Protein AF-M3GZ02-F1 (afdb_monomer)

Foldseek 3Di:
DDDDDDPPDPDDDPDDADPVQRRPHPPDPVVPDDDDFDDADLVRLVVCCVPDPLSVLLLQVLLCLLLPQHKQKDWPQPDDPPDDHLSVLLVVVCVVQVVSVQSSVQSSQLQSHFAGKKKFFLFDFPPHDDLVCQQPADDLATQDRPHIDIDHCPQKDWADDDCDPPDPCNLPTFIDGNNGTGHPLGMAGHHPQQDSVVSTHDHLCSQQVVLSVVLVVLVVVVVVVVVLQQDKDKDDPCCVVDDPVVNVVVVVVVVVQDDPPHDDDDDPRIDIDRPHDPPPVVVSVVVSVVSLVVSCVSSLHPSCSSVVPPPPDDDDCPVSVVVSQVVSQVCCVPRVVVVSVSVSVNQCSNCNRPNCVVCVNPSVVMDMDMDRDRSDDDDPVVVVVVLVVVVVVVVVCVVVVNAPPVRVVCVSCVPDDDDPDDDPPDDPPDDDDDPPDDPPDDDDPVVVVVVVVVVVVVPD

Solvent-accessible surface area (backbone atoms only — not comparable to full-atom values): 27552 Å² total; per-residue (Å²): 135,86,82,75,79,78,75,81,76,78,78,85,71,93,71,78,66,38,86,88,82,20,39,78,44,94,74,14,72,72,72,70,64,68,92,79,84,76,85,72,55,70,69,55,41,52,49,49,45,73,73,33,69,63,57,35,45,68,35,40,49,61,20,51,61,65,42,66,64,41,69,49,61,48,38,82,71,55,83,56,94,91,59,87,38,58,37,56,55,52,51,52,52,40,57,76,59,38,44,62,62,44,49,27,52,27,44,27,28,17,33,56,27,35,79,8,10,36,36,39,60,43,53,42,31,91,71,70,80,40,90,88,52,39,59,46,67,67,65,88,63,31,42,36,79,73,47,68,49,63,47,60,52,94,52,49,46,76,38,93,47,53,95,44,88,86,44,96,47,48,72,43,66,44,45,19,54,81,82,40,58,44,25,69,77,43,44,46,77,42,45,59,72,58,38,61,93,75,71,35,24,63,23,51,56,73,64,35,47,70,43,51,51,50,46,52,50,50,53,51,51,53,54,52,50,58,60,52,46,68,39,68,48,77,47,53,86,62,62,81,76,46,54,74,70,58,45,58,49,49,55,50,55,51,57,73,64,57,58,99,83,52,86,83,90,76,58,97,87,42,45,81,43,64,49,80,62,85,72,56,62,66,64,53,48,54,53,51,48,52,45,48,50,50,40,20,63,57,65,61,40,47,54,53,65,68,70,66,51,74,95,68,80,88,76,93,54,66,66,53,49,48,55,40,48,51,53,42,51,52,46,43,58,72,61,43,40,64,50,52,52,49,51,49,58,54,54,52,46,9,61,74,34,67,62,19,56,75,45,74,68,46,62,88,78,65,50,74,52,71,46,74,45,75,78,75,72,75,51,74,66,56,47,51,50,50,50,49,51,53,51,51,51,51,50,53,34,41,77,68,67,77,44,53,74,81,64,47,46,55,73,74,43,70,84,58,82,80,71,76,76,87,55,94,80,65,74,81,84,76,74,77,80,77,77,77,74,75,77,80,77,75,79,62,77,73,58,62,60,52,55,54,55,56,60,62,67,73,75,117

Mean predicted aligned error: 14.15 Å

Radius of gyration: 37.12 Å; Cα contacts (8 Å, |Δi|>4): 464; chains: 1; bounding box: 102×101×113 Å

pLDDT: mean 80.65, std 14.91, range [38.88, 97.38]

Secondary structure (DSSP, 8-state):
-----PPP----------TTT-TTSTT-GGGG----PPP--HHHHHHHHHH-HHHHHHHHHHHHHHHHS-EEEEETTTT-TTS--HHHHHHHHHHHTTHHHHHHHHHHHHHH-TT-EEEEEEEE-SS---TTTTTSPPPS-BSEEEEEEEE-GGGEEEE-----TTSTTTTPPEEEETTEE--GGGEEEE-TTEETTTTEE--HHHHHHHHHHHHHHHHHHHHHHHHHTT-EEEE-GGGGGS-HHHHHHHHHHHHHH--TT------TT-EEEE------HHHHHHHHHHHHHHHHHHHTS-HHHHTT----S-SS-HHHHHHHHHHHHHHIIIIIHHHHHHHHHHHHTBTTSHHHHHTTT-GGG--EEEEEPPSPPPPHHHHHHHHHHHHHHHHHHHHTTSS-HHHHHHHH-TTS--PPP--TT-----PPPP------PPPPHHHHHHHHHHHHSS--

Nearest PDB structures (foldseek):
  8fvh-assembly1_j  TM=7.114E-01  e=2.706E-18  Pseudomonas phage vB_PaeM_E217
  8phu-assembly1_PI  TM=6.423E-01  e=1.279E-10  Borreliella burgdorferi B31
  8phu-assembly1_PD  TM=6.430E-01  e=1.679E-10  Borreliella burgdorferi B31
  8phu-assembly1_PF  TM=6.335E-01  e=1.426E-10  Borreliella burgdorferi B31
  8vhx-assembly1_E  TM=5.790E-01  e=2.082E-07  Chivirus chi

Sequence (460 aa):
MSRKKKGKIEARFDGLADTLTGRGTEIDKLKQLKPVSYFFPPEECRAWYRANGFFANIVDAPAEDATREWITIKTNMDGADNELNVSRLIINRLEELKLQQKLKDLIRFSRLYQEGGFLFYG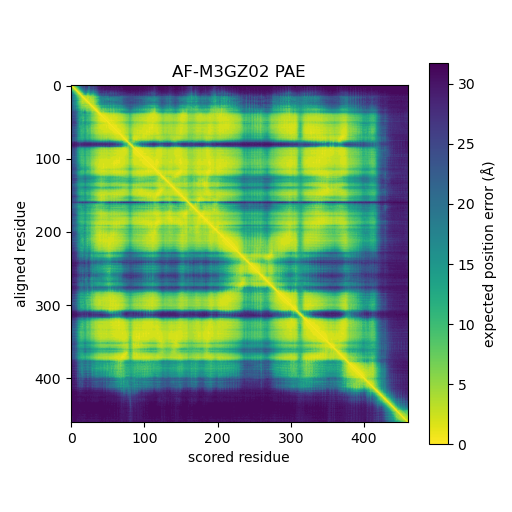LNAPVPQTTLNIMEPVPNEINKIAYINVFGPDRVALTERNLSPLAASYHIPDVRIDGYLVHDSRYSWLCPSYVAEDGRGVSVIETVITAIIAQDTALHSISSMLYETGAKVFKSKKVDELGQADMRRFLRELRAVLSSQSLVAIDGDEELVRLESNLNSTGLKDSLEFIFENLAGLSRIPKSRLNGQAQGTITSGQFDFRSYYDDIARDQENDLRPIIEKAIKLIIRERQGEIYRKLNGQIESLDWQFEFNPLWKLSEKEEAEIDLIRAREVDIYMARGSVSPEEARPKRFSDLEKYPAWNPNSSPEFGDPQTIQEPEAKPDPQEQAKDQKAKQLSLF

InterPro domains:
  IPR024459 Anti-CBASS protein Acb1-like, N-terminal domain [PF06381] (45-392)

Structure (mmCIF, N/CA/C/O backbone):
data_AF-M3GZ02-F1
#
_entry.id   AF-M3GZ02-F1
#
loop_
_atom_site.group_PDB
_atom_site.id
_atom_site.type_symbol
_atom_site.label_atom_id
_atom_site.label_alt_id
_atom_site.label_comp_id
_atom_site.label_asym_id
_atom_site.label_entity_id
_atom_site.label_seq_id
_atom_site.pdbx_PDB_ins_code
_atom_site.Cartn_x
_atom_site.Cartn_y
_atom_site.Cartn_z
_atom_site.occupancy
_atom_site.B_iso_or_equiv
_atom_site.auth_seq_id
_atom_site.auth_comp_id
_atom_site.auth_asym_id
_atom_site.auth_atom_id
_atom_site.pdbx_PDB_model_num
ATOM 1 N N . MET A 1 1 ? -52.189 27.266 -29.215 1.00 40.06 1 MET A N 1
ATOM 2 C CA . MET A 1 1 ? -51.016 28.104 -28.873 1.00 40.06 1 MET A CA 1
ATOM 3 C C . MET A 1 1 ? -49.747 27.347 -29.236 1.00 40.06 1 MET A C 1
ATOM 5 O O . MET A 1 1 ? -49.568 26.225 -28.782 1.00 40.06 1 MET A O 1
ATOM 9 N N . SER A 1 2 ? -48.925 27.923 -30.112 1.00 39.31 2 SER A N 1
ATOM 10 C CA . SER A 1 2 ? -47.701 27.318 -30.656 1.00 39.31 2 SER A CA 1
ATOM 11 C C . SER A 1 2 ? -46.594 27.245 -29.592 1.00 39.31 2 SER A C 1
ATOM 13 O O . SER A 1 2 ? -46.236 28.266 -29.003 1.00 39.31 2 SER A O 1
ATOM 15 N N . ARG A 1 3 ? -46.050 26.047 -29.326 1.00 43.66 3 ARG A N 1
ATOM 16 C CA . ARG A 1 3 ? -44.860 25.865 -28.476 1.00 43.66 3 ARG A CA 1
ATOM 17 C C . ARG A 1 3 ? -43.631 26.372 -29.240 1.00 43.66 3 ARG A C 1
ATOM 19 O O . ARG A 1 3 ? -43.149 25.708 -30.154 1.00 43.66 3 ARG A O 1
ATOM 26 N N . LYS A 1 4 ? -43.121 27.548 -28.855 1.00 45.44 4 LYS A N 1
ATOM 27 C CA . LYS A 1 4 ? -41.824 28.080 -29.306 1.00 45.44 4 LYS A CA 1
ATOM 28 C C . LYS A 1 4 ? -40.723 27.030 -29.083 1.00 45.44 4 LYS A C 1
ATOM 30 O O . LYS A 1 4 ? -40.531 26.574 -27.956 1.00 45.44 4 LYS A O 1
ATOM 35 N N . LYS A 1 5 ? -39.988 26.680 -30.147 1.00 49.78 5 LYS A N 1
ATOM 36 C CA . LYS A 1 5 ? -38.725 25.927 -30.070 1.00 49.78 5 LYS A CA 1
ATOM 37 C C . LYS A 1 5 ? -37.776 26.680 -29.131 1.00 49.78 5 LYS A C 1
ATOM 39 O O . LYS A 1 5 ? -37.402 27.811 -29.433 1.00 49.78 5 LYS A O 1
ATOM 44 N N . LYS A 1 6 ? -37.407 26.072 -27.998 1.00 49.91 6 LYS A N 1
ATOM 45 C CA . LYS A 1 6 ? -36.284 26.549 -27.179 1.00 49.91 6 LYS A CA 1
ATOM 46 C C . LYS A 1 6 ? -35.036 26.525 -28.067 1.00 49.91 6 LYS A C 1
ATOM 48 O O . LYS A 1 6 ? -34.737 25.487 -28.656 1.00 49.91 6 LYS A O 1
ATOM 53 N N . GLY A 1 7 ? -34.368 27.670 -28.209 1.00 46.03 7 GLY A N 1
ATOM 54 C CA . GLY A 1 7 ? -33.079 27.751 -28.893 1.00 46.03 7 GLY A CA 1
ATOM 55 C C . GLY A 1 7 ? -32.096 26.776 -28.248 1.00 46.03 7 GLY A C 1
ATOM 56 O O . GLY A 1 7 ? -32.093 26.634 -27.024 1.00 46.03 7 GLY A O 1
ATOM 57 N N . LYS A 1 8 ? -31.316 26.068 -29.075 1.00 49.94 8 LYS A N 1
ATOM 58 C CA . LYS A 1 8 ? -30.172 25.278 -28.607 1.00 49.94 8 LYS A CA 1
ATOM 59 C C . LYS A 1 8 ? -29.297 26.212 -27.774 1.00 49.94 8 LYS A C 1
ATOM 61 O O . LYS A 1 8 ? -28.818 27.212 -28.295 1.00 49.94 8 LYS A O 1
ATOM 66 N N . ILE A 1 9 ? -29.143 25.906 -26.492 1.00 53.34 9 ILE A N 1
ATOM 67 C CA . ILE A 1 9 ? -28.134 26.544 -25.653 1.00 53.34 9 ILE A CA 1
ATOM 68 C C . ILE A 1 9 ? -26.796 26.154 -26.285 1.00 53.34 9 ILE A C 1
ATOM 70 O O . ILE A 1 9 ? -26.478 24.966 -26.341 1.00 53.34 9 ILE A O 1
ATOM 74 N N . GLU A 1 10 ? -26.066 27.119 -26.845 1.00 56.34 10 GLU A N 1
ATOM 75 C CA . GLU A 1 10 ? -24.682 26.891 -27.253 1.00 56.34 10 GLU A CA 1
ATOM 76 C C . GLU A 1 10 ? -23.896 26.536 -25.992 1.00 56.34 10 GLU A C 1
ATOM 78 O O . GLU A 1 10 ? -23.797 27.332 -25.056 1.00 56.34 10 GLU A O 1
ATOM 83 N N . ALA A 1 11 ? -23.403 25.300 -25.933 1.00 59.53 11 ALA A N 1
ATOM 84 C CA . ALA A 1 11 ? -22.468 24.899 -24.900 1.00 59.53 11 ALA A CA 1
ATOM 85 C C . ALA A 1 11 ? -21.234 25.800 -25.037 1.00 59.53 11 ALA A C 1
ATOM 87 O O . ALA A 1 11 ? -20.600 25.829 -26.091 1.00 59.53 11 ALA A O 1
ATOM 88 N N . ARG A 1 12 ? -20.923 26.578 -23.995 1.00 53.50 12 ARG A N 1
ATOM 89 C CA . ARG A 1 12 ? -19.664 27.322 -23.932 1.00 53.50 12 ARG A CA 1
ATOM 90 C C . ARG A 1 12 ? -18.527 26.307 -23.900 1.00 53.50 12 ARG A C 1
ATOM 92 O O . ARG A 1 12 ? -18.321 25.652 -22.885 1.00 53.50 12 ARG A O 1
ATOM 99 N N . PHE A 1 13 ? -17.816 26.179 -25.012 1.00 57.44 13 PHE A N 1
ATOM 100 C CA . PHE A 1 13 ? -16.534 25.494 -25.054 1.00 57.44 13 PHE A CA 1
ATOM 101 C C . PHE A 1 13 ? -15.461 26.537 -24.758 1.00 57.44 13 PHE A C 1
ATOM 103 O O . PHE A 1 13 ? -15.192 27.404 -25.586 1.00 57.44 13 PHE A O 1
ATOM 110 N N . ASP A 1 14 ? -14.905 26.495 -23.551 1.00 57.06 14 ASP A N 1
ATOM 111 C CA . ASP A 1 14 ? -13.776 27.338 -23.164 1.00 57.06 14 ASP A CA 1
ATOM 112 C C . ASP A 1 14 ? -12.511 26.749 -23.817 1.00 57.06 14 ASP A C 1
ATOM 114 O O . ASP A 1 14 ? -11.877 25.838 -23.287 1.00 57.06 14 ASP A O 1
ATOM 118 N N . GLY A 1 15 ? -12.220 27.153 -25.059 1.00 71.25 15 GLY A N 1
ATOM 119 C CA . GLY A 1 15 ? -11.127 26.584 -25.846 1.00 71.25 15 GLY A CA 1
ATOM 120 C C . GLY A 1 15 ? -10.760 27.412 -27.076 1.00 71.25 15 GLY A C 1
ATOM 121 O O . GLY A 1 15 ? -11.612 28.012 -27.725 1.00 71.25 15 GLY A O 1
ATOM 122 N N . LEU A 1 16 ? -9.466 27.435 -27.404 1.00 75.19 16 LEU A N 1
ATOM 123 C CA . LEU A 1 16 ? -8.944 28.049 -28.627 1.00 75.19 16 LEU A CA 1
ATOM 124 C C . LEU A 1 16 ? -9.021 27.037 -29.776 1.00 75.19 16 LEU A C 1
ATOM 126 O O . LEU A 1 16 ? -8.482 25.935 -29.656 1.00 75.19 16 LEU A O 1
ATOM 130 N N . ALA A 1 17 ? -9.647 27.425 -30.888 1.00 80.25 17 ALA A N 1
ATOM 131 C CA . ALA A 1 17 ? -9.686 26.636 -32.115 1.00 80.25 17 ALA A CA 1
ATOM 132 C C . ALA A 1 17 ? -8.993 27.384 -33.260 1.00 80.25 17 ALA A C 1
ATOM 134 O O . ALA A 1 17 ? -9.153 28.595 -33.405 1.00 80.25 17 ALA A O 1
ATOM 135 N N . ASP A 1 18 ? -8.240 26.654 -34.077 1.00 78.75 18 ASP A N 1
ATOM 136 C CA . ASP A 1 18 ? -7.610 27.160 -35.293 1.00 78.75 18 ASP A CA 1
ATOM 137 C C . ASP A 1 18 ? -7.961 26.236 -36.462 1.00 78.75 18 ASP A C 1
ATOM 139 O O . ASP A 1 18 ? -7.699 25.034 -36.444 1.00 78.75 18 ASP A O 1
ATOM 143 N N . THR A 1 19 ? -8.576 26.812 -37.491 1.00 77.06 19 THR A N 1
ATOM 144 C CA . THR A 1 19 ? -9.046 26.084 -38.674 1.00 77.06 19 THR A CA 1
ATOM 145 C C . THR A 1 19 ? -7.917 25.742 -39.644 1.00 77.06 19 THR A C 1
ATOM 147 O O . THR A 1 19 ? -8.064 24.789 -40.405 1.00 77.06 19 THR A O 1
ATOM 150 N N . LEU A 1 20 ? -6.789 26.464 -39.600 1.00 78.56 20 LEU A N 1
ATOM 151 C CA . LEU A 1 20 ? -5.641 26.219 -40.474 1.00 78.56 20 LEU A CA 1
ATOM 152 C C . LEU A 1 20 ? -4.813 25.027 -39.985 1.00 78.56 20 LEU A C 1
ATOM 154 O O . LEU A 1 20 ? -4.457 24.150 -40.769 1.00 78.56 20 LEU A O 1
ATOM 158 N N . THR A 1 21 ? -4.520 24.981 -38.683 1.00 77.19 21 THR A N 1
ATOM 159 C CA . THR A 1 21 ? -3.810 23.849 -38.061 1.00 77.19 21 THR A CA 1
ATOM 160 C C . THR A 1 21 ? -4.740 22.696 -37.680 1.00 77.19 21 THR A C 1
ATOM 162 O O . THR A 1 21 ? -4.269 21.601 -37.377 1.00 77.19 21 THR A O 1
ATOM 165 N N . GLY A 1 22 ? -6.056 22.924 -37.693 1.00 78.00 22 GLY A N 1
ATOM 166 C CA . GLY A 1 22 ? -7.068 21.958 -37.273 1.00 78.00 22 GLY A CA 1
ATOM 167 C C . GLY A 1 22 ? -7.229 21.846 -35.754 1.00 78.00 22 GLY A C 1
ATOM 168 O O . GLY A 1 22 ? -8.063 21.057 -35.312 1.00 78.00 22 GLY A O 1
ATOM 169 N N . ARG A 1 23 ? -6.491 22.627 -34.950 1.00 78.94 23 ARG A N 1
ATOM 170 C CA . ARG A 1 23 ? -6.546 22.611 -33.479 1.00 78.94 23 ARG A CA 1
ATOM 171 C C . ARG A 1 23 ? -7.958 22.913 -32.972 1.00 78.94 23 ARG A C 1
ATOM 173 O O . ARG A 1 23 ? -8.573 23.888 -33.394 1.00 78.94 23 ARG A O 1
ATOM 180 N N . GLY A 1 24 ? -8.476 22.094 -32.060 1.00 73.25 24 GLY A N 1
ATOM 181 C CA . GLY A 1 24 ? -9.823 22.249 -31.494 1.00 73.25 24 GLY A CA 1
ATOM 182 C C . GLY A 1 24 ? -10.973 21.887 -32.447 1.00 73.25 24 GLY A C 1
ATOM 183 O O . GLY A 1 24 ? -12.138 22.013 -32.072 1.00 73.25 24 GLY A O 1
ATOM 184 N N . THR A 1 25 ? -10.674 21.413 -33.663 1.00 78.81 25 THR A N 1
ATOM 185 C CA . THR A 1 25 ? -11.671 20.937 -34.638 1.00 78.81 25 THR A CA 1
ATOM 186 C C . THR A 1 25 ? -11.731 19.404 -34.677 1.00 78.81 25 THR A C 1
ATOM 188 O O . THR A 1 25 ? -11.014 18.714 -33.958 1.00 78.81 25 THR A O 1
ATOM 191 N N . GLU A 1 26 ? -12.598 18.831 -35.514 1.00 76.12 26 GLU A N 1
ATOM 192 C CA . GLU A 1 26 ? -12.696 17.371 -35.712 1.00 76.12 26 GLU A CA 1
ATOM 193 C C . GLU A 1 26 ? -11.444 16.755 -36.361 1.00 76.12 26 GLU A C 1
ATOM 195 O O . GLU A 1 26 ? -11.225 15.552 -36.253 1.00 76.12 26 GLU A O 1
ATOM 200 N N . ILE A 1 27 ? -10.624 17.582 -37.015 1.00 76.56 27 ILE A N 1
ATOM 201 C CA . ILE A 1 27 ? -9.405 17.172 -37.726 1.00 76.56 27 ILE A CA 1
ATOM 202 C C . ILE A 1 27 ? -8.177 17.263 -36.795 1.00 76.56 27 ILE A C 1
ATOM 204 O O . ILE A 1 27 ? -7.072 16.875 -37.172 1.00 76.56 27 ILE A O 1
ATOM 208 N N . ASP A 1 28 ? -8.356 17.740 -35.556 1.00 80.00 28 ASP A N 1
ATOM 209 C CA . ASP A 1 28 ? -7.278 17.818 -34.575 1.00 80.00 28 ASP A CA 1
ATOM 210 C C . ASP A 1 28 ? -6.752 16.415 -34.240 1.00 80.00 28 ASP A C 1
ATOM 212 O O . ASP A 1 28 ? -7.479 15.560 -33.723 1.00 80.00 28 ASP A O 1
ATOM 216 N N . LYS A 1 29 ? -5.458 16.189 -34.485 1.00 77.06 29 LYS A N 1
ATOM 217 C CA . LYS A 1 29 ? -4.778 14.935 -34.139 1.00 77.06 29 LYS A CA 1
ATOM 218 C C . LYS A 1 29 ? -4.877 14.636 -32.641 1.00 77.06 29 LYS A C 1
ATOM 220 O O . LYS A 1 29 ? -4.973 13.473 -32.267 1.00 77.06 29 LYS A O 1
ATOM 225 N N . LEU A 1 30 ? -4.907 15.664 -31.788 1.00 77.06 30 LEU A N 1
ATOM 226 C CA . LEU A 1 30 ? -5.054 15.494 -30.342 1.00 77.06 30 LEU A CA 1
ATOM 227 C C . LEU A 1 30 ? -6.472 15.063 -29.948 1.00 77.06 30 LEU A C 1
ATOM 229 O O . LEU A 1 30 ? -6.626 14.326 -28.982 1.00 77.06 30 LEU A O 1
ATOM 233 N N . LYS A 1 31 ? -7.503 15.438 -30.719 1.00 74.75 31 LYS A N 1
ATOM 234 C CA . LYS A 1 31 ? -8.891 14.994 -30.487 1.00 74.75 31 LYS A CA 1
ATOM 235 C C . LYS A 1 31 ? -9.087 13.506 -30.816 1.00 74.75 31 LYS A C 1
ATOM 237 O O . LYS A 1 31 ? -10.041 12.894 -30.342 1.00 74.75 31 LYS A O 1
ATOM 242 N N . GLN A 1 32 ? -8.187 12.912 -31.604 1.00 76.38 32 GLN A N 1
ATOM 243 C CA . GLN A 1 32 ? -8.175 11.470 -31.873 1.00 76.38 32 GLN A CA 1
ATOM 244 C C . GLN A 1 32 ? -7.555 10.652 -30.732 1.00 76.38 32 GLN A C 1
ATOM 246 O O . GLN A 1 32 ? -7.775 9.440 -30.678 1.00 76.38 32 GLN A O 1
ATOM 251 N N . LEU A 1 33 ? -6.808 11.286 -29.820 1.00 78.56 33 LEU A N 1
ATOM 252 C CA . LEU A 1 33 ? -6.278 10.610 -28.643 1.00 78.56 33 LEU A CA 1
ATOM 253 C C . LEU A 1 33 ? -7.441 10.234 -27.726 1.00 78.56 33 LEU A C 1
ATOM 255 O O . LEU A 1 33 ? -8.204 11.086 -27.272 1.00 78.56 33 LEU A O 1
ATOM 259 N N . LYS A 1 34 ? -7.575 8.938 -27.461 1.00 76.94 34 LYS A N 1
ATOM 260 C CA . LYS A 1 34 ? -8.546 8.400 -26.510 1.00 76.94 34 LYS A CA 1
ATOM 261 C C . LYS A 1 34 ? -7.803 7.830 -25.308 1.00 76.94 34 LYS A C 1
ATOM 263 O O . LYS A 1 34 ? -6.721 7.270 -25.498 1.00 76.94 34 LYS A O 1
ATOM 268 N N . PRO A 1 35 ? -8.367 7.939 -24.094 1.00 75.88 35 PRO A N 1
ATOM 269 C CA . PRO A 1 35 ? -7.826 7.219 -22.957 1.00 75.88 35 PRO A CA 1
ATOM 270 C C . PRO A 1 35 ? -7.896 5.720 -23.253 1.00 75.88 35 PRO A C 1
ATOM 272 O O . PRO A 1 35 ? -8.921 5.209 -23.707 1.00 75.88 35 PRO A O 1
ATOM 275 N N . VAL A 1 36 ? -6.788 5.031 -23.015 1.00 76.62 36 VAL A N 1
ATOM 276 C CA . VAL A 1 36 ? -6.721 3.573 -23.063 1.00 76.62 36 VAL A CA 1
ATOM 277 C C . VAL A 1 36 ? -6.634 3.113 -21.620 1.00 76.62 36 VAL A C 1
ATOM 279 O O . VAL A 1 36 ? -5.682 3.459 -20.925 1.00 76.62 36 VAL A O 1
ATOM 282 N N . SER A 1 37 ? -7.644 2.378 -21.162 1.00 72.12 37 SER A N 1
ATOM 283 C CA . SER A 1 37 ? -7.583 1.713 -19.865 1.00 72.12 37 SER A CA 1
ATOM 284 C C . SER A 1 37 ? -7.063 0.297 -20.066 1.00 72.12 37 SER A C 1
ATOM 286 O O . SER A 1 37 ? -7.583 -0.445 -20.903 1.00 72.12 37 SER A O 1
ATOM 288 N N . TYR A 1 38 ? -6.015 -0.050 -19.327 1.00 78.88 38 TYR A N 1
ATOM 289 C CA . TYR A 1 38 ? -5.464 -1.395 -19.315 1.00 78.88 38 TYR A CA 1
ATOM 290 C C . TYR A 1 38 ? -6.142 -2.200 -18.210 1.00 78.88 38 TYR A C 1
ATOM 292 O O . TYR A 1 38 ? -6.228 -1.762 -17.066 1.00 78.88 38 TYR A O 1
ATOM 300 N N . PHE A 1 39 ? -6.614 -3.393 -18.552 1.00 84.75 39 PHE A N 1
ATOM 301 C CA . PHE A 1 39 ? -7.063 -4.359 -17.563 1.00 84.75 39 PHE A CA 1
ATOM 302 C C . PHE A 1 39 ? -5.943 -5.369 -17.332 1.00 84.75 39 PHE A C 1
ATOM 304 O O . PHE A 1 39 ? -5.555 -6.063 -18.271 1.00 84.75 39 PHE A O 1
ATOM 311 N N . PHE A 1 40 ? -5.430 -5.438 -16.104 1.00 89.06 40 PHE A N 1
ATOM 312 C CA . PHE A 1 40 ? -4.385 -6.384 -15.729 1.00 89.06 40 PHE A CA 1
ATOM 313 C C . PHE A 1 40 ? -4.980 -7.479 -14.843 1.00 89.06 40 PHE A C 1
ATOM 315 O O . PHE A 1 40 ? -5.379 -7.189 -13.713 1.00 89.06 40 PHE A O 1
ATOM 322 N N . PRO A 1 41 ? -5.040 -8.740 -15.310 1.00 90.75 41 PRO A N 1
ATOM 323 C CA . PRO A 1 41 ? -5.491 -9.832 -14.466 1.00 90.75 41 PRO A CA 1
ATOM 324 C C . PRO A 1 41 ? -4.500 -10.062 -13.308 1.00 90.75 41 PRO A C 1
ATOM 326 O O . PRO A 1 41 ? -3.295 -9.834 -13.470 1.00 90.75 41 PRO A O 1
ATOM 329 N N . PRO A 1 42 ? -4.951 -10.599 -12.158 1.00 91.94 42 PRO A N 1
ATOM 330 C CA . PRO A 1 42 ? -4.098 -10.790 -10.980 1.00 91.94 42 PRO A CA 1
ATOM 331 C C . PRO A 1 42 ? -2.808 -11.585 -11.242 1.00 91.94 42 PRO A C 1
ATOM 333 O O . PRO A 1 42 ? -1.767 -11.324 -10.636 1.00 91.94 42 PRO A O 1
ATOM 336 N N . GLU A 1 43 ? -2.846 -12.552 -12.161 1.00 93.19 43 GLU A N 1
ATOM 337 C CA . GLU A 1 43 ? -1.670 -13.328 -12.567 1.00 93.19 43 GLU A CA 1
ATOM 338 C C . GLU A 1 43 ? -0.594 -12.470 -13.236 1.00 93.19 43 GLU A C 1
ATOM 340 O O . GLU A 1 43 ? 0.592 -12.625 -12.931 1.00 93.19 43 GLU A O 1
ATOM 345 N N . GLU A 1 44 ? -1.004 -11.538 -14.094 1.00 93.38 44 GLU A N 1
ATOM 346 C CA . GLU A 1 44 ? -0.099 -10.633 -14.792 1.00 93.38 44 GLU A CA 1
ATOM 347 C C . GLU A 1 44 ? 0.483 -9.594 -13.828 1.00 93.38 44 GLU A C 1
ATOM 349 O O . GLU A 1 44 ? 1.697 -9.385 -13.824 1.00 93.38 44 GLU A O 1
ATOM 354 N N . CYS A 1 45 ? -0.329 -9.037 -12.920 1.00 93.69 45 CYS A N 1
ATOM 355 C CA . CYS A 1 45 ? 0.169 -8.160 -11.853 1.00 93.69 45 CYS A CA 1
ATOM 356 C C . CYS A 1 45 ? 1.281 -8.840 -11.038 1.00 93.69 45 CYS A C 1
ATOM 358 O O . CYS A 1 45 ? 2.327 -8.243 -10.771 1.00 93.69 45 CYS A O 1
ATOM 360 N N . ARG A 1 46 ? 1.098 -10.120 -10.681 1.00 94.06 46 ARG A N 1
ATOM 361 C CA . ARG A 1 46 ? 2.126 -10.907 -9.980 1.00 94.06 46 ARG A CA 1
ATOM 362 C C . ARG A 1 46 ? 3.370 -11.146 -10.826 1.00 94.06 46 ARG A C 1
ATOM 364 O O . ARG A 1 46 ? 4.467 -11.177 -10.271 1.00 94.06 46 ARG A O 1
ATOM 371 N N . ALA A 1 47 ? 3.216 -11.365 -12.129 1.00 94.19 47 ALA A N 1
ATOM 372 C CA . ALA A 1 47 ? 4.347 -11.542 -13.031 1.00 94.19 47 ALA A CA 1
ATOM 373 C C . ALA A 1 47 ? 5.198 -10.266 -13.085 1.00 94.19 47 ALA A C 1
ATOM 375 O O . ALA A 1 47 ? 6.404 -10.342 -12.852 1.00 94.19 47 ALA A O 1
ATOM 376 N N . TRP A 1 48 ? 4.567 -9.102 -13.260 1.00 93.88 48 TRP A N 1
ATOM 377 C CA . TRP A 1 48 ? 5.246 -7.805 -13.223 1.00 93.88 48 TRP A CA 1
ATOM 378 C C . TRP A 1 48 ? 5.929 -7.541 -11.882 1.00 93.88 48 TRP A C 1
ATOM 380 O O . TRP A 1 48 ? 7.097 -7.157 -11.860 1.00 93.88 48 TRP A O 1
ATOM 390 N N . TYR A 1 49 ? 5.243 -7.813 -10.768 1.00 94.56 49 TYR A N 1
ATOM 391 C CA . TYR A 1 49 ? 5.796 -7.642 -9.419 1.00 94.56 49 TYR A CA 1
ATOM 392 C C . TYR A 1 49 ? 7.038 -8.510 -9.171 1.00 94.56 49 TYR A C 1
ATOM 394 O O . TYR A 1 49 ? 7.974 -8.074 -8.511 1.00 94.56 49 TYR A O 1
ATOM 402 N N . ARG A 1 50 ? 7.086 -9.728 -9.725 1.00 93.81 50 ARG A N 1
ATOM 403 C CA . ARG A 1 50 ? 8.259 -10.614 -9.611 1.00 93.81 50 ARG A CA 1
ATOM 404 C C . ARG A 1 50 ? 9.380 -10.260 -10.585 1.00 93.81 50 ARG A C 1
ATOM 406 O O . ARG A 1 50 ? 10.539 -10.510 -10.274 1.00 93.81 50 ARG A O 1
ATOM 413 N N . ALA A 1 51 ? 9.037 -9.756 -11.768 1.00 91.62 51 ALA A N 1
ATOM 414 C CA . ALA A 1 51 ? 9.995 -9.512 -12.839 1.00 91.62 51 ALA A CA 1
ATOM 415 C C . ALA A 1 51 ? 10.756 -8.191 -12.668 1.00 91.62 51 ALA A C 1
ATOM 417 O O . ALA A 1 51 ? 11.931 -8.122 -13.022 1.00 91.62 51 ALA A O 1
ATOM 418 N N . ASN A 1 52 ? 10.107 -7.150 -12.134 1.00 91.56 52 ASN A N 1
ATOM 419 C CA . ASN A 1 52 ? 10.678 -5.808 -12.078 1.00 91.56 52 ASN A CA 1
ATOM 420 C C . ASN A 1 52 ? 10.796 -5.279 -10.636 1.00 91.56 52 ASN A C 1
ATOM 422 O O . ASN A 1 52 ? 9.800 -5.046 -9.952 1.00 91.56 52 ASN A O 1
ATOM 426 N N . GLY A 1 53 ? 12.035 -5.026 -10.200 1.00 89.44 53 GLY A N 1
ATOM 427 C CA . GLY A 1 53 ? 12.329 -4.524 -8.854 1.00 89.44 53 GLY A CA 1
ATOM 428 C C . GLY A 1 53 ? 11.837 -3.096 -8.586 1.00 89.44 53 GLY A C 1
ATOM 429 O O . GLY A 1 53 ? 11.429 -2.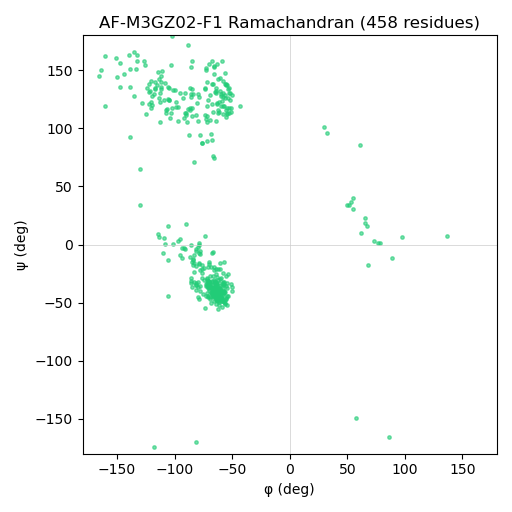803 -7.466 1.00 89.44 53 GLY A O 1
ATOM 430 N N . PHE A 1 54 ? 11.802 -2.215 -9.595 1.00 90.31 54 PHE A N 1
ATOM 431 C CA . PHE A 1 54 ? 11.234 -0.871 -9.425 1.00 90.31 54 PHE A CA 1
ATOM 432 C C . PHE A 1 54 ? 9.730 -0.935 -9.196 1.00 90.31 54 PHE A C 1
ATOM 434 O O . PHE A 1 54 ? 9.219 -0.241 -8.322 1.00 90.31 54 PHE A O 1
ATOM 441 N N . PHE A 1 55 ? 9.023 -1.795 -9.930 1.00 93.56 55 PHE A N 1
ATOM 442 C CA . PHE A 1 55 ? 7.597 -1.991 -9.701 1.00 93.56 55 PHE A CA 1
ATOM 443 C C . PHE A 1 55 ? 7.321 -2.553 -8.302 1.00 93.56 55 PHE A C 1
ATOM 445 O O . PHE A 1 55 ? 6.449 -2.034 -7.606 1.00 93.56 55 PHE A O 1
ATOM 452 N N . ALA A 1 56 ? 8.105 -3.539 -7.855 1.00 92.44 56 ALA A N 1
ATOM 453 C CA . ALA A 1 56 ? 8.009 -4.051 -6.490 1.00 92.44 56 ALA A CA 1
ATOM 454 C C . ALA A 1 56 ? 8.195 -2.932 -5.450 1.00 92.44 56 ALA A C 1
ATOM 456 O O . ALA A 1 56 ? 7.339 -2.757 -4.585 1.00 92.44 56 ALA A O 1
ATOM 457 N N . ASN A 1 57 ? 9.223 -2.091 -5.605 1.00 91.69 57 ASN A N 1
ATOM 458 C CA . ASN A 1 57 ? 9.462 -0.944 -4.724 1.00 91.69 57 ASN A CA 1
ATOM 459 C C . ASN A 1 57 ? 8.305 0.070 -4.734 1.00 91.69 57 ASN A C 1
ATOM 461 O O . ASN A 1 57 ? 7.949 0.600 -3.685 1.00 91.69 57 ASN A O 1
ATOM 465 N N . ILE A 1 58 ? 7.699 0.341 -5.894 1.00 93.75 58 ILE A N 1
ATOM 466 C CA . ILE A 1 58 ? 6.567 1.277 -6.030 1.00 93.75 58 ILE A CA 1
ATOM 467 C C . ILE A 1 58 ? 5.319 0.785 -5.276 1.00 93.75 58 ILE A C 1
ATOM 469 O O . ILE A 1 58 ? 4.514 1.583 -4.773 1.00 93.75 58 ILE A O 1
ATOM 473 N N . VAL A 1 59 ? 5.140 -0.533 -5.210 1.00 94.19 59 VAL A N 1
ATOM 474 C CA . VAL A 1 59 ? 4.057 -1.168 -4.458 1.00 94.19 59 VAL A CA 1
ATOM 475 C C . VAL A 1 59 ? 4.397 -1.216 -2.964 1.00 94.19 59 VAL A C 1
ATOM 477 O O . VAL A 1 59 ? 3.554 -0.862 -2.142 1.00 94.19 59 VAL A O 1
ATOM 480 N N . ASP A 1 60 ? 5.622 -1.614 -2.618 1.00 93.94 60 ASP A N 1
ATOM 481 C CA . ASP A 1 60 ? 6.027 -1.919 -1.244 1.00 93.94 60 ASP A CA 1
ATOM 482 C C . ASP A 1 60 ? 6.378 -0.689 -0.408 1.00 93.94 60 ASP A C 1
ATOM 484 O O . ASP A 1 60 ? 6.008 -0.640 0.764 1.00 93.94 60 ASP A O 1
ATOM 488 N N . ALA A 1 61 ? 7.048 0.318 -0.980 1.00 92.56 61 ALA A N 1
ATOM 489 C CA . ALA A 1 61 ? 7.562 1.447 -0.204 1.00 92.56 61 ALA A CA 1
ATOM 490 C C . ALA A 1 61 ? 6.455 2.204 0.556 1.00 92.56 61 ALA A C 1
ATOM 492 O O . ALA A 1 61 ? 6.615 2.395 1.763 1.00 92.56 61 ALA A O 1
ATOM 493 N N . PRO A 1 62 ? 5.295 2.541 -0.048 1.00 93.44 62 PRO A N 1
ATOM 494 C CA . PRO A 1 62 ? 4.213 3.185 0.697 1.00 93.44 62 PRO A CA 1
ATOM 495 C C . PRO A 1 62 ? 3.597 2.277 1.766 1.00 93.44 62 PRO A C 1
ATOM 497 O O . PRO A 1 62 ? 3.208 2.762 2.821 1.00 93.44 62 PRO A O 1
ATOM 500 N N . ALA A 1 63 ? 3.537 0.960 1.537 1.00 94.38 63 ALA A N 1
ATOM 501 C CA . ALA A 1 63 ? 3.021 0.007 2.522 1.00 94.38 63 ALA A CA 1
ATOM 502 C C . ALA A 1 63 ? 3.951 -0.123 3.742 1.00 94.38 63 ALA A C 1
ATOM 504 O O . ALA A 1 63 ? 3.494 -0.180 4.888 1.00 94.38 63 ALA A O 1
ATOM 505 N N . GLU A 1 64 ? 5.262 -0.163 3.501 1.00 93.38 64 GLU A N 1
ATOM 506 C CA . GLU A 1 64 ? 6.285 -0.173 4.545 1.00 93.38 64 GLU A CA 1
ATOM 507 C C . GLU A 1 64 ? 6.297 1.140 5.324 1.00 93.38 64 GLU A C 1
ATOM 509 O O . GLU A 1 64 ? 6.236 1.122 6.552 1.00 93.38 64 GLU A O 1
ATOM 514 N N . ASP A 1 65 ? 6.303 2.274 4.623 1.00 92.94 65 ASP A N 1
ATOM 515 C CA . ASP A 1 65 ? 6.353 3.596 5.243 1.00 92.94 65 ASP A CA 1
ATOM 516 C C . ASP A 1 65 ? 5.069 3.888 6.045 1.00 92.94 65 ASP A C 1
ATOM 518 O O . ASP A 1 65 ? 5.160 4.369 7.173 1.00 92.94 65 ASP A O 1
ATOM 522 N N . ALA A 1 66 ? 3.889 3.490 5.550 1.00 94.44 66 ALA A N 1
ATOM 523 C CA . ALA A 1 66 ? 2.611 3.643 6.258 1.00 94.44 66 ALA A CA 1
ATOM 524 C C . ALA A 1 66 ? 2.505 2.812 7.545 1.00 94.44 66 ALA A C 1
ATOM 526 O O . ALA A 1 66 ? 1.685 3.113 8.412 1.00 94.44 66 ALA A O 1
ATOM 527 N N . THR A 1 67 ? 3.291 1.745 7.688 1.00 94.44 67 THR A N 1
ATOM 528 C CA . THR A 1 67 ? 3.212 0.861 8.860 1.00 94.44 67 THR A CA 1
ATOM 529 C C . THR A 1 67 ? 4.422 0.965 9.777 1.00 94.44 67 THR A C 1
ATOM 531 O O . THR A 1 67 ? 4.369 0.413 10.871 1.00 94.44 67 THR A O 1
ATOM 534 N N . ARG A 1 68 ? 5.478 1.697 9.398 1.00 91.88 68 ARG A N 1
ATOM 535 C CA . ARG A 1 68 ? 6.761 1.749 10.119 1.00 91.88 68 ARG A CA 1
ATOM 536 C C . ARG A 1 68 ? 6.662 2.315 11.537 1.00 91.88 68 ARG A C 1
ATOM 538 O O . ARG A 1 68 ? 7.093 1.655 12.474 1.00 91.88 68 ARG A O 1
ATOM 545 N N . GLU A 1 69 ? 6.120 3.523 11.689 1.00 90.44 69 GLU A N 1
ATOM 546 C CA . GLU A 1 69 ? 6.055 4.221 12.989 1.00 90.44 69 GLU A CA 1
ATOM 547 C C . GLU A 1 69 ? 4.832 3.812 13.826 1.00 90.44 69 GLU A C 1
ATOM 549 O O . GLU A 1 69 ? 4.794 4.044 15.033 1.00 90.44 69 GLU A O 1
ATOM 554 N N . TRP A 1 70 ? 3.858 3.153 13.190 1.00 93.38 70 TRP A N 1
ATOM 555 C CA . TRP A 1 70 ? 2.636 2.630 13.802 1.00 93.38 70 TRP A CA 1
ATOM 556 C C . TRP A 1 70 ? 1.787 3.705 14.507 1.00 93.38 70 TRP A C 1
ATOM 558 O O . TRP A 1 70 ? 1.709 4.845 14.046 1.00 93.38 70 TRP A O 1
ATOM 568 N N . ILE A 1 71 ? 1.077 3.318 15.566 1.00 95.12 71 ILE A N 1
ATOM 569 C CA . ILE A 1 71 ? 0.084 4.141 16.259 1.00 95.12 71 ILE A CA 1
ATOM 570 C C . ILE A 1 71 ? 0.382 4.243 17.753 1.00 95.12 71 ILE A C 1
ATOM 572 O O . ILE A 1 71 ? 0.944 3.325 18.355 1.00 95.12 71 ILE A O 1
ATOM 576 N N . THR A 1 72 ? -0.086 5.330 18.357 1.00 93.25 72 THR A N 1
ATOM 577 C CA . THR A 1 72 ? -0.134 5.519 19.808 1.00 93.25 72 THR A CA 1
ATOM 578 C C . THR A 1 72 ? -1.589 5.561 20.257 1.00 93.25 72 THR A C 1
ATOM 580 O O . THR A 1 72 ? -2.369 6.353 19.735 1.00 93.25 72 THR A O 1
ATOM 583 N N . ILE A 1 73 ? -1.958 4.716 21.224 1.00 92.94 73 ILE A N 1
ATOM 584 C CA . ILE A 1 73 ? -3.324 4.614 21.761 1.00 92.94 73 ILE A CA 1
ATOM 585 C C . ILE A 1 73 ? -3.375 5.285 23.134 1.00 92.94 73 ILE A C 1
ATOM 587 O O . ILE A 1 73 ? -2.513 5.031 23.973 1.00 92.94 73 ILE A O 1
ATOM 591 N N . LYS A 1 74 ? -4.404 6.099 23.372 1.00 90.62 74 LYS A N 1
ATOM 592 C CA . LYS A 1 74 ? -4.717 6.711 24.668 1.00 90.62 74 LYS A CA 1
ATOM 593 C C . LYS A 1 74 ? -6.125 6.300 25.082 1.00 90.62 74 LYS A C 1
ATOM 595 O O . LYS A 1 74 ? -7.032 6.307 24.248 1.00 90.62 74 LYS A O 1
ATOM 600 N N . THR A 1 75 ? -6.311 5.968 26.354 1.00 87.75 75 THR A N 1
ATOM 601 C CA . THR A 1 75 ? -7.624 5.622 26.914 1.00 87.75 75 THR A CA 1
ATOM 602 C C . THR A 1 75 ? -7.944 6.459 28.148 1.00 87.75 75 THR A C 1
ATOM 604 O O . THR A 1 75 ? -7.047 6.975 28.814 1.00 87.75 75 THR A O 1
ATOM 607 N N . ASN A 1 76 ? -9.229 6.574 28.479 1.00 84.31 76 ASN A N 1
ATOM 608 C CA . ASN A 1 76 ? -9.700 7.263 29.686 1.00 84.31 76 ASN A CA 1
ATOM 609 C C . ASN A 1 76 ? -9.329 6.555 31.007 1.00 84.31 76 ASN A C 1
ATOM 611 O O . ASN A 1 76 ? -9.570 7.109 32.077 1.00 84.31 76 ASN A O 1
ATOM 615 N N . MET A 1 77 ? -8.760 5.347 30.944 1.00 75.44 77 MET A N 1
ATOM 616 C CA . MET A 1 77 ? -8.365 4.540 32.104 1.00 75.44 77 MET A CA 1
ATOM 617 C C . MET A 1 77 ? -6.841 4.445 32.290 1.00 75.44 77 MET A C 1
ATOM 619 O O . MET A 1 77 ? -6.376 3.703 33.154 1.00 75.44 77 MET A O 1
ATOM 623 N N . ASP A 1 78 ? -6.059 5.174 31.491 1.00 72.62 78 ASP A N 1
ATOM 624 C CA . ASP A 1 78 ? -4.604 5.228 31.626 1.00 72.62 78 ASP A CA 1
ATOM 625 C C . ASP A 1 78 ? -4.225 6.314 32.650 1.00 72.62 78 ASP A C 1
ATOM 627 O O . ASP A 1 78 ? -4.524 7.489 32.441 1.00 72.62 78 ASP A O 1
ATOM 631 N N . GLY A 1 79 ? -3.588 5.936 33.768 1.00 60.19 79 GLY A N 1
ATOM 632 C CA . GLY A 1 79 ? -3.136 6.899 34.790 1.00 60.19 79 GLY A CA 1
ATOM 633 C C . GLY A 1 79 ? -3.376 6.538 36.261 1.00 60.19 79 GLY A C 1
ATOM 634 O O . GLY A 1 79 ? -3.133 7.379 37.121 1.00 60.19 79 GLY A O 1
ATOM 635 N N . ALA A 1 80 ? -3.839 5.326 36.583 1.00 55.25 80 ALA A N 1
ATOM 636 C CA . ALA A 1 80 ? -3.864 4.854 37.968 1.00 55.25 80 ALA A CA 1
ATOM 637 C C . ALA A 1 80 ? -2.513 4.211 38.336 1.00 55.25 80 ALA A C 1
ATOM 639 O O . ALA A 1 80 ? -2.133 3.189 37.758 1.00 55.25 80 ALA A O 1
ATOM 640 N N . ASP A 1 81 ? -1.798 4.815 39.292 1.00 52.03 81 ASP A N 1
ATOM 641 C CA . ASP A 1 81 ? -0.545 4.300 39.854 1.00 52.03 81 ASP A CA 1
ATOM 642 C C . ASP A 1 81 ? -0.732 2.834 40.295 1.00 52.03 81 ASP A C 1
ATOM 644 O O . ASP A 1 81 ? -1.483 2.562 41.230 1.00 52.03 81 ASP A O 1
ATOM 648 N N . ASN A 1 82 ? -0.042 1.903 39.619 1.00 50.31 82 ASN A N 1
ATOM 649 C CA . ASN A 1 82 ? -0.009 0.436 39.809 1.00 50.31 82 ASN A CA 1
ATOM 650 C C . ASN A 1 82 ? -0.893 -0.464 38.926 1.00 50.31 82 ASN A C 1
ATOM 652 O O . ASN A 1 82 ? -0.863 -1.681 39.124 1.00 50.31 82 ASN A O 1
ATOM 656 N N . GLU A 1 83 ? -1.597 0.037 37.909 1.00 56.47 83 GLU A N 1
ATOM 657 C CA . GLU A 1 83 ? -2.332 -0.847 36.993 1.00 56.47 83 GLU A CA 1
ATOM 658 C C . GLU A 1 83 ? -1.792 -0.867 35.553 1.00 56.47 83 GLU A C 1
ATOM 660 O O . GLU A 1 83 ? -1.409 0.152 34.990 1.00 56.47 83 GLU A O 1
ATOM 665 N N . LEU A 1 84 ? -1.810 -2.050 34.916 1.00 61.00 84 LEU A N 1
ATOM 666 C CA . LEU A 1 84 ? -1.561 -2.199 33.475 1.00 61.00 84 LEU A CA 1
ATOM 667 C C . LEU A 1 84 ? -2.512 -1.288 32.683 1.00 61.00 84 LEU A C 1
ATOM 669 O O . LEU A 1 84 ? -3.725 -1.521 32.667 1.00 61.00 84 LEU A O 1
ATOM 673 N N . ASN A 1 85 ? -1.951 -0.277 32.022 1.00 80.44 85 ASN A N 1
ATOM 674 C CA . ASN A 1 85 ? -2.668 0.640 31.138 1.00 80.44 85 ASN A CA 1
ATOM 675 C C . ASN A 1 85 ? -3.464 -0.140 30.078 1.00 80.44 85 ASN A C 1
ATOM 677 O O . ASN A 1 85 ? -2.927 -1.032 29.410 1.00 80.44 85 ASN A O 1
ATOM 681 N N . VAL A 1 86 ? -4.751 0.180 29.916 1.00 85.06 86 VAL A N 1
ATOM 682 C CA . VAL A 1 86 ? -5.635 -0.508 28.957 1.00 85.06 86 VAL A CA 1
ATOM 683 C C . VAL A 1 86 ? -5.136 -0.281 27.529 1.00 85.06 86 VAL A C 1
ATOM 685 O O . VAL A 1 86 ? -5.177 -1.205 26.713 1.00 85.06 86 VAL A O 1
ATOM 688 N N . SER A 1 87 ? -4.559 0.891 27.245 1.00 89.00 87 SER A N 1
ATOM 689 C CA . SER A 1 87 ? -3.858 1.164 25.981 1.00 89.00 87 SER A CA 1
ATOM 690 C C . SER A 1 87 ? -2.767 0.135 25.678 1.00 89.00 87 SER A C 1
ATOM 692 O O . SER A 1 87 ? -2.692 -0.377 24.558 1.00 89.00 87 SER A O 1
ATOM 694 N N . ARG A 1 88 ? -1.953 -0.236 26.676 1.00 89.56 88 ARG A N 1
ATOM 695 C CA . ARG A 1 88 ? -0.889 -1.238 26.518 1.00 89.56 88 ARG A CA 1
ATOM 696 C C . ARG A 1 88 ? -1.461 -2.621 26.219 1.00 89.56 88 ARG A C 1
ATOM 698 O O . ARG A 1 88 ? -0.917 -3.318 25.370 1.00 89.56 88 ARG A O 1
ATOM 705 N N . LEU A 1 89 ? -2.570 -2.998 26.859 1.00 91.31 89 LEU A N 1
ATOM 706 C CA . LEU A 1 89 ? -3.254 -4.267 26.582 1.00 91.31 89 LEU A CA 1
ATOM 707 C C . LEU A 1 89 ? -3.788 -4.329 25.144 1.00 91.31 89 LEU A C 1
ATOM 709 O O . LEU A 1 89 ? -3.645 -5.359 24.484 1.00 91.31 89 LEU A O 1
ATOM 713 N N . ILE A 1 90 ? -4.357 -3.229 24.638 1.00 92.94 90 ILE A N 1
ATOM 714 C CA . ILE A 1 90 ? -4.816 -3.143 23.244 1.00 92.94 90 ILE A CA 1
ATOM 715 C C . ILE A 1 90 ? -3.627 -3.305 22.290 1.00 92.94 90 ILE A C 1
ATOM 717 O O . ILE A 1 90 ? -3.694 -4.129 21.379 1.00 92.94 90 ILE A O 1
ATOM 721 N N . ILE A 1 91 ? -2.524 -2.583 22.519 1.00 94.00 91 ILE A N 1
ATOM 722 C CA . ILE A 1 91 ? -1.314 -2.674 21.685 1.00 94.00 91 ILE A CA 1
ATOM 723 C C . ILE A 1 91 ? -0.746 -4.098 21.689 1.00 94.00 91 ILE A C 1
ATOM 725 O O . ILE A 1 91 ? -0.533 -4.662 20.617 1.00 94.00 91 ILE A O 1
ATOM 729 N N . ASN A 1 92 ? -0.590 -4.718 22.861 1.00 94.12 92 ASN A N 1
ATOM 730 C CA . ASN A 1 92 ? -0.101 -6.094 22.969 1.00 94.12 92 ASN A CA 1
ATOM 731 C C . ASN A 1 92 ? -0.989 -7.062 22.174 1.00 94.12 92 ASN A C 1
ATOM 733 O O . ASN A 1 92 ? -0.493 -7.931 21.458 1.00 94.12 92 ASN A O 1
ATOM 737 N N . ARG A 1 93 ? -2.316 -6.894 22.238 1.00 94.62 93 ARG A N 1
ATOM 738 C CA . ARG A 1 93 ? -3.240 -7.754 21.494 1.00 94.62 93 ARG A CA 1
ATOM 739 C C . ARG A 1 93 ? -3.165 -7.530 19.979 1.00 94.62 93 ARG A C 1
ATOM 741 O O . ARG A 1 93 ? -3.277 -8.492 19.216 1.00 94.62 93 ARG A O 1
ATOM 748 N N . LEU A 1 94 ? -2.939 -6.295 19.526 1.00 95.62 94 LEU A N 1
ATOM 749 C CA . LEU A 1 94 ? -2.672 -5.984 18.115 1.00 95.62 94 LEU A CA 1
ATOM 750 C C . LEU A 1 94 ? -1.361 -6.629 17.631 1.00 95.62 94 LEU A C 1
ATOM 752 O O . LEU A 1 94 ? -1.314 -7.146 16.510 1.00 95.62 94 LEU A O 1
ATOM 756 N N . GLU A 1 95 ? -0.324 -6.636 18.473 1.00 95.38 95 GLU A N 1
ATOM 757 C CA . GLU A 1 95 ? 0.963 -7.294 18.214 1.00 95.38 95 GLU A CA 1
ATOM 758 C C . GLU A 1 95 ? 0.823 -8.823 18.142 1.00 95.38 95 GLU A C 1
ATOM 760 O O . GLU A 1 95 ? 1.324 -9.438 17.198 1.00 95.38 95 GLU A O 1
ATOM 765 N N . GLU A 1 96 ? 0.073 -9.445 19.060 1.00 95.25 96 GLU A N 1
ATOM 766 C CA . GLU A 1 96 ? -0.227 -10.887 19.033 1.00 95.25 96 GLU A CA 1
ATOM 767 C C . GLU A 1 96 ? -0.905 -11.314 17.723 1.00 95.25 96 GLU A C 1
ATOM 769 O O . GLU A 1 96 ? -0.587 -12.360 17.152 1.00 95.25 96 GLU A O 1
ATOM 774 N N . LEU A 1 97 ? -1.836 -10.492 17.229 1.00 95.62 97 LEU A N 1
ATOM 775 C CA . LEU A 1 97 ? -2.524 -10.706 15.953 1.00 95.62 97 LEU A CA 1
ATOM 776 C C . LEU A 1 97 ? -1.664 -10.321 14.738 1.00 95.62 97 LEU A C 1
ATOM 778 O O . LEU A 1 97 ? -2.071 -10.560 13.597 1.00 95.62 97 LEU A O 1
ATOM 782 N N . LYS A 1 98 ? -0.477 -9.745 14.970 1.00 96.81 98 LYS A N 1
ATOM 783 C CA . LYS A 1 98 ? 0.444 -9.212 13.959 1.00 96.81 98 LYS A CA 1
ATOM 784 C C . LYS A 1 98 ? -0.234 -8.207 13.025 1.00 96.81 98 LYS A C 1
ATOM 786 O O . LYS A 1 98 ? 0.073 -8.176 11.831 1.00 96.81 98 LYS A O 1
ATOM 791 N N . LEU A 1 99 ? -1.158 -7.389 13.547 1.00 96.31 99 LEU A N 1
ATOM 792 C CA . LEU A 1 99 ? -2.000 -6.524 12.714 1.00 96.31 99 LEU A CA 1
ATOM 793 C C . LEU A 1 99 ? -1.166 -5.574 11.846 1.00 96.31 99 LEU A C 1
ATOM 795 O O . LEU A 1 99 ? -1.482 -5.406 10.676 1.00 96.31 99 LEU A O 1
ATOM 799 N N . GLN A 1 100 ? -0.065 -5.031 12.367 1.00 96.25 100 GLN A N 1
ATOM 800 C CA . GLN A 1 100 ? 0.854 -4.170 11.612 1.00 96.25 100 GLN A CA 1
ATOM 801 C C . GLN A 1 100 ? 1.380 -4.843 10.335 1.00 96.25 100 GLN A C 1
ATOM 803 O O . GLN A 1 100 ? 1.319 -4.267 9.251 1.00 96.25 100 GLN A O 1
ATOM 808 N N . GLN A 1 101 ? 1.823 -6.101 10.434 1.00 96.44 101 GLN A N 1
ATOM 809 C CA . GLN A 1 101 ? 2.290 -6.874 9.277 1.00 96.44 101 GLN A CA 1
ATOM 810 C C . GLN A 1 101 ? 1.139 -7.178 8.310 1.00 96.44 101 GLN A C 1
ATOM 812 O O . GLN A 1 101 ? 1.313 -7.088 7.098 1.00 96.44 101 GLN A O 1
ATOM 817 N N . LYS A 1 102 ? -0.050 -7.487 8.842 1.00 97.38 102 LYS A N 1
ATOM 818 C CA . LYS A 1 102 ? -1.253 -7.739 8.039 1.00 97.38 102 LYS A CA 1
ATOM 819 C C . LYS A 1 102 ? -1.711 -6.495 7.277 1.00 97.38 102 LYS A C 1
ATOM 821 O O . LYS A 1 102 ? -2.047 -6.609 6.106 1.00 97.38 102 LYS A O 1
ATOM 826 N N . LEU A 1 103 ? -1.680 -5.314 7.892 1.00 97.06 103 LEU A N 1
ATOM 827 C CA . LEU A 1 103 ? -2.010 -4.062 7.210 1.00 97.06 103 LEU A CA 1
ATOM 828 C C . LEU A 1 103 ? -0.978 -3.704 6.145 1.00 97.06 103 LEU A C 1
ATOM 830 O O . LEU A 1 103 ? -1.367 -3.268 5.069 1.00 97.06 103 LEU A O 1
ATOM 834 N N . LYS A 1 104 ? 0.311 -3.971 6.383 1.00 97.00 104 LYS A N 1
ATOM 835 C CA . LYS A 1 104 ? 1.333 -3.826 5.339 1.00 97.00 104 LYS A CA 1
ATOM 836 C C . LYS A 1 104 ? 0.998 -4.681 4.114 1.00 97.00 104 LYS A C 1
ATOM 838 O O . LYS A 1 104 ? 0.994 -4.179 2.994 1.00 97.00 104 LYS A O 1
ATOM 843 N N . ASP A 1 105 ? 0.675 -5.958 4.319 1.00 96.88 105 ASP A N 1
ATOM 844 C CA . ASP A 1 105 ? 0.289 -6.851 3.221 1.00 96.88 105 ASP A CA 1
ATOM 845 C C . ASP A 1 105 ? -1.032 -6.414 2.558 1.00 96.88 105 ASP A C 1
ATOM 847 O O . ASP A 1 105 ? -1.182 -6.537 1.344 1.00 96.88 105 ASP A O 1
ATOM 851 N N . LEU A 1 106 ? -1.968 -5.849 3.330 1.00 97.38 106 LEU A N 1
ATOM 852 C CA . LEU A 1 106 ? -3.234 -5.320 2.820 1.00 97.38 106 LEU A CA 1
ATOM 853 C C . LEU A 1 106 ? -3.010 -4.130 1.880 1.00 97.38 106 LEU A C 1
ATOM 855 O O . LEU A 1 106 ? -3.587 -4.106 0.797 1.00 97.38 106 LEU A O 1
ATOM 859 N N . ILE A 1 107 ? -2.149 -3.181 2.265 1.00 96.56 107 ILE A N 1
ATOM 860 C CA . ILE A 1 107 ? -1.778 -2.023 1.436 1.00 96.56 107 ILE A CA 1
ATOM 861 C C . ILE A 1 107 ? -1.007 -2.480 0.194 1.00 96.56 107 ILE A C 1
ATOM 863 O O . ILE A 1 107 ? -1.252 -1.995 -0.908 1.00 96.56 107 ILE A O 1
ATOM 867 N N . ARG A 1 108 ? -0.102 -3.456 0.337 1.00 95.88 108 ARG A N 1
ATOM 868 C CA . ARG A 1 108 ? 0.592 -4.054 -0.811 1.00 95.88 108 ARG A CA 1
ATOM 869 C C . ARG A 1 108 ? -0.411 -4.614 -1.820 1.00 95.88 108 ARG A C 1
ATOM 871 O O . ARG A 1 108 ? -0.327 -4.300 -3.004 1.00 95.88 108 ARG A O 1
ATOM 878 N N . PHE A 1 109 ? -1.361 -5.435 -1.371 1.00 96.00 109 PHE A N 1
ATOM 879 C CA . PHE A 1 109 ? -2.372 -6.015 -2.258 1.00 96.00 109 PHE A CA 1
ATOM 880 C C . PHE A 1 109 ? -3.318 -4.966 -2.833 1.00 96.00 109 PHE A C 1
ATOM 882 O O . PHE A 1 109 ? -3.657 -5.065 -4.010 1.00 96.00 109 PHE A O 1
ATOM 889 N N . SER A 1 110 ? -3.679 -3.940 -2.060 1.00 95.12 110 SER A N 1
ATOM 890 C CA . SER A 1 110 ? -4.543 -2.867 -2.548 1.00 95.12 110 SER A CA 1
ATOM 891 C C . SER A 1 110 ? -3.907 -2.034 -3.658 1.00 95.12 110 SER A C 1
ATOM 893 O O . SER A 1 110 ? -4.601 -1.563 -4.551 1.00 95.12 110 SER A O 1
ATOM 895 N N . ARG A 1 111 ? -2.579 -1.891 -3.631 1.00 94.19 111 ARG A N 1
ATOM 896 C CA . ARG A 1 111 ? -1.808 -1.217 -4.681 1.00 94.19 111 ARG A CA 1
ATOM 897 C C . ARG A 1 111 ? -1.542 -2.123 -5.886 1.00 94.19 111 ARG A C 1
ATOM 899 O O . ARG A 1 111 ? -1.517 -1.639 -7.018 1.00 94.19 111 ARG A O 1
ATOM 906 N N . LEU A 1 112 ? -1.338 -3.421 -5.654 1.00 94.44 112 LEU A N 1
ATOM 907 C CA . LEU A 1 112 ? -0.979 -4.399 -6.686 1.00 94.44 112 LEU A CA 1
ATOM 908 C C . LEU A 1 112 ? -2.164 -4.853 -7.553 1.00 94.44 112 LEU A C 1
ATOM 910 O O . LEU A 1 112 ? -1.974 -5.108 -8.741 1.00 94.44 112 LEU A O 1
ATOM 914 N N . TYR A 1 113 ? -3.361 -4.977 -6.979 1.00 94.62 113 TYR A N 1
ATOM 915 C CA . TYR A 1 113 ? -4.536 -5.531 -7.658 1.00 94.62 113 TYR A CA 1
ATOM 916 C C . TYR A 1 113 ? -5.634 -4.484 -7.852 1.00 94.62 113 TYR A C 1
ATOM 918 O O . TYR A 1 113 ? -5.807 -3.600 -7.018 1.00 94.62 113 TYR A O 1
ATOM 926 N N . GLN A 1 114 ? -6.401 -4.605 -8.936 1.00 91.19 114 GLN A N 1
ATOM 927 C CA . GLN A 1 114 ? -7.481 -3.667 -9.270 1.00 91.19 114 GLN A CA 1
ATOM 928 C C . GLN A 1 114 ? -8.680 -3.821 -8.329 1.00 91.19 114 GLN A C 1
ATOM 930 O O . GLN A 1 114 ? -9.337 -2.852 -7.972 1.00 91.19 114 GLN A O 1
ATOM 935 N N . GLU A 1 115 ? -8.947 -5.038 -7.871 1.00 91.69 115 GLU A N 1
ATOM 936 C CA . GLU A 1 115 ? -10.015 -5.358 -6.924 1.00 91.69 115 GLU A CA 1
ATOM 937 C C . GLU A 1 115 ? -9.632 -5.022 -5.474 1.00 91.69 115 GLU A C 1
ATOM 939 O O . GLU A 1 115 ? -10.467 -5.094 -4.572 1.00 91.69 115 GLU A O 1
ATOM 944 N N . GLY A 1 116 ? -8.376 -4.641 -5.236 1.00 93.31 116 GLY A N 1
ATOM 945 C CA . GLY A 1 116 ? -7.858 -4.276 -3.928 1.00 93.31 116 GLY A CA 1
ATOM 946 C C . GLY A 1 116 ? -7.356 -5.456 -3.085 1.00 93.31 116 GLY A C 1
ATOM 947 O O . GLY A 1 116 ? -7.115 -6.567 -3.563 1.00 93.31 116 GLY A O 1
ATOM 948 N N . GLY A 1 117 ? -7.170 -5.190 -1.793 1.00 95.12 117 GLY A N 1
ATOM 949 C CA . GLY A 1 117 ? -6.775 -6.173 -0.789 1.00 95.12 117 GLY A CA 1
ATOM 950 C C . GLY A 1 117 ? -7.905 -6.465 0.197 1.00 95.12 117 GLY A C 1
ATOM 951 O O . GLY A 1 117 ? -8.710 -5.588 0.518 1.00 95.12 117 GLY A O 1
ATOM 952 N N . PHE A 1 118 ? -7.934 -7.692 0.721 1.00 95.88 118 PHE A N 1
ATOM 953 C CA . PHE A 1 118 ? -8.959 -8.146 1.660 1.00 95.88 118 PHE A CA 1
ATOM 954 C C . PHE A 1 118 ? -8.326 -8.653 2.953 1.00 95.88 118 PHE A C 1
ATOM 956 O O . PHE A 1 118 ? -7.371 -9.429 2.930 1.00 95.88 118 PHE A O 1
ATOM 963 N N . LEU A 1 119 ? -8.884 -8.236 4.088 1.00 96.62 119 LEU A N 1
ATOM 964 C CA . LEU A 1 119 ? -8.517 -8.679 5.430 1.00 96.62 119 LEU A CA 1
ATOM 965 C C . LEU A 1 119 ? -9.735 -9.331 6.083 1.00 96.62 119 LEU A C 1
ATOM 967 O O . LEU A 1 119 ? -10.759 -8.687 6.253 1.00 96.62 119 LEU A O 1
ATOM 971 N N . PHE A 1 120 ? -9.640 -10.597 6.469 1.00 95.12 120 PHE A N 1
ATOM 972 C CA . PHE A 1 120 ? -10.737 -11.369 7.055 1.00 95.12 120 PHE A CA 1
ATOM 973 C C . PHE A 1 120 ? -10.483 -11.686 8.531 1.00 95.12 120 PHE A C 1
ATOM 975 O O . PHE A 1 120 ? -9.386 -12.122 8.899 1.00 95.12 120 PHE A O 1
ATOM 982 N N . TYR A 1 121 ? -11.514 -11.513 9.363 1.00 94.69 121 TYR A N 1
ATOM 983 C CA . TYR A 1 121 ? -11.462 -11.786 10.800 1.00 94.69 121 TYR A CA 1
ATOM 984 C C . TYR A 1 121 ? -12.028 -13.178 11.117 1.00 94.69 121 TYR A C 1
ATOM 986 O O . TYR A 1 121 ? -13.245 -13.385 11.125 1.00 94.69 121 TYR A O 1
ATOM 994 N N . GLY A 1 122 ? -11.138 -14.123 11.436 1.00 93.62 122 GLY A N 1
ATOM 995 C CA . GLY A 1 122 ? -11.504 -15.444 11.940 1.00 93.62 122 GLY A CA 1
ATOM 996 C C . GLY A 1 122 ? -11.847 -15.376 13.426 1.00 93.62 122 GLY A C 1
ATOM 997 O O . GLY A 1 122 ? -10.955 -15.226 14.262 1.00 93.62 122 GLY A O 1
ATOM 998 N N . LEU A 1 123 ? -13.130 -15.479 13.769 1.00 92.81 123 LEU A N 1
ATOM 999 C CA . LEU A 1 123 ? -13.626 -15.330 15.141 1.00 92.81 123 LEU A CA 1
ATOM 1000 C C . LEU A 1 123 ? -14.013 -16.678 15.750 1.00 92.81 123 LEU A C 1
ATOM 1002 O O . LEU A 1 123 ? -14.733 -17.469 15.142 1.00 92.81 123 LEU A O 1
ATOM 1006 N N . ASN A 1 124 ? -13.605 -16.890 16.999 1.00 91.19 124 ASN A N 1
ATOM 1007 C CA . ASN A 1 124 ? -14.202 -17.883 17.878 1.00 91.19 124 ASN A CA 1
ATOM 1008 C C . ASN A 1 124 ? -15.371 -17.218 18.620 1.00 91.19 124 ASN A C 1
ATOM 1010 O O . ASN A 1 124 ? -15.173 -16.272 19.385 1.00 91.19 124 ASN A O 1
ATOM 1014 N N . ALA A 1 125 ? -16.583 -17.706 18.386 1.00 87.88 125 ALA A N 1
ATOM 1015 C CA . ALA A 1 125 ? -17.820 -17.232 18.996 1.00 87.88 125 ALA A CA 1
ATOM 1016 C C . ALA A 1 125 ? -18.718 -18.438 19.335 1.00 87.88 125 ALA A C 1
ATOM 1018 O O . ALA A 1 125 ? -18.485 -19.524 18.798 1.00 87.88 125 ALA A O 1
ATOM 1019 N N . PRO A 1 126 ? -19.742 -18.277 20.198 1.00 84.94 126 PRO A N 1
ATOM 1020 C CA . PRO A 1 126 ? -20.683 -19.356 20.516 1.00 84.94 126 PRO A CA 1
ATOM 1021 C C . PRO A 1 126 ? -21.338 -19.963 19.270 1.00 84.94 126 PRO A C 1
ATOM 1023 O O . PRO A 1 126 ? -21.507 -21.176 19.182 1.00 84.94 126 PRO A O 1
ATOM 1026 N N . VAL A 1 127 ? -21.649 -19.115 18.284 1.00 83.69 127 VAL A N 1
ATOM 1027 C CA . VAL A 1 127 ? -22.016 -19.548 16.935 1.00 83.69 127 VAL A CA 1
ATOM 1028 C C . VAL A 1 127 ? -20.730 -19.624 16.101 1.00 83.69 127 VAL A C 1
ATOM 1030 O O . VAL A 1 127 ? -20.128 -18.579 15.831 1.00 83.69 127 VAL A O 1
ATOM 1033 N N . PRO A 1 128 ? -20.277 -20.826 15.699 1.00 83.00 128 PRO A N 1
ATOM 1034 C CA . PRO A 1 128 ? -19.020 -20.983 14.977 1.00 83.00 128 PRO A CA 1
ATOM 1035 C C . PRO A 1 128 ? -19.117 -20.332 13.602 1.00 83.00 128 PRO A C 1
ATOM 1037 O O . PRO A 1 128 ? -20.121 -20.501 12.919 1.00 83.00 128 PRO A O 1
ATOM 1040 N N . GLN A 1 129 ? -18.076 -19.625 13.162 1.00 84.06 129 GLN A N 1
ATOM 1041 C CA . GLN A 1 129 ? -18.039 -19.088 11.802 1.00 84.06 129 GLN A CA 1
ATOM 1042 C C . GLN A 1 129 ? -17.972 -20.236 10.793 1.00 84.06 129 GLN A C 1
ATOM 1044 O O . GLN A 1 129 ? -16.994 -20.977 10.736 1.00 84.06 129 GLN A O 1
ATOM 1049 N N . THR A 1 130 ? -19.029 -20.384 10.005 1.00 86.06 130 THR A N 1
ATOM 1050 C CA . THR A 1 130 ? -19.141 -21.391 8.955 1.00 86.06 130 THR A CA 1
ATOM 1051 C C . THR A 1 130 ? -19.643 -20.731 7.684 1.00 86.06 130 THR A C 1
ATOM 1053 O O . THR A 1 130 ? -20.223 -19.648 7.694 1.00 86.06 130 THR A O 1
ATOM 1056 N N . THR A 1 131 ? -19.472 -21.418 6.567 1.00 84.00 131 THR A N 1
ATOM 1057 C CA . THR A 1 131 ? -19.962 -20.983 5.260 1.00 84.00 131 THR A CA 1
ATOM 1058 C C . THR A 1 131 ? -21.464 -20.657 5.238 1.00 84.00 131 THR A C 1
ATOM 1060 O O . THR A 1 131 ? -21.904 -19.835 4.443 1.00 84.00 131 THR A O 1
ATOM 1063 N N . LEU A 1 132 ? -22.250 -21.257 6.139 1.00 83.88 132 LEU A N 1
ATOM 1064 C CA . LEU A 1 132 ? -23.695 -21.043 6.239 1.00 83.88 132 LEU A CA 1
ATOM 1065 C C . LEU A 1 132 ? -24.073 -19.708 6.901 1.00 83.88 132 LEU A C 1
ATOM 1067 O O . LEU A 1 132 ? -25.118 -19.159 6.576 1.00 83.88 132 LEU A O 1
ATOM 1071 N N . ASN A 1 133 ? -23.242 -19.178 7.806 1.00 86.75 133 ASN A N 1
ATOM 1072 C CA . ASN A 1 133 ? -23.543 -17.960 8.577 1.00 86.75 133 ASN A CA 1
ATOM 1073 C C . ASN A 1 133 ? -22.631 -16.772 8.244 1.00 86.75 133 ASN A C 1
ATOM 1075 O O . ASN A 1 133 ? -22.696 -15.722 8.881 1.00 86.75 133 ASN A O 1
ATOM 1079 N N . ILE A 1 134 ? -21.785 -16.912 7.226 1.00 88.50 134 ILE A N 1
ATOM 1080 C CA . ILE A 1 134 ? -20.842 -15.869 6.819 1.00 88.50 134 ILE A CA 1
ATOM 1081 C C . ILE A 1 134 ? -21.545 -14.633 6.217 1.00 88.50 134 ILE A C 1
ATOM 1083 O O . ILE A 1 134 ? -20.977 -13.541 6.224 1.00 88.50 134 ILE A O 1
ATOM 1087 N N . MET A 1 135 ? -22.799 -14.792 5.769 1.00 90.31 135 MET A N 1
ATOM 1088 C CA . MET A 1 135 ? -23.688 -13.704 5.335 1.00 90.31 135 MET A CA 1
ATOM 1089 C C . MET A 1 135 ? -24.297 -12.908 6.493 1.00 90.31 135 MET A C 1
ATOM 1091 O O . MET A 1 135 ? -24.801 -11.815 6.267 1.00 90.31 135 MET A O 1
ATOM 1095 N N . GLU A 1 136 ? -24.282 -13.434 7.715 1.00 90.69 136 GLU A N 1
ATOM 1096 C CA . GLU A 1 136 ? -24.833 -12.750 8.886 1.00 90.69 136 GLU A CA 1
ATOM 1097 C C . GLU A 1 136 ? -23.785 -11.817 9.506 1.00 90.69 136 GLU A C 1
ATOM 1099 O O . GLU A 1 136 ? -22.584 -12.105 9.409 1.00 90.69 136 GLU A O 1
ATOM 1104 N N . PRO A 1 137 ? -24.189 -10.732 10.190 1.00 91.25 137 PRO A N 1
ATOM 1105 C CA . PRO A 1 137 ? -23.252 -9.852 10.878 1.00 91.25 137 PRO A CA 1
ATOM 1106 C C . PRO A 1 137 ? -22.428 -10.598 11.934 1.00 91.25 137 PRO A C 1
ATOM 1108 O O . PRO A 1 137 ? -22.825 -11.648 12.444 1.00 91.25 137 PRO A O 1
ATOM 1111 N N . VAL A 1 138 ? -21.264 -10.044 12.285 1.00 90.50 138 VAL A N 1
ATOM 1112 C CA . VAL A 1 138 ? -20.458 -10.541 13.406 1.00 90.50 138 VAL A CA 1
ATOM 1113 C C . VAL A 1 138 ? -21.323 -10.599 14.677 1.00 90.50 138 VAL A C 1
ATOM 1115 O O . VAL A 1 138 ? -21.886 -9.570 15.058 1.00 90.50 138 VAL A O 1
ATOM 1118 N N . PRO A 1 139 ? -21.407 -11.759 15.362 1.00 89.12 139 PRO A N 1
ATOM 1119 C CA . PRO A 1 139 ? -22.182 -11.891 16.591 1.00 89.12 139 PRO A CA 1
ATOM 1120 C C . PRO A 1 139 ? -21.753 -10.878 17.652 1.00 89.12 139 PRO A C 1
ATOM 1122 O O . PRO A 1 139 ? -20.569 -10.552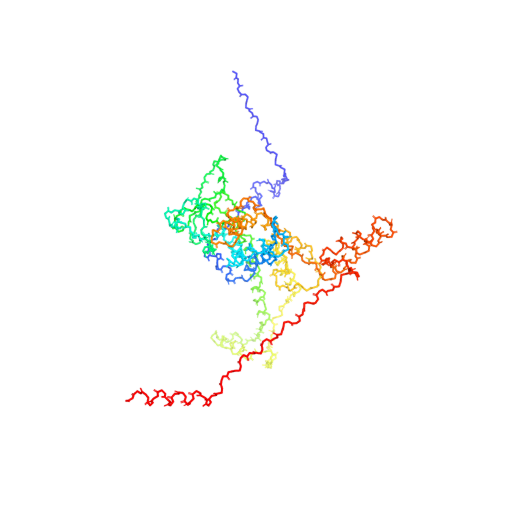 17.753 1.00 89.12 139 PRO A O 1
ATOM 1125 N N . ASN A 1 140 ? -22.695 -10.417 18.481 1.00 86.00 140 ASN A N 1
ATOM 1126 C CA . ASN A 1 140 ? -22.392 -9.518 19.601 1.00 86.00 140 ASN A CA 1
ATOM 1127 C C . ASN A 1 140 ? -21.380 -10.146 20.568 1.00 86.00 140 ASN A C 1
ATOM 1129 O O . ASN A 1 140 ? -20.427 -9.490 20.992 1.00 86.00 140 ASN A O 1
ATOM 1133 N N . GLU A 1 141 ? -21.551 -11.438 20.830 1.00 87.12 141 GLU A N 1
ATOM 1134 C CA . GLU A 1 141 ? -20.729 -12.225 21.736 1.00 87.12 141 GLU A CA 1
ATOM 1135 C C . GLU A 1 141 ? -19.557 -12.881 21.000 1.00 87.12 141 GLU A C 1
ATOM 1137 O O . GLU A 1 141 ? -19.747 -13.784 20.184 1.00 87.12 141 GLU A O 1
ATOM 1142 N N . ILE A 1 142 ? -18.336 -12.449 21.311 1.00 91.50 142 ILE A N 1
ATOM 1143 C CA . ILE A 1 142 ? -17.107 -12.983 20.721 1.00 91.50 142 ILE A CA 1
ATOM 1144 C C . ILE A 1 142 ? -16.254 -13.552 21.853 1.00 91.50 142 ILE A C 1
ATOM 1146 O O . ILE A 1 142 ? -15.983 -12.869 22.839 1.00 91.50 142 ILE A O 1
ATOM 1150 N N . ASN A 1 143 ? -15.812 -14.803 21.725 1.00 92.00 143 ASN A N 1
ATOM 1151 C CA . ASN A 1 143 ? -14.888 -15.390 22.693 1.00 92.00 143 ASN A CA 1
ATOM 1152 C C . ASN A 1 143 ? -13.493 -14.793 22.492 1.00 92.00 143 ASN A C 1
ATOM 1154 O O . ASN A 1 143 ? -12.909 -14.262 23.435 1.00 92.00 143 ASN A O 1
ATOM 1158 N N . LYS A 1 144 ? -12.986 -14.879 21.254 1.00 93.19 144 LYS A N 1
ATOM 1159 C CA . LYS A 1 144 ? -11.657 -14.401 20.853 1.00 93.19 144 LYS A CA 1
ATOM 1160 C C . LYS A 1 144 ? -11.541 -14.294 19.325 1.00 93.19 144 LYS A C 1
ATOM 1162 O O . LYS A 1 144 ? -12.132 -15.098 18.606 1.00 93.19 144 LYS A O 1
ATOM 1167 N N . ILE A 1 145 ? -10.725 -13.375 18.819 1.00 94.31 145 ILE A N 1
ATOM 1168 C CA . ILE A 1 145 ? -10.210 -13.383 17.446 1.00 94.31 145 ILE A CA 1
ATOM 1169 C C . ILE A 1 145 ? -9.144 -14.482 17.354 1.00 94.31 145 ILE A C 1
ATOM 1171 O O . ILE A 1 145 ? -8.076 -14.395 17.969 1.00 94.31 145 ILE A O 1
ATOM 1175 N N . ALA A 1 146 ? -9.450 -15.538 16.605 1.00 93.12 146 ALA A N 1
ATOM 1176 C CA . ALA A 1 146 ? -8.564 -16.681 16.429 1.00 93.12 146 ALA A CA 1
ATOM 1177 C C . ALA A 1 146 ? -7.404 -16.352 15.480 1.00 93.12 146 ALA A C 1
ATOM 1179 O O . ALA A 1 146 ? -6.264 -16.713 15.762 1.00 93.12 146 ALA A O 1
ATOM 1180 N N . TYR A 1 147 ? -7.686 -15.663 14.371 1.00 94.00 147 TYR A N 1
ATOM 1181 C CA . TYR A 1 147 ? -6.680 -15.252 13.392 1.00 94.00 147 TYR A CA 1
ATOM 1182 C C . TYR A 1 147 ? -7.178 -14.098 12.515 1.00 94.00 147 TYR A C 1
ATOM 1184 O O . TYR A 1 147 ? -8.380 -13.857 12.389 1.00 94.00 147 TYR A O 1
ATOM 1192 N N . ILE A 1 148 ? -6.232 -13.417 11.866 1.00 96.12 148 ILE A N 1
ATOM 1193 C CA . ILE A 1 148 ? -6.490 -12.429 10.816 1.00 96.12 148 ILE A CA 1
ATOM 1194 C C . ILE A 1 148 ? -5.751 -12.871 9.554 1.00 96.12 148 ILE A C 1
ATOM 1196 O O . ILE A 1 148 ? -4.524 -13.015 9.558 1.00 96.12 148 ILE A O 1
ATOM 1200 N N . ASN A 1 149 ? -6.501 -13.073 8.472 1.00 95.44 149 ASN A N 1
ATOM 1201 C CA . ASN A 1 149 ? -5.949 -13.453 7.175 1.00 95.44 149 ASN A CA 1
ATOM 1202 C C . ASN A 1 149 ? -6.048 -12.292 6.200 1.00 95.44 149 ASN A C 1
ATOM 1204 O O . ASN A 1 149 ? -7.068 -11.618 6.146 1.00 95.44 149 ASN A O 1
ATOM 1208 N N . VAL A 1 150 ? -4.993 -12.096 5.417 1.00 96.31 150 VAL A N 1
ATOM 1209 C CA . VAL A 1 150 ? -4.945 -11.093 4.354 1.00 96.31 150 VAL A CA 1
ATOM 1210 C C . VAL A 1 150 ? -4.654 -11.814 3.054 1.00 96.31 150 VAL A C 1
ATOM 1212 O O . VAL A 1 150 ? -3.764 -12.666 3.012 1.00 96.31 150 VAL A O 1
ATOM 1215 N N . PHE A 1 151 ? -5.435 -11.523 2.024 1.00 94.69 151 PHE A N 1
ATOM 1216 C CA . PHE A 1 151 ? -5.345 -12.189 0.730 1.00 94.69 151 PHE A CA 1
ATOM 1217 C C . PHE A 1 151 ? -5.695 -11.228 -0.406 1.00 94.69 151 PHE A C 1
ATOM 1219 O O . PHE A 1 151 ? -6.365 -10.211 -0.209 1.00 94.69 151 PHE A O 1
ATOM 1226 N N . GLY A 1 152 ? -5.181 -11.555 -1.591 1.00 92.19 152 GLY A N 1
ATOM 1227 C CA . GLY A 1 152 ? -5.514 -10.876 -2.837 1.00 92.19 152 GLY A CA 1
ATOM 1228 C C . GLY A 1 152 ? -6.829 -11.383 -3.445 1.00 92.19 152 GLY A C 1
ATOM 1229 O O . GLY A 1 152 ? -7.551 -12.162 -2.819 1.00 92.19 152 GLY A O 1
ATOM 1230 N N . PRO A 1 153 ? -7.133 -10.991 -4.686 1.00 91.19 153 PRO A N 1
ATOM 1231 C CA . PRO A 1 153 ? -8.442 -11.208 -5.295 1.00 91.19 153 PRO A CA 1
ATOM 1232 C C . PRO A 1 153 ? -8.687 -12.621 -5.838 1.00 91.19 153 PRO A C 1
ATOM 1234 O O . PRO A 1 153 ? -9.789 -12.901 -6.286 1.00 91.19 153 PRO A O 1
ATOM 1237 N N . ASP A 1 154 ? -7.720 -13.547 -5.777 1.00 90.50 154 ASP A N 1
ATOM 1238 C CA . ASP A 1 154 ? -7.826 -14.873 -6.423 1.00 90.50 154 ASP A CA 1
ATOM 1239 C C . ASP A 1 154 ? -9.070 -15.684 -6.004 1.00 90.50 154 ASP A C 1
ATOM 1241 O O . ASP A 1 154 ? -9.538 -16.547 -6.742 1.00 90.50 154 ASP A O 1
ATOM 1245 N N . ARG A 1 155 ? -9.587 -15.431 -4.798 1.00 86.88 155 ARG A N 1
ATOM 1246 C CA . ARG A 1 155 ? -10.764 -16.106 -4.221 1.00 86.88 155 ARG A CA 1
ATOM 1247 C C . ARG A 1 155 ? -11.949 -15.171 -4.018 1.00 86.88 155 ARG A C 1
ATOM 1249 O O . ARG A 1 155 ? -12.915 -15.547 -3.350 1.00 86.88 155 ARG A O 1
ATOM 1256 N N . VAL A 1 156 ? -11.853 -13.949 -4.531 1.00 91.75 156 VAL A N 1
ATOM 1257 C CA . VAL A 1 156 ? -12.811 -12.885 -4.266 1.00 91.75 156 VAL A CA 1
ATOM 1258 C C . VAL A 1 156 ? -13.483 -12.455 -5.550 1.00 91.75 156 VAL A C 1
ATOM 1260 O O . VAL A 1 156 ? -12.824 -12.127 -6.528 1.00 91.75 156 VAL A O 1
ATOM 1263 N N . ALA A 1 157 ? -14.808 -12.414 -5.525 1.00 90.12 157 ALA A N 1
ATOM 1264 C CA . ALA A 1 157 ? -15.590 -11.766 -6.560 1.00 90.12 157 ALA A CA 1
ATOM 1265 C C . ALA A 1 157 ? -16.282 -10.544 -5.961 1.00 90.12 157 ALA A C 1
ATOM 1267 O O . ALA A 1 157 ? -17.041 -10.662 -4.994 1.00 90.12 157 ALA A O 1
ATOM 1268 N N . LEU A 1 158 ? -16.020 -9.380 -6.552 1.00 89.00 158 LEU A N 1
ATOM 1269 C CA . LEU A 1 158 ? -16.810 -8.182 -6.319 1.00 89.00 158 LEU A CA 1
ATOM 1270 C C . LEU A 1 158 ? -18.087 -8.300 -7.148 1.00 89.00 158 LEU A C 1
ATOM 1272 O O . LEU A 1 158 ? -18.044 -8.583 -8.344 1.00 89.00 158 LEU A O 1
ATOM 1276 N N . THR A 1 159 ? -19.233 -8.134 -6.502 1.00 82.50 159 THR A N 1
ATOM 1277 C CA . THR A 1 159 ? -20.531 -8.138 -7.175 1.00 82.50 159 THR A CA 1
ATOM 1278 C C . THR A 1 159 ? -21.198 -6.786 -7.013 1.00 82.50 159 THR A C 1
ATOM 1280 O O . THR A 1 159 ? -21.211 -6.219 -5.920 1.00 82.50 159 THR A O 1
ATOM 1283 N N . GLU A 1 160 ? -21.753 -6.267 -8.108 1.00 67.94 160 GLU A N 1
ATOM 1284 C CA . GLU A 1 160 ? -22.524 -5.030 -8.075 1.00 67.94 160 GLU A CA 1
ATOM 1285 C C . GLU A 1 160 ? -23.719 -5.181 -7.139 1.00 67.94 160 GLU A C 1
ATOM 1287 O O . GLU A 1 160 ? -24.526 -6.112 -7.270 1.00 67.94 160 GLU A O 1
ATOM 1292 N N . ARG A 1 161 ? -23.878 -4.224 -6.223 1.00 68.00 161 ARG A N 1
ATOM 1293 C CA . ARG A 1 161 ? -25.134 -4.084 -5.504 1.00 68.00 161 ARG A CA 1
ATOM 1294 C C . ARG A 1 161 ? -25.442 -2.638 -5.147 1.00 68.00 161 ARG A C 1
ATOM 1296 O O . ARG A 1 161 ? -24.617 -1.887 -4.657 1.00 68.00 161 ARG A O 1
ATOM 1303 N N . ASN A 1 162 ? -26.706 -2.312 -5.390 1.00 66.12 162 ASN A N 1
ATOM 1304 C CA . ASN A 1 162 ? -27.417 -1.094 -5.026 1.00 66.12 162 ASN A CA 1
ATOM 1305 C C . ASN A 1 162 ? -26.883 0.233 -5.603 1.00 66.12 162 ASN A C 1
ATOM 1307 O O . ASN A 1 162 ? -26.251 1.036 -4.928 1.00 66.12 162 ASN A O 1
ATOM 1311 N N . LEU A 1 163 ? -27.330 0.541 -6.826 1.00 73.62 163 LEU A N 1
ATOM 1312 C CA . LEU A 1 163 ? -27.320 1.895 -7.407 1.00 73.62 163 LEU A CA 1
ATOM 1313 C C . LEU A 1 163 ? -28.397 2.815 -6.796 1.00 73.62 163 LEU A C 1
ATOM 1315 O O . LEU A 1 163 ? -28.659 3.906 -7.297 1.00 73.62 163 LEU A O 1
ATOM 1319 N N . SER A 1 164 ? -29.084 2.357 -5.746 1.00 80.75 164 SER A N 1
ATOM 1320 C CA . SER A 1 164 ? -30.080 3.163 -5.055 1.00 80.75 164 SER A CA 1
ATOM 1321 C C . SER A 1 164 ? -29.382 4.126 -4.095 1.00 80.75 164 SER A C 1
ATOM 1323 O O . SER A 1 164 ? -28.733 3.658 -3.158 1.00 80.75 164 SER A O 1
ATOM 1325 N N . PRO A 1 165 ? -29.582 5.449 -4.227 1.00 84.12 165 PRO A N 1
ATOM 1326 C CA . PRO A 1 165 ? -29.022 6.430 -3.295 1.00 84.12 165 PRO A CA 1
ATOM 1327 C C . PRO A 1 165 ? -29.632 6.337 -1.884 1.00 84.12 165 PRO A C 1
ATOM 1329 O O . PRO A 1 165 ? -29.200 7.035 -0.975 1.00 84.12 165 PRO A O 1
ATOM 1332 N N . LEU A 1 166 ? -30.661 5.500 -1.692 1.00 88.12 166 LEU A N 1
ATOM 1333 C CA . LEU A 1 166 ? -31.291 5.249 -0.394 1.00 88.12 166 LEU A CA 1
ATOM 1334 C C . LEU A 1 166 ? -30.597 4.135 0.403 1.00 88.12 166 LEU A C 1
ATOM 1336 O O . LEU A 1 166 ? -30.926 3.924 1.569 1.00 88.12 166 LEU A O 1
ATOM 1340 N N . ALA A 1 167 ? -29.687 3.384 -0.220 1.00 82.12 167 ALA A N 1
ATOM 1341 C CA . ALA A 1 167 ? -28.955 2.322 0.450 1.00 82.12 167 ALA A CA 1
ATOM 1342 C C . ALA A 1 167 ? -27.703 2.884 1.134 1.00 82.12 167 ALA A C 1
ATOM 1344 O O . ALA A 1 167 ? -26.930 3.610 0.516 1.00 82.12 167 ALA A O 1
ATOM 1345 N N . ALA A 1 168 ? -27.448 2.476 2.380 1.00 81.69 168 ALA A N 1
ATOM 1346 C CA . ALA A 1 168 ? -26.186 2.784 3.062 1.00 81.69 168 ALA A CA 1
ATOM 1347 C C . ALA A 1 168 ? -24.960 2.206 2.324 1.00 81.69 168 ALA A C 1
ATOM 1349 O O . ALA A 1 168 ? -23.849 2.688 2.500 1.00 81.69 168 ALA A O 1
ATOM 1350 N N . SER A 1 169 ? -25.177 1.194 1.478 1.00 78.19 169 SER A N 1
ATOM 1351 C CA . SER A 1 169 ? -24.169 0.541 0.643 1.00 78.19 169 SER A CA 1
ATOM 1352 C C . SER A 1 169 ? -24.010 1.177 -0.747 1.00 78.19 169 SER A C 1
ATOM 1354 O O . SER A 1 169 ? -23.532 0.512 -1.662 1.00 78.19 169 SER A O 1
ATOM 1356 N N . TYR A 1 170 ? -24.472 2.412 -0.966 1.00 80.81 170 TYR A N 1
ATOM 1357 C CA . TYR A 1 170 ? -24.351 3.070 -2.270 1.00 80.81 170 TYR A CA 1
ATOM 1358 C C . TYR A 1 170 ? -22.874 3.158 -2.701 1.00 80.81 170 TYR A C 1
ATOM 1360 O O . TYR A 1 170 ? -22.038 3.631 -1.935 1.00 80.81 170 TYR A O 1
ATOM 1368 N N . HIS A 1 171 ? -22.559 2.671 -3.909 1.00 79.50 171 HIS A N 1
ATOM 1369 C CA . HIS A 1 171 ? -21.197 2.520 -4.455 1.00 79.50 171 HIS A CA 1
ATOM 1370 C C . HIS A 1 171 ? -20.250 1.566 -3.695 1.00 79.50 171 HIS A C 1
ATOM 1372 O O . HIS A 1 171 ? -19.069 1.490 -4.032 1.00 79.50 171 HIS A O 1
ATOM 1378 N N . ILE A 1 172 ? -20.746 0.788 -2.730 1.00 83.50 172 ILE A N 1
ATOM 1379 C CA . ILE A 1 172 ? -19.955 -0.221 -2.015 1.00 83.50 172 ILE A CA 1
ATOM 1380 C C . ILE A 1 172 ? -20.315 -1.605 -2.584 1.00 83.50 172 ILE A C 1
ATOM 1382 O O . ILE A 1 172 ? -21.477 -2.005 -2.493 1.00 83.50 172 ILE A O 1
ATOM 1386 N N . PRO A 1 173 ? -19.364 -2.345 -3.188 1.00 87.81 173 PRO A N 1
ATOM 1387 C CA . PRO A 1 173 ? -19.632 -3.656 -3.758 1.00 87.81 173 PRO A CA 1
ATOM 1388 C C . PRO A 1 173 ? -19.837 -4.722 -2.681 1.00 87.81 173 PRO A C 1
ATOM 1390 O O . PRO A 1 173 ? -19.221 -4.706 -1.613 1.00 87.81 173 PRO A O 1
ATOM 1393 N N . ASP A 1 174 ? -20.648 -5.716 -3.028 1.00 88.88 174 ASP A N 1
ATOM 1394 C CA . ASP A 1 174 ? -20.812 -6.927 -2.237 1.00 88.88 174 ASP A CA 1
ATOM 1395 C C . ASP A 1 174 ? -19.639 -7.875 -2.501 1.00 88.88 174 ASP A C 1
ATOM 1397 O O . ASP A 1 174 ? -19.338 -8.207 -3.653 1.00 88.88 174 ASP A O 1
ATOM 1401 N N . VAL A 1 175 ? -19.010 -8.363 -1.433 1.00 91.88 175 VAL A N 1
ATOM 1402 C CA . VAL A 1 175 ? -17.833 -9.233 -1.518 1.00 91.88 175 VAL A CA 1
ATOM 1403 C C . VAL A 1 175 ? -18.236 -10.694 -1.359 1.00 91.88 175 VAL A C 1
ATOM 1405 O O . VAL A 1 175 ? -18.801 -11.102 -0.339 1.00 91.88 175 VAL A O 1
ATOM 1408 N N . ARG A 1 176 ? -17.904 -11.513 -2.360 1.00 92.31 176 ARG A N 1
ATOM 1409 C CA . ARG A 1 176 ? -18.019 -12.972 -2.286 1.00 92.31 176 ARG A CA 1
ATOM 1410 C C . ARG A 1 176 ? -16.649 -13.604 -2.119 1.00 92.31 176 ARG A C 1
ATOM 1412 O O . ARG A 1 176 ? -15.791 -13.405 -2.969 1.00 92.31 176 ARG A O 1
ATOM 1419 N N . ILE A 1 177 ? -16.470 -14.405 -1.074 1.00 91.81 177 ILE A N 1
ATOM 1420 C CA . ILE A 1 177 ? -15.243 -15.167 -0.813 1.00 91.81 177 ILE A CA 1
ATOM 1421 C C . ILE A 1 177 ? -15.547 -16.646 -1.061 1.00 91.81 177 ILE A C 1
ATOM 1423 O O . ILE A 1 177 ? -16.504 -17.180 -0.500 1.00 91.81 177 ILE A O 1
ATOM 1427 N N . ASP A 1 178 ? -14.774 -17.297 -1.934 1.00 89.75 178 ASP A N 1
ATOM 1428 C CA . ASP A 1 178 ? -1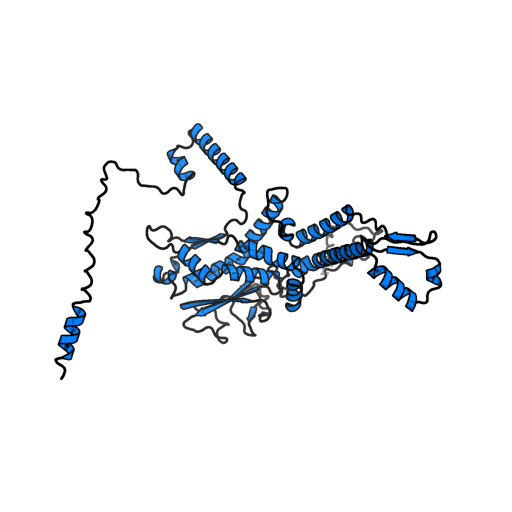4.977 -18.699 -2.341 1.00 89.75 178 ASP A CA 1
ATOM 1429 C C . ASP A 1 178 ? -16.426 -18.986 -2.817 1.00 89.75 178 ASP A C 1
ATOM 1431 O O . ASP A 1 178 ? -16.985 -20.060 -2.601 1.00 89.75 178 ASP A O 1
ATOM 1435 N N . GLY A 1 179 ? -17.060 -17.992 -3.455 1.00 89.38 179 GLY A N 1
ATOM 1436 C CA . GLY A 1 179 ? -18.430 -18.059 -3.986 1.00 89.38 179 GLY A CA 1
ATOM 1437 C C . GLY A 1 179 ? -19.543 -17.663 -3.005 1.00 89.38 179 GLY A C 1
ATOM 1438 O O . GLY A 1 179 ? -20.674 -17.409 -3.438 1.00 89.38 179 GLY A O 1
ATOM 1439 N N . TYR A 1 180 ? -19.233 -17.529 -1.714 1.00 91.12 180 TYR A N 1
ATOM 1440 C CA . TYR A 1 180 ? -20.194 -17.175 -0.670 1.00 91.12 180 TYR A CA 1
ATOM 1441 C C . TYR A 1 180 ? -20.177 -15.677 -0.398 1.00 91.12 180 TYR A C 1
ATOM 1443 O O . TYR A 1 180 ? -19.117 -15.098 -0.188 1.00 91.12 180 TYR A O 1
ATOM 1451 N N . LEU A 1 181 ? -21.354 -15.049 -0.382 1.00 91.31 181 LEU A N 1
ATOM 1452 C CA . LEU A 1 181 ? -21.481 -13.652 0.033 1.00 91.31 181 LEU A CA 1
ATOM 1453 C C . LEU A 1 181 ? -21.086 -13.525 1.505 1.00 91.31 181 LEU A C 1
ATOM 1455 O O . LEU A 1 181 ? -21.540 -14.312 2.333 1.00 91.31 181 LEU A O 1
ATOM 1459 N N . VAL A 1 182 ? -20.248 -12.546 1.820 1.00 92.25 182 VAL A N 1
ATOM 1460 C CA . VAL A 1 182 ? -19.758 -12.309 3.177 1.00 92.25 182 VAL A CA 1
ATOM 1461 C C . VAL A 1 182 ? -20.271 -10.966 3.670 1.00 92.25 182 VAL A C 1
ATOM 1463 O O . VAL A 1 182 ? -20.252 -9.982 2.938 1.00 92.25 182 VAL A O 1
ATOM 1466 N N . HIS A 1 183 ? -20.721 -10.915 4.922 1.00 91.75 183 HIS A N 1
ATOM 1467 C CA . HIS A 1 183 ? -21.156 -9.665 5.538 1.00 91.75 183 HIS A CA 1
ATOM 1468 C C . HIS A 1 183 ? -19.971 -8.706 5.745 1.00 91.75 183 HIS A C 1
ATOM 1470 O O . HIS A 1 183 ? -18.913 -9.117 6.231 1.00 91.75 183 HIS A O 1
ATOM 1476 N N . ASP A 1 184 ? -20.175 -7.416 5.467 1.00 89.62 184 ASP A N 1
ATOM 1477 C CA . ASP A 1 184 ? -19.175 -6.338 5.592 1.00 89.62 184 ASP A CA 1
ATOM 1478 C C . ASP A 1 184 ? -18.450 -6.324 6.955 1.00 89.62 184 ASP A C 1
ATOM 1480 O O . ASP A 1 184 ? -17.247 -6.111 7.040 1.00 89.62 184 ASP A O 1
ATOM 1484 N N . SER A 1 185 ? -19.137 -6.640 8.052 1.00 91.25 185 SER A N 1
ATOM 1485 C CA . SER A 1 185 ? -18.593 -6.707 9.411 1.00 91.25 185 SER A CA 1
ATOM 1486 C C . SER A 1 185 ? -17.488 -7.760 9.600 1.00 91.25 185 SER A C 1
ATOM 1488 O O . SER A 1 185 ? -16.686 -7.617 10.522 1.00 91.25 185 SER A O 1
ATOM 1490 N N . ARG A 1 186 ? -17.390 -8.775 8.729 1.00 92.12 186 ARG A N 1
ATOM 1491 C CA . ARG A 1 186 ? -16.435 -9.897 8.850 1.00 92.12 186 ARG A CA 1
ATOM 1492 C C . ARG A 1 186 ? -15.123 -9.703 8.096 1.00 92.12 186 ARG A C 1
ATOM 1494 O O . ARG A 1 186 ? -14.180 -10.459 8.336 1.00 92.12 186 ARG A O 1
ATOM 1501 N N . TYR A 1 187 ? -15.040 -8.703 7.225 1.00 93.88 187 TYR A N 1
ATOM 1502 C CA . TYR A 1 187 ? -13.818 -8.373 6.499 1.00 93.88 187 TYR A CA 1
ATOM 1503 C C . TYR A 1 187 ? -13.556 -6.868 6.496 1.00 93.88 187 TYR A C 1
ATOM 1505 O O . TYR A 1 187 ? -14.422 -6.065 6.813 1.00 93.88 187 TYR A O 1
ATOM 1513 N N . SER A 1 188 ? -12.349 -6.474 6.140 1.00 95.31 188 SER A N 1
ATOM 1514 C CA . SER A 1 188 ? -11.996 -5.108 5.788 1.00 95.31 188 SER A CA 1
ATOM 1515 C C . SER A 1 188 ? -11.440 -5.145 4.376 1.00 95.31 188 SER A C 1
ATOM 1517 O O . SER A 1 188 ? -10.630 -6.014 4.050 1.00 95.31 188 SER A O 1
ATOM 1519 N N . TRP A 1 189 ? -11.924 -4.253 3.525 1.00 94.06 189 TRP A N 1
ATOM 1520 C CA . TRP A 1 189 ? -11.541 -4.174 2.123 1.00 94.06 189 TRP A CA 1
ATOM 1521 C C . TRP A 1 189 ? -10.875 -2.833 1.875 1.00 94.06 189 TRP A C 1
ATOM 1523 O O . TRP A 1 189 ? -11.364 -1.805 2.341 1.00 94.06 189 TRP A O 1
ATOM 1533 N N . LEU A 1 190 ? -9.744 -2.871 1.180 1.00 94.75 190 LEU A N 1
ATOM 1534 C CA . LEU A 1 190 ? -8.977 -1.693 0.824 1.00 94.75 190 LEU A CA 1
ATOM 1535 C C . LEU A 1 190 ? -8.775 -1.681 -0.687 1.00 94.75 190 LEU A C 1
ATOM 1537 O O . LEU A 1 190 ? -8.052 -2.522 -1.222 1.00 94.75 190 LEU A O 1
ATOM 1541 N N . CYS A 1 191 ? -9.395 -0.718 -1.359 1.00 92.56 191 CYS A N 1
ATOM 1542 C CA . CYS A 1 191 ? -9.263 -0.500 -2.795 1.00 92.56 191 CYS A CA 1
ATOM 1543 C C . CYS A 1 191 ? -9.166 1.010 -3.065 1.00 92.56 191 CYS A C 1
ATOM 1545 O O . CYS A 1 191 ? -10.190 1.690 -3.163 1.00 92.56 191 CYS A O 1
ATOM 1547 N N . PRO A 1 192 ? -7.940 1.557 -3.127 1.00 84.12 192 PRO A N 1
ATOM 1548 C CA . PRO A 1 192 ? -7.726 2.951 -3.476 1.00 84.12 192 PRO A CA 1
ATOM 1549 C C . PRO A 1 192 ? -8.312 3.264 -4.853 1.00 84.12 192 PRO A C 1
ATOM 1551 O O . PRO A 1 192 ? -8.172 2.480 -5.790 1.00 84.12 192 PRO A O 1
ATOM 1554 N N . SER A 1 193 ? -8.928 4.440 -4.993 1.00 85.94 193 SER A N 1
ATOM 1555 C CA . SER A 1 193 ? -9.503 4.908 -6.266 1.00 85.94 193 SER A CA 1
ATOM 1556 C C . SER A 1 193 ? -10.505 3.925 -6.892 1.00 85.94 193 SER A C 1
ATOM 1558 O O . SER A 1 193 ? -10.500 3.723 -8.106 1.00 85.94 193 SER A O 1
ATOM 1560 N N . TYR A 1 194 ? -11.348 3.295 -6.067 1.00 88.94 194 TYR A N 1
ATOM 1561 C CA . TYR A 1 194 ? -12.442 2.452 -6.544 1.00 88.94 194 TYR A CA 1
ATOM 1562 C C . TYR A 1 194 ? -13.437 3.264 -7.384 1.00 88.94 194 TYR A C 1
ATOM 1564 O O . TYR A 1 194 ? -13.998 4.253 -6.908 1.00 88.94 194 TYR A O 1
ATOM 1572 N N . VAL A 1 195 ? -13.662 2.835 -8.626 1.00 87.44 195 VAL A N 1
ATOM 1573 C CA . VAL A 1 195 ? -14.655 3.413 -9.534 1.00 87.44 195 VAL A CA 1
ATOM 1574 C C . VAL A 1 195 ? -15.842 2.466 -9.575 1.00 87.44 195 VAL A C 1
ATOM 1576 O O . VAL A 1 195 ? -15.770 1.361 -10.114 1.00 87.44 195 VAL A O 1
ATOM 1579 N N . ALA A 1 196 ? -16.946 2.888 -8.968 1.00 82.56 196 ALA A N 1
ATOM 1580 C CA . ALA A 1 196 ? -18.100 2.024 -8.779 1.00 82.56 196 ALA A CA 1
ATOM 1581 C C . ALA A 1 196 ? -18.798 1.664 -10.095 1.00 82.56 196 ALA A C 1
ATOM 1583 O O . ALA A 1 196 ? -19.329 0.565 -10.210 1.00 82.56 196 ALA A O 1
ATOM 1584 N N . GLU A 1 197 ? -18.772 2.564 -11.078 1.00 82.31 197 GLU A N 1
ATOM 1585 C CA . GLU A 1 197 ? -19.305 2.350 -12.426 1.00 82.31 197 GLU A CA 1
ATOM 1586 C C . GLU A 1 197 ? -18.535 1.275 -13.202 1.00 82.31 197 GLU A C 1
ATOM 1588 O O . GLU A 1 197 ? -19.127 0.577 -14.022 1.00 82.31 197 GLU A O 1
ATOM 1593 N N . ASP A 1 198 ? -17.237 1.132 -12.928 1.00 81.81 198 ASP A N 1
ATOM 1594 C CA . ASP A 1 198 ? -16.370 0.140 -13.570 1.00 81.81 198 ASP A CA 1
ATOM 1595 C C . ASP A 1 198 ? -16.234 -1.146 -12.732 1.00 81.81 198 ASP A C 1
ATOM 1597 O O . ASP 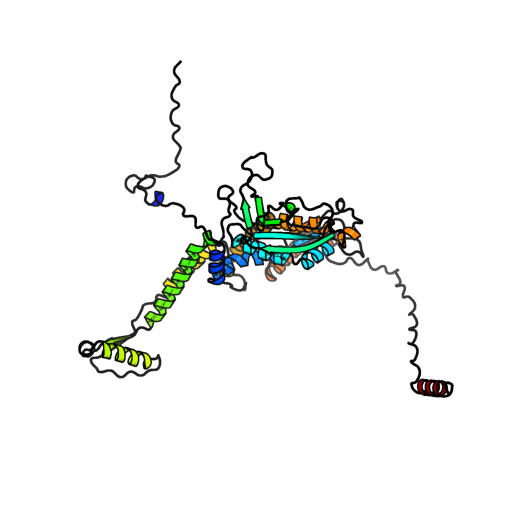A 1 198 ? -15.651 -2.128 -13.194 1.00 81.81 198 ASP A O 1
ATOM 1601 N N . GLY A 1 199 ? -16.741 -1.151 -11.492 1.00 84.56 199 GLY A N 1
ATOM 1602 C CA . GLY A 1 199 ? -16.688 -2.296 -10.579 1.00 84.56 199 GLY A CA 1
ATOM 1603 C C . GLY A 1 199 ? -15.279 -2.671 -10.103 1.00 84.56 199 GLY A C 1
ATOM 1604 O O . GLY A 1 199 ? -15.074 -3.781 -9.607 1.00 84.56 199 GLY A O 1
ATOM 1605 N N . ARG A 1 200 ? -14.298 -1.776 -10.262 1.00 86.94 200 ARG A N 1
ATOM 1606 C CA . ARG A 1 200 ? -12.888 -2.006 -9.914 1.00 86.94 200 ARG A CA 1
ATOM 1607 C C . ARG A 1 200 ? -12.184 -0.708 -9.531 1.00 86.94 200 ARG A C 1
ATOM 1609 O O . ARG A 1 200 ? -12.626 0.385 -9.876 1.00 86.94 200 ARG A O 1
ATOM 1616 N N . GLY A 1 201 ? -11.062 -0.832 -8.836 1.00 88.44 201 GLY A N 1
ATOM 1617 C CA . GLY A 1 201 ? -10.134 0.267 -8.611 1.00 88.44 201 GLY A CA 1
ATOM 1618 C C . GLY A 1 201 ? -9.094 0.410 -9.710 1.00 88.44 201 GLY A C 1
ATOM 1619 O O . GLY A 1 201 ? -8.945 -0.438 -10.596 1.00 88.44 201 GLY A O 1
ATOM 1620 N N . VAL A 1 202 ? -8.356 1.510 -9.615 1.00 88.38 202 VAL A N 1
ATOM 1621 C CA . VAL A 1 202 ? -7.197 1.787 -10.461 1.00 88.38 202 VAL A CA 1
ATOM 1622 C C . VAL A 1 202 ? -5.958 1.258 -9.753 1.00 88.38 202 VAL A C 1
ATOM 1624 O O . VAL A 1 202 ? -5.524 1.812 -8.741 1.00 88.38 202 VAL A O 1
ATOM 1627 N N . SER A 1 203 ? -5.378 0.178 -10.280 1.00 89.19 203 SER A N 1
ATOM 1628 C CA . SER A 1 203 ? -4.138 -0.362 -9.721 1.00 89.19 203 SER A CA 1
ATOM 1629 C C . SER A 1 203 ? -2.953 0.541 -10.065 1.00 89.19 203 SER A C 1
ATOM 1631 O O . SER A 1 203 ? -2.915 1.193 -11.113 1.00 89.19 203 SER A O 1
ATOM 1633 N N . VAL A 1 204 ? -1.929 0.536 -9.210 1.00 91.69 204 VAL A N 1
ATOM 1634 C CA . VAL A 1 204 ? -0.713 1.324 -9.433 1.00 91.69 204 VAL A CA 1
ATOM 1635 C C . VAL A 1 204 ? -0.048 0.950 -10.759 1.00 91.69 204 VAL A C 1
ATOM 1637 O O . VAL A 1 204 ? 0.450 1.837 -11.451 1.00 91.69 204 VAL A O 1
ATOM 1640 N N . ILE A 1 205 ? -0.107 -0.326 -11.166 1.00 91.00 205 ILE A N 1
ATOM 1641 C CA . ILE A 1 205 ? 0.468 -0.787 -12.437 1.00 91.00 205 ILE A CA 1
ATOM 1642 C C . ILE A 1 205 ? -0.089 -0.020 -13.641 1.00 91.00 205 ILE A C 1
ATOM 1644 O O . ILE A 1 205 ? 0.689 0.403 -14.489 1.00 91.00 205 ILE A O 1
ATOM 1648 N N . GLU A 1 206 ? -1.393 0.267 -13.682 1.00 89.19 206 GLU A N 1
ATOM 1649 C CA . GLU A 1 206 ? -2.020 1.011 -14.786 1.00 89.19 206 GLU A CA 1
ATOM 1650 C C . GLU A 1 206 ? -1.434 2.415 -14.940 1.00 89.19 206 GLU A C 1
ATOM 1652 O O . GLU A 1 206 ? -1.376 2.949 -16.045 1.00 89.19 206 GLU A O 1
ATOM 1657 N N . THR A 1 207 ? -0.968 2.997 -13.834 1.00 88.75 207 THR A N 1
ATOM 1658 C CA . THR A 1 207 ? -0.411 4.350 -13.815 1.00 88.75 207 THR A CA 1
ATOM 1659 C C . THR A 1 207 ? 1.067 4.363 -14.203 1.00 88.75 207 THR A C 1
ATOM 1661 O O . THR A 1 207 ? 1.516 5.287 -14.879 1.00 88.75 207 THR A O 1
ATOM 1664 N N . VAL A 1 208 ? 1.838 3.347 -13.796 1.00 92.00 208 VAL A N 1
ATOM 1665 C CA . VAL A 1 208 ? 3.308 3.365 -13.920 1.00 92.00 208 VAL A CA 1
ATOM 1666 C C . VAL A 1 208 ? 3.872 2.466 -15.022 1.00 92.00 208 VAL A C 1
ATOM 1668 O O . VAL A 1 208 ? 5.042 2.619 -15.373 1.00 92.00 208 VAL A O 1
ATOM 1671 N N . ILE A 1 209 ? 3.082 1.553 -15.602 1.00 91.25 209 ILE A N 1
ATOM 1672 C CA . ILE A 1 209 ? 3.592 0.518 -16.518 1.00 91.25 209 ILE A CA 1
ATOM 1673 C C . ILE A 1 209 ? 4.319 1.093 -17.736 1.00 91.25 209 ILE A C 1
ATOM 1675 O O . ILE A 1 209 ? 5.393 0.618 -18.092 1.00 91.25 209 ILE A O 1
ATOM 1679 N N . THR A 1 210 ? 3.797 2.165 -18.334 1.00 89.75 210 THR A N 1
ATOM 1680 C CA . THR A 1 210 ? 4.426 2.813 -19.494 1.00 89.75 210 THR A CA 1
ATOM 1681 C C . THR A 1 210 ? 5.812 3.360 -19.150 1.00 89.75 210 THR A C 1
ATOM 1683 O O . THR A 1 210 ? 6.743 3.218 -19.940 1.00 89.75 210 THR A O 1
ATOM 1686 N N . ALA A 1 211 ? 5.973 3.942 -17.958 1.00 91.69 211 ALA A N 1
ATOM 1687 C CA . ALA A 1 211 ? 7.261 4.454 -17.499 1.00 91.69 211 ALA A CA 1
ATOM 1688 C C . ALA A 1 211 ? 8.230 3.327 -17.122 1.00 91.69 211 ALA A C 1
ATOM 1690 O O . ALA A 1 211 ? 9.419 3.434 -17.412 1.00 91.69 211 ALA A O 1
ATOM 1691 N N . ILE A 1 212 ? 7.733 2.222 -16.558 1.00 92.25 212 ILE A N 1
ATOM 1692 C CA . ILE A 1 212 ? 8.541 1.021 -16.301 1.00 92.25 212 ILE A CA 1
ATOM 1693 C C . ILE A 1 212 ? 9.067 0.435 -17.614 1.00 92.25 212 ILE A C 1
ATOM 1695 O O . ILE A 1 212 ? 10.260 0.171 -17.729 1.00 92.25 212 ILE A O 1
ATOM 1699 N N . ILE A 1 213 ? 8.204 0.277 -18.622 1.00 92.12 213 ILE A N 1
ATOM 1700 C CA . ILE A 1 213 ? 8.605 -0.231 -19.940 1.00 92.12 213 ILE A CA 1
ATOM 1701 C C . ILE A 1 213 ? 9.627 0.709 -20.585 1.00 92.12 213 ILE A C 1
ATOM 1703 O O . ILE A 1 213 ? 10.623 0.239 -21.135 1.00 92.12 213 ILE A O 1
ATOM 1707 N N . ALA A 1 214 ? 9.423 2.027 -20.501 1.00 91.50 214 ALA A N 1
ATOM 1708 C CA . ALA A 1 214 ? 10.379 3.005 -21.015 1.00 91.50 214 ALA A CA 1
ATOM 1709 C C . ALA A 1 214 ? 11.742 2.905 -20.311 1.00 91.50 214 ALA A C 1
ATOM 1711 O O . ALA A 1 214 ? 12.778 2.927 -20.975 1.00 91.50 214 ALA A O 1
ATOM 1712 N N . GLN A 1 215 ? 11.747 2.746 -18.985 1.00 91.25 215 GLN A N 1
ATOM 1713 C CA . GLN A 1 215 ? 12.958 2.581 -18.182 1.00 91.25 215 GLN A CA 1
ATOM 1714 C C . GLN A 1 215 ? 13.713 1.294 -18.528 1.00 91.25 215 GLN A C 1
ATOM 1716 O O . GLN A 1 215 ? 14.921 1.352 -18.769 1.00 91.25 215 GLN A O 1
ATOM 1721 N N . ASP A 1 216 ? 13.019 0.159 -18.608 1.00 91.00 216 ASP A N 1
ATOM 1722 C CA . ASP A 1 216 ? 13.619 -1.128 -18.969 1.00 91.00 216 ASP A CA 1
ATOM 1723 C C . ASP A 1 216 ? 14.168 -1.110 -20.406 1.00 91.00 216 ASP A C 1
ATOM 1725 O O . ASP A 1 216 ? 15.320 -1.472 -20.654 1.00 91.00 216 ASP A O 1
ATOM 1729 N N . THR A 1 217 ? 13.398 -0.553 -21.347 1.00 91.19 217 THR A N 1
ATOM 1730 C CA . THR A 1 217 ? 13.808 -0.395 -22.751 1.00 91.19 217 THR A CA 1
ATOM 1731 C C . THR A 1 217 ? 15.037 0.503 -22.883 1.00 91.19 217 THR A C 1
ATOM 1733 O O . THR A 1 217 ? 15.954 0.192 -23.649 1.00 91.19 217 THR A O 1
ATOM 1736 N N . ALA A 1 218 ? 15.092 1.610 -22.137 1.00 89.69 218 ALA A N 1
ATOM 1737 C CA . ALA A 1 218 ? 16.247 2.501 -22.135 1.00 89.69 218 ALA A CA 1
ATOM 1738 C C . ALA A 1 218 ? 17.492 1.800 -21.580 1.00 89.69 218 ALA A C 1
ATOM 1740 O O . ALA A 1 218 ? 18.562 1.880 -22.186 1.00 89.69 218 ALA A O 1
ATOM 1741 N N . LEU A 1 219 ? 17.350 1.053 -20.481 1.00 87.75 219 LEU A N 1
ATOM 1742 C CA . LEU A 1 219 ? 18.447 0.282 -19.899 1.00 87.75 219 LEU A CA 1
ATOM 1743 C C . LEU A 1 219 ? 18.957 -0.800 -20.864 1.00 87.75 219 LEU A C 1
ATOM 1745 O O . LEU A 1 219 ? 20.170 -0.952 -21.039 1.00 87.75 219 LEU A O 1
ATOM 1749 N N . HIS A 1 220 ? 18.050 -1.510 -21.537 1.00 89.62 220 HIS A N 1
ATOM 1750 C CA . HIS A 1 220 ? 18.396 -2.502 -22.553 1.00 89.62 220 HIS A CA 1
ATOM 1751 C C . HIS A 1 220 ? 19.110 -1.875 -23.760 1.00 89.62 220 HIS A C 1
ATOM 1753 O O . HIS A 1 220 ? 20.123 -2.401 -24.231 1.00 89.62 220 HIS A O 1
ATOM 1759 N N . SER A 1 221 ? 18.624 -0.725 -24.232 1.00 87.19 221 SER A N 1
ATOM 1760 C CA . SER A 1 221 ? 19.211 0.002 -25.364 1.00 87.19 221 SER A CA 1
ATOM 1761 C C . SER A 1 221 ? 20.629 0.470 -25.042 1.00 87.19 221 SER A C 1
ATOM 1763 O O . SER A 1 221 ? 21.550 0.214 -25.813 1.00 87.19 221 SER A O 1
ATOM 1765 N N . ILE A 1 222 ? 20.839 1.065 -23.864 1.00 85.44 222 ILE A N 1
ATOM 1766 C CA . ILE A 1 222 ? 22.168 1.496 -23.409 1.00 85.44 222 ILE A CA 1
ATOM 1767 C C . ILE A 1 222 ? 23.106 0.297 -23.253 1.00 85.44 222 ILE A C 1
ATOM 1769 O O . ILE A 1 222 ? 24.254 0.356 -23.689 1.00 85.44 222 ILE A O 1
ATOM 1773 N N . SER A 1 223 ? 22.623 -0.809 -22.685 1.00 85.19 223 SER A N 1
ATOM 1774 C CA . SER A 1 223 ? 23.418 -2.036 -22.547 1.00 85.19 223 SER A CA 1
ATOM 1775 C C . SER A 1 223 ? 23.857 -2.579 -23.909 1.00 85.19 223 SER A C 1
ATOM 1777 O O . SER A 1 223 ? 25.018 -2.939 -24.089 1.00 85.19 223 SER A O 1
ATOM 1779 N N . SER A 1 224 ? 22.952 -2.581 -24.890 1.00 85.50 224 SER A N 1
ATOM 1780 C CA . SER A 1 224 ? 23.245 -3.006 -26.263 1.00 85.50 224 SER A CA 1
ATOM 1781 C C . SER A 1 224 ? 24.268 -2.087 -26.932 1.00 85.50 224 SER A C 1
ATOM 1783 O O . SER A 1 224 ? 25.255 -2.570 -27.484 1.00 85.50 224 SER A O 1
ATOM 1785 N N . MET A 1 225 ? 24.108 -0.768 -26.786 1.00 82.81 225 MET A N 1
ATOM 1786 C CA . MET A 1 225 ? 25.072 0.216 -27.288 1.00 82.81 225 MET A CA 1
ATOM 1787 C C . MET A 1 225 ? 26.473 0.003 -26.698 1.00 82.81 225 MET A C 1
ATOM 1789 O O . MET A 1 225 ? 27.459 0.089 -27.425 1.00 82.81 225 MET A O 1
ATOM 1793 N N . LEU A 1 226 ? 26.584 -0.332 -25.406 1.00 80.00 226 LEU A N 1
ATOM 1794 C CA . LEU A 1 226 ? 27.874 -0.628 -24.770 1.00 80.00 226 LEU 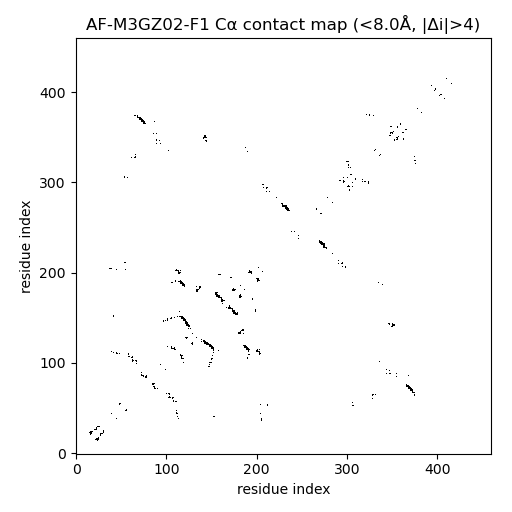A CA 1
ATOM 1795 C C . LEU A 1 226 ? 28.556 -1.869 -25.368 1.00 80.00 226 LEU A C 1
ATOM 1797 O O . LEU A 1 226 ? 29.780 -1.875 -25.523 1.00 80.00 226 LEU A O 1
ATOM 1801 N N . TYR A 1 227 ? 27.793 -2.905 -25.734 1.00 79.44 227 TYR A N 1
ATOM 1802 C CA . TYR A 1 227 ? 28.343 -4.060 -26.453 1.00 79.44 227 TYR A CA 1
ATOM 1803 C C . TYR A 1 227 ? 28.827 -3.680 -27.859 1.00 79.44 227 TYR A C 1
ATOM 1805 O O . TYR A 1 227 ? 29.874 -4.166 -28.297 1.00 79.44 227 TYR A O 1
ATOM 1813 N N . GLU A 1 228 ? 28.113 -2.789 -28.549 1.00 76.56 228 GLU A N 1
ATOM 1814 C CA . GLU A 1 228 ? 28.474 -2.309 -29.887 1.00 76.56 228 GLU A CA 1
ATOM 1815 C C . GLU A 1 228 ? 29.716 -1.407 -29.894 1.00 76.56 228 GLU A C 1
ATOM 1817 O O . GLU A 1 228 ? 30.517 -1.491 -30.822 1.00 76.56 228 GLU A O 1
ATOM 1822 N N . THR A 1 229 ? 29.966 -0.618 -28.844 1.00 73.19 229 THR A N 1
ATOM 1823 C CA . THR A 1 229 ? 31.201 0.185 -28.696 1.00 73.19 229 THR A CA 1
ATOM 1824 C C . THR A 1 229 ? 32.480 -0.656 -28.735 1.00 73.19 229 THR A C 1
ATOM 1826 O O . THR A 1 229 ? 33.566 -0.171 -29.062 1.00 73.19 229 THR A O 1
ATOM 1829 N N . GLY A 1 230 ? 32.381 -1.940 -28.387 1.00 72.25 230 GLY A N 1
ATOM 1830 C CA . GLY A 1 230 ? 33.481 -2.895 -28.482 1.00 72.25 230 GLY A CA 1
ATOM 1831 C C . GLY A 1 230 ? 33.701 -3.471 -29.883 1.00 72.25 230 GLY A C 1
ATOM 1832 O O . GLY A 1 230 ? 34.658 -4.228 -30.067 1.00 72.25 230 GLY A O 1
ATOM 1833 N N . ALA A 1 231 ? 32.841 -3.158 -30.857 1.00 78.38 231 ALA A N 1
ATOM 1834 C CA . ALA A 1 231 ? 32.903 -3.728 -32.193 1.00 78.38 231 ALA A CA 1
ATOM 1835 C C . ALA A 1 231 ? 34.192 -3.316 -32.915 1.00 78.38 231 ALA A C 1
ATOM 1837 O O . ALA A 1 231 ? 34.583 -2.147 -32.964 1.00 78.38 231 ALA A O 1
ATOM 1838 N N . LYS A 1 232 ? 34.862 -4.315 -33.489 1.00 80.88 232 LYS A N 1
ATOM 1839 C CA . LYS A 1 232 ? 36.093 -4.150 -34.261 1.00 80.88 232 LYS A CA 1
ATOM 1840 C C . LYS A 1 232 ? 35.798 -4.464 -35.721 1.00 80.88 232 LYS A C 1
ATOM 1842 O O . LYS A 1 232 ? 35.169 -5.477 -36.019 1.00 80.88 232 LYS A O 1
ATOM 1847 N N . VAL A 1 233 ? 36.266 -3.604 -36.613 1.00 83.62 233 VAL A N 1
ATOM 1848 C CA . VAL A 1 233 ? 36.176 -3.763 -38.061 1.00 83.62 233 VAL A CA 1
ATOM 1849 C C . VAL A 1 233 ? 37.569 -4.091 -38.570 1.00 83.62 233 VAL A C 1
ATOM 1851 O O . VAL A 1 233 ? 38.485 -3.279 -38.447 1.00 83.62 233 VAL A O 1
ATOM 1854 N N . PHE A 1 234 ? 37.720 -5.293 -39.119 1.00 85.81 234 PHE A N 1
ATOM 1855 C CA . PHE A 1 234 ? 38.925 -5.706 -39.826 1.00 85.81 234 PHE A CA 1
ATOM 1856 C C . PHE A 1 234 ? 38.708 -5.525 -41.329 1.00 85.81 234 PHE A C 1
ATOM 1858 O O . PHE A 1 234 ? 37.802 -6.134 -41.898 1.00 85.81 234 PHE A O 1
ATOM 1865 N N . LYS A 1 235 ? 39.515 -4.673 -41.960 1.00 86.19 235 LYS A N 1
ATOM 1866 C CA . LYS A 1 235 ? 39.498 -4.409 -43.399 1.00 86.19 235 LYS A CA 1
ATOM 1867 C C . LYS A 1 235 ? 40.691 -5.106 -44.049 1.00 86.19 235 LYS A C 1
ATOM 1869 O O . LYS A 1 235 ? 41.832 -4.852 -43.673 1.00 86.19 235 LYS A O 1
ATOM 1874 N N . SER A 1 236 ? 40.421 -5.945 -45.045 1.00 85.12 236 SER A N 1
ATOM 1875 C CA . SER A 1 236 ? 41.442 -6.589 -45.874 1.00 85.12 236 SER A CA 1
ATOM 1876 C C . SER A 1 236 ? 40.892 -6.845 -47.275 1.00 85.12 236 SER A C 1
ATOM 1878 O O . SER A 1 236 ? 39.718 -7.179 -47.432 1.00 85.12 236 SER A O 1
ATOM 1880 N N . LYS A 1 237 ? 41.741 -6.716 -48.301 1.00 83.12 237 LYS A N 1
ATOM 1881 C CA . LYS A 1 237 ? 41.381 -7.003 -49.705 1.00 83.12 237 LYS A CA 1
ATOM 1882 C C . LYS A 1 237 ? 41.031 -8.481 -49.924 1.00 83.12 237 LYS A C 1
ATOM 1884 O O . LYS A 1 237 ? 40.259 -8.803 -50.816 1.00 83.12 237 LYS A O 1
ATOM 1889 N N . LYS A 1 238 ? 41.558 -9.372 -49.076 1.00 79.19 238 LYS A N 1
ATOM 1890 C CA . LYS A 1 238 ? 41.353 -10.828 -49.160 1.00 79.19 238 LYS A CA 1
ATOM 1891 C C . LYS A 1 238 ? 39.990 -11.282 -48.633 1.00 79.19 238 LYS A C 1
ATOM 1893 O O . LYS A 1 238 ? 39.643 -12.450 -48.772 1.00 79.19 238 LYS A O 1
ATOM 1898 N N . VAL A 1 239 ? 39.214 -10.381 -48.023 1.00 75.88 239 VAL A N 1
ATOM 1899 C CA . VAL A 1 239 ? 37.876 -10.686 -47.488 1.00 75.88 239 VAL A CA 1
ATOM 1900 C C . VAL A 1 239 ? 36.932 -11.161 -48.595 1.00 75.88 239 VAL A C 1
ATOM 1902 O O . VAL A 1 239 ? 36.170 -12.096 -48.366 1.00 75.88 239 VAL A O 1
ATOM 1905 N N . ASP A 1 240 ? 37.040 -10.587 -49.794 1.00 73.50 240 ASP A N 1
ATOM 1906 C CA . ASP A 1 240 ? 36.208 -10.948 -50.950 1.00 73.50 240 ASP A CA 1
ATOM 1907 C C . ASP A 1 240 ? 36.611 -12.290 -51.587 1.00 73.50 240 ASP A C 1
ATOM 1909 O O . ASP A 1 240 ? 35.814 -12.923 -52.278 1.00 73.50 240 ASP A O 1
ATOM 1913 N N . GLU A 1 241 ? 37.840 -12.750 -51.338 1.00 79.44 241 GLU A N 1
ATOM 1914 C CA . GLU A 1 241 ? 38.380 -14.010 -51.866 1.00 79.44 241 GLU A CA 1
ATOM 1915 C C . GLU A 1 241 ? 37.971 -15.226 -51.014 1.00 79.44 241 GLU A C 1
ATOM 1917 O O . GLU A 1 241 ? 38.074 -16.373 -51.454 1.00 79.44 241 GLU A O 1
ATOM 1922 N N . LEU A 1 242 ? 37.490 -14.991 -49.789 1.00 77.94 242 LEU A N 1
ATOM 1923 C CA . LEU A 1 242 ? 37.084 -16.021 -48.834 1.00 77.94 242 LEU A CA 1
ATOM 1924 C C . LEU A 1 242 ? 35.628 -16.458 -49.065 1.00 77.94 242 LEU A C 1
ATOM 1926 O O . LEU A 1 242 ? 34.698 -15.651 -49.071 1.00 77.94 242 LEU A O 1
ATOM 1930 N N . GLY A 1 243 ? 35.394 -17.770 -49.158 1.00 82.12 243 GLY A N 1
ATOM 1931 C CA . GLY A 1 243 ? 34.038 -18.326 -49.142 1.00 82.12 243 GLY A CA 1
ATOM 1932 C C . GLY A 1 243 ? 33.311 -18.053 -47.814 1.00 82.12 243 GLY A C 1
ATOM 1933 O O . GLY A 1 243 ? 33.935 -17.912 -46.761 1.00 82.12 243 GLY A O 1
ATOM 1934 N N . GLN A 1 244 ? 31.967 -18.028 -47.818 1.00 80.56 244 GLN A N 1
ATOM 1935 C CA . GLN A 1 244 ? 31.174 -17.682 -46.619 1.00 80.56 244 GLN A CA 1
ATOM 1936 C C . GLN A 1 244 ? 31.487 -18.546 -45.383 1.00 80.56 244 GLN A C 1
ATOM 1938 O O . GLN A 1 244 ? 31.424 -18.055 -44.253 1.00 80.56 244 GLN A O 1
ATOM 1943 N N . ALA A 1 245 ? 31.784 -19.834 -45.575 1.00 83.94 245 ALA A N 1
ATOM 1944 C CA . ALA A 1 245 ? 32.098 -20.748 -44.478 1.00 83.94 245 ALA A CA 1
ATOM 1945 C C . ALA A 1 245 ? 33.446 -20.406 -43.822 1.00 83.94 245 ALA A C 1
ATOM 1947 O O . ALA A 1 245 ? 33.524 -20.313 -42.593 1.00 83.94 245 ALA A O 1
ATOM 1948 N N . ASP A 1 246 ? 34.468 -20.140 -44.636 1.00 85.75 246 ASP A N 1
ATOM 1949 C CA . ASP A 1 246 ? 35.815 -19.804 -44.173 1.00 85.75 246 ASP A CA 1
ATOM 1950 C C . ASP A 1 246 ? 35.855 -18.419 -43.525 1.00 85.75 246 ASP A C 1
ATOM 1952 O O . ASP A 1 246 ? 36.454 -18.255 -42.464 1.00 85.75 246 ASP A O 1
ATOM 1956 N N . MET A 1 247 ? 35.103 -17.453 -44.062 1.00 83.12 247 MET A N 1
ATOM 1957 C CA . MET A 1 247 ? 34.924 -16.132 -43.453 1.00 83.12 247 MET A CA 1
ATOM 1958 C C . MET A 1 247 ? 34.338 -16.221 -42.035 1.00 83.12 247 MET A C 1
ATOM 1960 O O . MET A 1 247 ? 34.857 -15.634 -41.086 1.00 83.12 247 MET A O 1
ATOM 1964 N N . ARG A 1 248 ? 33.256 -16.993 -41.854 1.00 82.88 248 ARG A N 1
ATOM 1965 C CA . ARG A 1 248 ? 32.619 -17.173 -40.534 1.00 82.88 248 ARG A CA 1
ATOM 1966 C C . ARG A 1 248 ? 33.539 -17.866 -39.537 1.00 82.88 248 ARG A C 1
ATOM 1968 O O . ARG A 1 248 ? 33.457 -17.587 -38.338 1.00 82.88 248 ARG A O 1
ATOM 1975 N N . ARG A 1 249 ? 34.373 -18.794 -40.010 1.00 86.44 249 ARG A N 1
ATOM 1976 C CA . ARG A 1 249 ? 35.380 -19.459 -39.183 1.00 86.44 249 ARG A CA 1
ATOM 1977 C C . ARG A 1 249 ? 36.472 -18.474 -38.768 1.00 86.44 249 ARG A C 1
ATOM 1979 O O . ARG A 1 249 ? 36.717 -18.339 -37.573 1.00 86.44 249 ARG A O 1
ATOM 1986 N N . PHE A 1 250 ? 37.029 -17.732 -39.722 1.00 84.88 250 PHE A N 1
ATOM 1987 C CA . PHE A 1 250 ? 38.053 -16.717 -39.485 1.00 84.88 250 PHE A CA 1
ATOM 1988 C C . PHE A 1 250 ? 37.599 -15.659 -38.471 1.00 84.88 250 PHE A C 1
ATOM 1990 O O . PHE A 1 250 ? 38.275 -15.433 -37.472 1.00 84.88 250 PHE A O 1
ATOM 1997 N N . LEU A 1 251 ? 36.408 -15.074 -38.647 1.00 84.44 251 LEU A N 1
ATOM 1998 C CA . LEU A 1 251 ? 35.873 -14.072 -37.714 1.00 84.44 251 LEU A CA 1
ATOM 1999 C C . LEU A 1 251 ? 35.673 -14.624 -36.294 1.00 84.44 251 LEU A C 1
ATOM 2001 O O . LEU A 1 251 ? 35.839 -13.898 -35.313 1.00 84.44 251 LEU A O 1
ATOM 2005 N N . ARG A 1 252 ? 35.326 -15.910 -36.162 1.00 85.44 252 ARG A N 1
ATOM 2006 C CA . ARG A 1 252 ? 35.167 -16.570 -34.858 1.00 85.44 252 ARG A CA 1
ATOM 2007 C C . ARG A 1 252 ? 36.510 -16.776 -34.164 1.00 85.44 252 ARG A C 1
ATOM 2009 O O . ARG A 1 252 ? 36.609 -16.503 -32.971 1.00 85.44 252 ARG A O 1
ATOM 2016 N N . GLU A 1 253 ? 37.514 -17.240 -34.901 1.00 85.81 253 GLU A N 1
ATOM 2017 C CA . GLU A 1 253 ? 38.879 -17.418 -34.396 1.00 85.81 253 GLU A CA 1
ATOM 2018 C C . GLU A 1 253 ? 39.487 -16.061 -34.006 1.00 85.81 253 GLU A C 1
ATOM 2020 O O . GLU A 1 253 ? 39.979 -15.902 -32.890 1.00 85.81 253 GLU A O 1
ATOM 2025 N N . LEU A 1 254 ? 39.326 -15.040 -34.853 1.00 84.38 254 LEU A N 1
ATOM 2026 C CA . LEU A 1 254 ? 39.775 -13.678 -34.575 1.00 84.38 254 LEU A CA 1
ATOM 2027 C C . LEU A 1 254 ? 39.110 -13.104 -33.312 1.00 84.38 254 LEU A C 1
ATOM 2029 O O . LEU A 1 254 ? 39.791 -12.564 -32.442 1.00 84.38 254 LEU A O 1
ATOM 2033 N N . ARG A 1 255 ? 37.789 -13.273 -33.154 1.00 82.50 255 ARG A N 1
ATOM 2034 C CA . ARG A 1 255 ? 37.068 -12.857 -31.939 1.00 82.50 255 ARG A CA 1
ATOM 2035 C C . ARG A 1 255 ? 37.561 -13.584 -30.685 1.00 82.50 255 ARG A C 1
ATOM 2037 O O . ARG A 1 255 ? 37.597 -12.969 -29.626 1.00 82.50 255 ARG A O 1
ATOM 2044 N N . ALA A 1 256 ? 37.909 -14.867 -30.785 1.00 82.81 256 ALA A N 1
ATOM 2045 C CA . ALA A 1 256 ? 38.388 -15.651 -29.647 1.00 82.81 256 ALA A CA 1
ATOM 2046 C C . ALA A 1 256 ? 39.797 -15.234 -29.189 1.00 82.81 256 ALA A C 1
ATOM 2048 O O . ALA A 1 256 ? 40.097 -15.305 -28.000 1.00 82.81 256 ALA A O 1
ATOM 2049 N N . VAL A 1 257 ? 40.647 -14.782 -30.118 1.00 82.50 257 VAL A N 1
ATOM 2050 C CA . VAL A 1 257 ? 42.032 -14.364 -29.835 1.00 82.50 257 VAL A CA 1
ATOM 2051 C C . VAL A 1 257 ? 42.121 -12.898 -29.392 1.00 82.50 257 VAL A C 1
ATOM 2053 O O . VAL A 1 257 ? 43.021 -12.521 -28.637 1.00 82.50 257 VAL A O 1
ATOM 2056 N N . LEU A 1 258 ? 41.200 -12.043 -29.844 1.00 83.19 258 LEU A N 1
ATOM 2057 C CA . LEU A 1 258 ? 41.216 -10.614 -29.536 1.00 83.19 258 LEU A CA 1
ATOM 2058 C C . LEU A 1 258 ? 40.609 -10.297 -28.159 1.00 83.19 258 LEU A C 1
ATOM 2060 O O . LEU A 1 258 ? 39.396 -10.308 -27.974 1.00 83.19 258 LEU A O 1
ATOM 2064 N N . SER A 1 259 ? 41.460 -9.858 -27.235 1.00 77.12 259 SER A N 1
ATOM 2065 C CA . SER A 1 259 ? 41.115 -9.250 -25.946 1.00 77.12 259 SER A CA 1
ATOM 2066 C C . SER A 1 259 ? 41.644 -7.806 -25.870 1.00 77.12 259 SER A C 1
ATOM 2068 O O . SER A 1 259 ? 42.159 -7.277 -26.859 1.00 77.12 259 SER A O 1
ATOM 2070 N N . SER A 1 260 ? 41.515 -7.147 -24.714 1.00 70.00 260 SER A N 1
ATOM 2071 C CA . SER A 1 260 ? 42.124 -5.830 -24.458 1.00 70.00 260 SER A CA 1
ATOM 2072 C C . SER A 1 260 ? 43.652 -5.873 -24.324 1.00 70.00 260 SER A C 1
ATOM 2074 O O . SER A 1 260 ? 44.284 -4.826 -24.403 1.00 70.00 260 SER A O 1
ATOM 2076 N N . GLN A 1 261 ? 44.246 -7.056 -24.139 1.00 77.12 261 GLN A N 1
ATOM 2077 C CA . GLN A 1 261 ? 45.692 -7.251 -23.961 1.00 77.12 261 GLN A CA 1
ATOM 2078 C C . GLN A 1 261 ? 46.367 -7.911 -25.174 1.00 77.12 261 GLN A C 1
ATOM 2080 O O . GLN A 1 261 ? 47.570 -8.162 -25.153 1.00 77.12 261 GLN A O 1
ATOM 2085 N N . SER A 1 262 ? 45.607 -8.224 -26.226 1.00 82.12 262 SER A N 1
ATOM 2086 C CA . SER A 1 262 ? 46.142 -8.925 -27.393 1.00 82.12 262 SER A CA 1
ATOM 2087 C C . SER A 1 262 ? 47.017 -8.002 -28.242 1.00 82.12 262 SER A C 1
ATOM 2089 O O . SER A 1 262 ? 46.613 -6.891 -28.581 1.00 82.12 262 SER A O 1
ATOM 2091 N N . LEU A 1 263 ? 48.191 -8.496 -28.638 1.00 78.06 263 LEU A N 1
ATOM 2092 C CA . LEU A 1 263 ? 49.015 -7.884 -29.678 1.00 78.06 263 LEU A CA 1
ATOM 2093 C C . LEU A 1 263 ? 48.538 -8.377 -31.043 1.00 78.06 263 LEU A C 1
ATOM 2095 O O . LEU A 1 263 ? 48.313 -9.572 -31.234 1.00 78.06 263 LEU A O 1
ATOM 2099 N N . VAL A 1 264 ? 48.377 -7.450 -31.982 1.00 81.19 264 VAL A N 1
ATOM 2100 C CA . VAL A 1 264 ? 47.881 -7.740 -33.327 1.00 81.19 264 VAL A CA 1
ATOM 2101 C C . VAL A 1 264 ? 48.942 -7.321 -34.333 1.00 81.19 264 VAL A C 1
ATOM 2103 O O . VAL A 1 264 ? 49.351 -6.164 -34.351 1.00 81.19 264 VAL A O 1
ATOM 2106 N N . ALA A 1 265 ? 49.377 -8.267 -35.161 1.00 81.31 265 ALA A N 1
ATOM 2107 C CA . ALA A 1 265 ? 50.206 -8.009 -36.330 1.00 81.31 265 ALA A CA 1
ATOM 2108 C C . ALA A 1 265 ? 49.333 -8.162 -37.581 1.00 81.31 265 ALA A C 1
ATOM 2110 O O . ALA A 1 265 ? 48.682 -9.193 -37.745 1.00 81.31 265 ALA A O 1
ATOM 2111 N N . ILE A 1 266 ? 49.303 -7.132 -38.422 1.00 85.81 266 ILE A N 1
ATOM 2112 C CA . ILE A 1 266 ? 48.542 -7.072 -39.678 1.00 85.81 266 ILE A CA 1
ATOM 2113 C C . ILE A 1 266 ? 49.449 -6.547 -40.791 1.00 85.81 266 ILE A C 1
ATOM 2115 O O . ILE A 1 266 ? 50.475 -5.925 -40.506 1.00 85.81 266 ILE A O 1
ATOM 2119 N N . ASP A 1 267 ? 49.096 -6.840 -42.042 1.00 85.88 267 ASP A N 1
ATOM 2120 C CA . ASP A 1 267 ? 49.839 -6.356 -43.210 1.00 85.88 267 ASP A CA 1
ATOM 2121 C C . ASP A 1 267 ? 49.708 -4.825 -43.357 1.00 85.88 267 ASP A C 1
ATOM 2123 O O . ASP A 1 267 ? 48.759 -4.226 -42.854 1.00 85.88 267 ASP A O 1
ATOM 2127 N N . GLY A 1 268 ? 50.643 -4.177 -44.059 1.00 86.31 268 GLY A N 1
ATOM 2128 C CA . GLY A 1 268 ? 50.678 -2.713 -44.206 1.00 86.31 268 GLY A CA 1
ATOM 2129 C C . GLY A 1 268 ? 49.476 -2.122 -44.957 1.00 86.31 268 GLY A C 1
ATOM 2130 O O . GLY A 1 268 ? 49.166 -0.945 -44.788 1.00 86.31 268 GLY A O 1
ATOM 2131 N N . ASP A 1 269 ? 48.793 -2.950 -45.749 1.00 86.12 269 ASP A N 1
ATOM 2132 C CA . ASP A 1 269 ? 47.580 -2.622 -46.509 1.00 86.12 269 ASP A CA 1
ATOM 2133 C C . ASP A 1 269 ? 46.273 -2.971 -45.754 1.00 86.12 269 ASP A C 1
ATOM 2135 O O . ASP A 1 269 ? 45.179 -2.747 -46.282 1.00 86.12 269 ASP A O 1
ATOM 2139 N N . GLU A 1 270 ? 46.358 -3.562 -44.557 1.00 88.19 270 GLU A N 1
ATOM 2140 C CA . GLU A 1 270 ? 45.211 -3.978 -43.741 1.00 88.19 270 GLU A CA 1
ATOM 2141 C C . GLU A 1 270 ? 44.960 -3.015 -42.578 1.00 88.19 270 GLU A C 1
ATOM 2143 O O . GLU A 1 270 ? 45.860 -2.345 -42.075 1.00 88.19 270 GLU A O 1
ATOM 2148 N N . GLU A 1 271 ? 43.712 -2.961 -42.116 1.00 86.88 271 GLU A N 1
ATOM 2149 C CA . GLU A 1 271 ? 43.322 -2.058 -41.036 1.00 86.88 271 GLU A CA 1
ATOM 2150 C C . GLU A 1 271 ? 42.434 -2.785 -40.025 1.00 86.88 271 GLU A C 1
ATOM 2152 O O . GLU A 1 271 ? 41.410 -3.367 -40.386 1.00 86.88 271 GLU A O 1
ATOM 2157 N N . LEU A 1 272 ? 42.792 -2.727 -38.741 1.00 85.94 272 LEU A N 1
ATOM 2158 C CA . LEU A 1 272 ? 41.924 -3.154 -37.646 1.00 85.94 272 LEU A CA 1
ATOM 2159 C C . LEU A 1 272 ? 41.528 -1.931 -36.822 1.00 85.94 272 LEU A C 1
ATOM 2161 O O . LEU A 1 272 ? 42.319 -1.427 -36.028 1.00 85.94 272 LEU A O 1
ATOM 2165 N N . VAL A 1 273 ? 40.285 -1.482 -36.982 1.00 85.50 273 VAL A N 1
ATOM 2166 C CA . VAL A 1 273 ? 39.758 -0.299 -36.289 1.00 85.50 273 VAL A CA 1
ATOM 2167 C C . VAL A 1 273 ? 38.698 -0.726 -35.293 1.00 85.50 273 VAL A C 1
ATOM 2169 O O . VAL A 1 273 ? 37.869 -1.589 -35.581 1.00 85.50 273 VAL A O 1
ATOM 2172 N N . ARG A 1 274 ? 38.682 -0.107 -34.116 1.00 79.94 274 ARG A N 1
ATOM 2173 C CA . ARG A 1 274 ? 37.517 -0.176 -33.234 1.00 79.94 274 ARG A CA 1
ATOM 2174 C C . ARG A 1 274 ? 36.527 0.895 -33.671 1.00 79.94 274 ARG A C 1
ATOM 2176 O O . ARG A 1 274 ? 36.924 2.047 -33.796 1.00 79.94 274 ARG A O 1
ATOM 2183 N N . LEU A 1 275 ? 35.264 0.532 -33.873 1.00 75.19 275 LEU A N 1
ATOM 2184 C CA . LEU A 1 275 ? 34.218 1.519 -34.130 1.00 75.19 275 LEU A CA 1
ATOM 2185 C C . LEU A 1 275 ? 34.177 2.504 -32.959 1.00 75.19 275 LEU A C 1
ATOM 2187 O O . LEU A 1 275 ? 33.841 2.144 -31.831 1.00 75.19 275 LEU A O 1
ATOM 2191 N N . GLU A 1 276 ? 34.558 3.750 -33.223 1.00 66.31 276 GLU A N 1
ATOM 2192 C CA . GLU A 1 276 ? 34.404 4.833 -32.264 1.00 66.31 276 GLU A CA 1
ATOM 2193 C C . GLU A 1 276 ? 32.933 5.237 -32.242 1.00 66.31 276 GLU A C 1
ATOM 2195 O O . GLU A 1 276 ? 32.480 6.118 -32.970 1.00 66.31 276 GLU A O 1
ATOM 2200 N N . SER A 1 277 ? 32.145 4.560 -31.415 1.00 64.56 277 SER A N 1
ATOM 2201 C CA . SER A 1 277 ? 30.844 5.093 -31.040 1.00 64.56 277 SER A CA 1
ATOM 2202 C C . SER A 1 277 ? 31.095 6.270 -30.099 1.00 64.56 277 SER A C 1
ATOM 2204 O O . SER A 1 277 ? 31.537 6.066 -28.965 1.00 64.56 277 SER A O 1
ATOM 2206 N N . ASN A 1 278 ? 30.813 7.489 -30.562 1.00 62.22 278 ASN A N 1
ATOM 2207 C CA . ASN A 1 278 ? 30.726 8.682 -29.720 1.00 62.22 278 ASN A CA 1
ATOM 2208 C C . ASN A 1 278 ? 29.539 8.530 -28.758 1.00 62.22 278 ASN A C 1
ATOM 2210 O O . ASN A 1 278 ? 28.478 9.126 -28.943 1.00 62.22 278 ASN A O 1
ATOM 2214 N N . LEU A 1 279 ? 29.703 7.688 -27.738 1.00 67.44 279 LEU A N 1
ATOM 2215 C CA . LEU A 1 279 ? 28.781 7.598 -26.622 1.00 67.44 279 LEU A CA 1
ATOM 2216 C C . LEU A 1 279 ? 28.901 8.903 -25.841 1.00 67.44 279 LEU A C 1
ATOM 2218 O O . LEU A 1 279 ? 29.791 9.067 -25.007 1.00 67.44 279 LEU A O 1
ATOM 2222 N N . ASN A 1 280 ? 28.015 9.850 -26.134 1.00 75.69 280 ASN A N 1
ATOM 2223 C CA . ASN A 1 280 ? 27.864 11.041 -25.317 1.00 75.69 280 ASN A CA 1
ATOM 2224 C C . ASN A 1 280 ? 27.285 10.623 -23.958 1.00 75.69 280 ASN A C 1
ATOM 2226 O O . ASN A 1 280 ? 26.068 10.551 -23.779 1.00 75.69 280 ASN A O 1
ATOM 2230 N N . SER A 1 281 ? 28.171 10.315 -23.012 1.00 73.38 281 SER A N 1
ATOM 2231 C CA . SER A 1 281 ? 27.816 9.868 -21.665 1.00 73.38 281 SER A CA 1
ATOM 2232 C C . SER A 1 281 ? 26.919 10.871 -20.939 1.00 73.38 281 SER A C 1
ATOM 2234 O O . SER A 1 281 ? 26.012 10.455 -20.221 1.00 73.38 281 SER A O 1
ATOM 2236 N N . THR A 1 282 ? 27.111 12.172 -21.175 1.00 77.81 282 THR A N 1
ATOM 2237 C CA . THR A 1 282 ? 26.269 13.238 -20.619 1.00 77.81 282 THR A CA 1
ATOM 2238 C C . THR A 1 282 ? 24.839 13.146 -21.150 1.00 77.81 282 THR A C 1
ATOM 2240 O O . THR A 1 282 ? 23.906 13.049 -20.363 1.00 77.81 282 THR A O 1
ATOM 2243 N N . GLY A 1 283 ? 24.655 13.056 -22.473 1.00 82.38 283 GLY A N 1
ATOM 2244 C CA . GLY A 1 283 ? 23.315 12.963 -23.072 1.00 82.38 283 GLY A CA 1
ATOM 2245 C C . GLY A 1 283 ? 22.554 11.686 -22.687 1.00 82.38 283 GLY A C 1
ATOM 2246 O O . GLY A 1 283 ? 21.337 11.719 -22.499 1.00 82.38 283 GLY A O 1
ATOM 2247 N N . LEU A 1 284 ? 23.266 10.565 -22.518 1.00 82.50 284 LEU A N 1
ATOM 2248 C CA . LEU A 1 284 ? 22.675 9.315 -22.026 1.00 82.50 284 LEU A CA 1
ATOM 2249 C C . LEU A 1 284 ? 22.226 9.432 -20.568 1.00 82.50 284 LEU A C 1
ATOM 2251 O O . LEU A 1 284 ? 21.137 8.973 -20.224 1.00 82.50 284 LEU A O 1
ATOM 2255 N N . LYS A 1 285 ? 23.043 10.067 -19.722 1.00 84.50 285 LYS A N 1
ATOM 2256 C CA . LYS A 1 285 ? 22.701 10.301 -18.320 1.00 84.50 285 LYS A CA 1
ATOM 2257 C C . LYS A 1 285 ? 21.468 11.194 -18.195 1.00 84.50 285 LYS A C 1
ATOM 2259 O O . LYS A 1 285 ? 20.550 10.820 -17.477 1.00 84.50 285 LYS A O 1
ATOM 2264 N N . ASP A 1 286 ? 21.420 12.305 -18.925 1.00 87.62 286 ASP A N 1
ATOM 2265 C CA . ASP A 1 286 ? 20.287 13.239 -18.885 1.00 87.62 286 ASP A CA 1
ATOM 2266 C C . ASP A 1 286 ? 18.983 12.566 -19.350 1.00 87.62 286 ASP A C 1
ATOM 2268 O O . ASP A 1 286 ? 17.920 12.770 -18.765 1.00 87.62 286 ASP A O 1
ATOM 2272 N N . SER A 1 287 ? 19.071 11.694 -20.361 1.00 85.75 287 SER A N 1
ATOM 2273 C CA . SER A 1 287 ? 17.922 10.919 -20.849 1.00 85.75 287 SER A CA 1
ATOM 2274 C C . SER A 1 287 ? 17.412 9.922 -19.804 1.00 85.75 287 SER A C 1
ATOM 2276 O O . SER A 1 287 ? 16.205 9.813 -19.593 1.00 85.75 287 SER A O 1
ATOM 2278 N N . LEU A 1 288 ? 18.318 9.203 -19.129 1.00 86.19 288 LEU A N 1
ATOM 2279 C CA . LEU A 1 288 ? 17.950 8.295 -18.040 1.00 86.19 288 LEU A CA 1
ATOM 2280 C C . LEU A 1 288 ? 17.353 9.050 -16.852 1.00 86.19 288 LEU A C 1
ATOM 2282 O O . LEU A 1 288 ? 16.361 8.599 -16.285 1.00 86.19 288 LEU A O 1
ATOM 2286 N N . GLU A 1 289 ? 17.926 10.198 -16.498 1.00 88.56 289 GLU A N 1
ATOM 2287 C CA . GLU A 1 289 ? 17.442 11.041 -15.408 1.00 88.56 289 GLU A CA 1
ATOM 2288 C C . GLU A 1 289 ? 15.992 11.473 -15.650 1.00 88.56 289 GLU A C 1
ATOM 2290 O O . GLU A 1 289 ? 15.146 11.285 -14.780 1.00 88.56 289 GLU A O 1
ATOM 2295 N N . PHE A 1 290 ? 15.675 11.936 -16.863 1.00 89.50 290 PHE A N 1
ATOM 2296 C CA . PHE A 1 290 ? 14.309 12.296 -17.245 1.00 89.50 290 PHE A CA 1
ATOM 2297 C C . PHE A 1 290 ? 13.331 11.115 -17.131 1.00 89.50 290 PHE A C 1
ATOM 2299 O O . PHE A 1 290 ? 12.200 11.282 -16.671 1.00 89.50 290 PHE A O 1
ATOM 2306 N N . ILE A 1 291 ? 13.758 9.907 -17.514 1.00 90.44 291 ILE A N 1
ATOM 2307 C CA . ILE A 1 291 ? 12.930 8.700 -17.384 1.00 90.44 291 ILE A CA 1
ATOM 2308 C C . ILE A 1 291 ? 12.658 8.383 -15.907 1.00 90.44 291 ILE A C 1
ATOM 2310 O O . ILE A 1 291 ? 11.515 8.098 -15.544 1.00 90.44 291 ILE A O 1
ATOM 2314 N N . PHE A 1 292 ? 13.673 8.470 -15.043 1.00 88.81 292 PHE A N 1
ATOM 2315 C CA . PHE A 1 292 ? 13.500 8.262 -13.602 1.00 88.81 292 PHE A CA 1
ATOM 2316 C C . PHE A 1 292 ? 12.644 9.347 -12.949 1.00 88.81 292 PHE A C 1
ATOM 2318 O O . PHE A 1 292 ? 11.841 9.035 -12.073 1.00 88.81 292 PHE A O 1
ATOM 2325 N N . GLU A 1 293 ? 12.767 10.601 -13.378 1.00 89.50 293 GLU A N 1
ATOM 2326 C CA . GLU A 1 293 ? 11.910 11.696 -12.917 1.00 89.50 293 GLU A CA 1
ATOM 2327 C C . GLU A 1 293 ? 10.454 11.489 -13.330 1.00 89.50 293 GLU A C 1
ATOM 2329 O O . GLU A 1 293 ? 9.553 11.674 -12.512 1.00 89.50 293 GLU A O 1
ATOM 2334 N N . ASN A 1 294 ? 10.207 11.030 -14.559 1.00 91.69 294 ASN A N 1
ATOM 2335 C CA . ASN A 1 294 ? 8.864 10.679 -15.007 1.00 91.69 294 ASN A CA 1
ATOM 2336 C C . ASN A 1 294 ? 8.279 9.512 -14.194 1.00 91.69 294 ASN A C 1
ATOM 2338 O O . ASN A 1 294 ? 7.137 9.593 -13.740 1.00 91.69 294 ASN A O 1
ATOM 2342 N N . LEU A 1 295 ? 9.072 8.463 -13.946 1.00 91.62 295 LEU A N 1
ATOM 2343 C CA . LEU A 1 295 ? 8.663 7.322 -13.125 1.00 91.62 295 LEU A CA 1
ATOM 2344 C C . LEU A 1 295 ? 8.375 7.734 -11.670 1.00 91.62 295 LEU A C 1
ATOM 2346 O O . LEU A 1 295 ? 7.371 7.307 -11.097 1.00 91.62 295 LEU A O 1
ATOM 2350 N N . ALA A 1 296 ? 9.210 8.591 -11.076 1.00 90.25 296 ALA A N 1
ATOM 2351 C CA . ALA A 1 296 ? 8.997 9.158 -9.743 1.00 90.25 296 ALA A CA 1
ATOM 2352 C C . ALA A 1 296 ? 7.715 10.008 -9.687 1.00 90.25 296 ALA A C 1
ATOM 2354 O O . ALA A 1 296 ? 6.904 9.851 -8.774 1.00 90.25 296 ALA A O 1
ATOM 2355 N N . GLY A 1 297 ? 7.479 10.843 -10.703 1.00 90.00 297 GLY A N 1
ATOM 2356 C CA . GLY A 1 297 ? 6.267 11.655 -10.820 1.00 90.00 297 GLY A CA 1
ATOM 2357 C C . GLY A 1 297 ? 4.986 10.822 -10.930 1.00 90.00 297 GLY A C 1
ATOM 2358 O O . GLY A 1 297 ? 4.011 11.104 -10.236 1.00 90.00 297 GLY A O 1
ATOM 2359 N N . LEU A 1 298 ? 4.987 9.765 -11.749 1.00 90.94 298 LEU A N 1
ATOM 2360 C CA . LEU A 1 298 ? 3.825 8.880 -11.912 1.00 90.94 298 LEU A CA 1
ATOM 2361 C C . LEU A 1 298 ? 3.578 7.993 -10.688 1.00 90.94 298 LEU A C 1
ATOM 2363 O O . LEU A 1 298 ? 2.428 7.735 -10.341 1.00 90.94 298 LEU A O 1
ATOM 2367 N N . SER A 1 299 ? 4.641 7.541 -10.019 1.00 91.06 299 SER A N 1
ATOM 2368 C CA . SER A 1 299 ? 4.530 6.737 -8.794 1.00 91.06 299 SER A CA 1
ATOM 2369 C C . SER A 1 299 ? 4.222 7.566 -7.544 1.00 91.06 299 SER A C 1
ATOM 2371 O O . SER A 1 299 ? 3.804 6.991 -6.539 1.00 91.06 299 SER A O 1
ATOM 2373 N N . ARG A 1 300 ? 4.407 8.895 -7.606 1.00 89.12 300 ARG A N 1
ATOM 2374 C CA . ARG A 1 300 ? 4.376 9.827 -6.464 1.00 89.12 300 ARG A CA 1
ATOM 2375 C C . ARG A 1 300 ? 5.349 9.443 -5.347 1.00 89.12 300 ARG A C 1
ATOM 2377 O O . ARG A 1 300 ? 5.093 9.700 -4.176 1.00 89.12 300 ARG A O 1
ATOM 2384 N N . ILE A 1 301 ? 6.466 8.817 -5.706 1.00 91.38 301 ILE A N 1
ATOM 2385 C CA . ILE A 1 301 ? 7.521 8.428 -4.769 1.00 91.38 301 ILE A CA 1
ATOM 2386 C C . ILE A 1 301 ? 8.756 9.271 -5.084 1.00 91.38 301 ILE A C 1
ATOM 2388 O O . ILE A 1 301 ? 9.171 9.315 -6.246 1.00 91.38 301 ILE A O 1
ATOM 2392 N N . PRO A 1 302 ? 9.387 9.915 -4.084 1.00 89.44 302 PRO A N 1
ATOM 2393 C CA . PRO A 1 302 ? 10.617 10.660 -4.304 1.00 89.44 302 PRO A CA 1
ATOM 2394 C C . PRO A 1 302 ? 11.674 9.790 -4.989 1.00 89.44 302 PRO A C 1
ATOM 2396 O O . PRO A 1 302 ? 11.927 8.659 -4.571 1.00 89.44 302 PRO A O 1
ATOM 2399 N N . LYS A 1 303 ? 12.334 10.330 -6.018 1.00 86.50 303 LYS A N 1
ATOM 2400 C CA . LYS A 1 303 ? 13.342 9.618 -6.827 1.00 86.50 303 LYS A CA 1
ATOM 2401 C C . LYS A 1 303 ? 14.413 8.924 -5.977 1.00 86.50 303 LYS A C 1
ATOM 2403 O O . LYS A 1 303 ? 14.798 7.792 -6.252 1.00 86.50 303 LYS A O 1
ATOM 2408 N N . SER A 1 304 ? 14.867 9.581 -4.913 1.00 83.06 304 SER A N 1
ATOM 2409 C CA . SER A 1 304 ? 15.834 9.033 -3.954 1.00 83.06 304 SER A CA 1
ATOM 2410 C C . SER A 1 304 ? 15.299 7.804 -3.206 1.00 83.06 304 SER A C 1
ATOM 2412 O O . SER A 1 304 ? 16.022 6.816 -3.081 1.00 83.06 304 SER A O 1
ATOM 2414 N N . ARG A 1 305 ? 14.028 7.819 -2.775 1.00 85.50 305 ARG A N 1
ATOM 2415 C CA . ARG A 1 305 ? 13.355 6.659 -2.161 1.00 85.50 305 ARG A CA 1
ATOM 2416 C C . ARG A 1 305 ? 13.177 5.528 -3.171 1.00 85.50 305 ARG A C 1
ATOM 2418 O O . ARG A 1 305 ? 13.486 4.386 -2.844 1.00 85.50 305 ARG A O 1
ATOM 2425 N N . LEU A 1 306 ? 12.746 5.851 -4.392 1.00 85.25 306 LEU A N 1
ATOM 2426 C CA . LEU A 1 306 ? 12.539 4.890 -5.481 1.00 85.25 306 LEU A CA 1
ATOM 2427 C C . LEU A 1 306 ? 13.835 4.159 -5.871 1.00 85.25 306 LEU A C 1
ATOM 2429 O O . LEU A 1 306 ? 13.829 2.945 -6.069 1.00 85.25 306 LEU A O 1
ATOM 2433 N N . ASN A 1 307 ? 14.952 4.889 -5.923 1.00 80.69 307 ASN A N 1
ATOM 2434 C CA . ASN A 1 307 ? 16.276 4.356 -6.251 1.00 80.69 30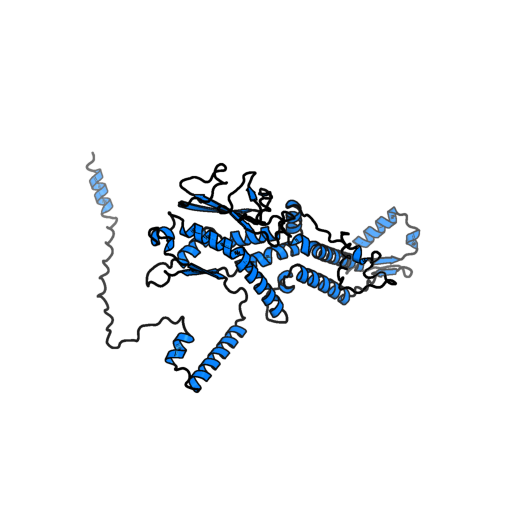7 ASN A CA 1
ATOM 2435 C C . ASN A 1 307 ? 16.956 3.625 -5.080 1.00 80.69 307 ASN A C 1
ATOM 2437 O O . ASN A 1 307 ? 18.101 3.195 -5.218 1.00 80.69 307 ASN A O 1
ATOM 2441 N N . GLY A 1 308 ? 16.299 3.509 -3.920 1.00 72.25 308 GLY A N 1
ATOM 2442 C CA . GLY A 1 308 ? 16.868 2.860 -2.737 1.00 72.25 308 GLY A CA 1
ATOM 2443 C C . GLY A 1 308 ? 18.083 3.591 -2.159 1.00 72.25 308 GLY A C 1
ATOM 2444 O O . GLY A 1 308 ? 18.907 2.976 -1.483 1.00 72.25 308 GLY A O 1
ATOM 2445 N N . GLN A 1 309 ? 18.228 4.893 -2.427 1.00 67.88 309 GLN A N 1
ATOM 2446 C CA . GLN A 1 309 ? 19.314 5.678 -1.854 1.00 67.88 309 GLN A CA 1
ATOM 2447 C C . GLN A 1 309 ? 19.074 5.834 -0.351 1.00 67.88 309 GLN A C 1
ATOM 2449 O O . GLN A 1 309 ? 17.986 6.221 0.082 1.00 67.88 309 GLN A O 1
ATOM 2454 N N . ALA A 1 310 ? 20.096 5.518 0.451 1.00 52.50 310 ALA A N 1
ATOM 2455 C CA . ALA A 1 310 ? 20.051 5.747 1.888 1.00 52.50 310 ALA A CA 1
ATOM 2456 C C . ALA A 1 310 ? 19.765 7.232 2.152 1.00 52.50 310 ALA A C 1
ATOM 2458 O O . ALA A 1 310 ? 20.335 8.099 1.485 1.00 52.50 310 ALA A O 1
ATOM 2459 N N . GLN A 1 311 ? 18.897 7.522 3.126 1.00 53.62 311 GLN A N 1
ATOM 2460 C CA . GLN A 1 311 ? 18.684 8.877 3.635 1.00 53.62 311 GLN A CA 1
ATOM 2461 C C . GLN A 1 311 ? 19.965 9.353 4.345 1.00 53.62 311 GLN A C 1
ATOM 2463 O O . GLN A 1 311 ? 20.074 9.320 5.564 1.00 53.62 311 GLN A O 1
ATOM 2468 N N . GLY A 1 312 ? 20.978 9.728 3.567 1.00 40.22 312 GLY A N 1
ATOM 2469 C CA . GLY A 1 312 ? 22.229 10.306 4.032 1.00 40.22 312 GLY A CA 1
ATOM 2470 C C . GLY A 1 312 ? 22.213 11.807 3.789 1.00 40.22 312 GLY A C 1
ATOM 2471 O O . GLY A 1 312 ? 22.191 12.239 2.644 1.00 40.22 312 GLY A O 1
ATOM 2472 N N . THR A 1 313 ? 22.189 12.566 4.883 1.00 38.88 313 THR A N 1
ATOM 2473 C CA . THR A 1 313 ? 22.472 14.004 5.018 1.00 38.88 313 THR A CA 1
ATOM 2474 C C . THR A 1 313 ? 22.102 14.901 3.830 1.00 38.88 313 THR A C 1
ATOM 2476 O O . THR A 1 313 ? 22.883 15.121 2.911 1.00 38.88 313 THR A O 1
ATOM 2479 N N . ILE A 1 314 ? 20.907 15.487 3.956 1.00 51.44 314 ILE A N 1
ATOM 2480 C CA . ILE A 1 314 ? 20.472 16.815 3.493 1.00 51.44 314 ILE A CA 1
ATOM 2481 C C . ILE A 1 314 ? 21.179 17.337 2.236 1.00 51.44 314 ILE A C 1
ATOM 2483 O O . ILE A 1 314 ? 22.238 17.955 2.308 1.00 51.44 314 ILE A O 1
ATOM 2487 N N . THR A 1 315 ? 20.514 17.224 1.088 1.00 48.59 315 THR A N 1
ATOM 2488 C CA . THR A 1 315 ? 20.611 18.232 0.021 1.00 48.59 315 THR A CA 1
ATOM 2489 C C . THR A 1 315 ? 19.417 18.097 -0.933 1.00 48.59 315 THR A C 1
ATOM 2491 O O . THR A 1 315 ? 19.189 17.059 -1.544 1.00 48.59 315 THR A O 1
ATOM 2494 N N . SER A 1 316 ? 18.615 19.160 -1.041 1.00 47.25 316 SER A N 1
ATOM 2495 C CA . SER A 1 316 ? 17.526 19.400 -2.016 1.00 47.25 316 SER A CA 1
ATOM 2496 C C . SER A 1 316 ? 16.229 18.561 -1.989 1.00 47.25 316 SER A C 1
ATOM 2498 O O . SER A 1 316 ? 15.233 19.048 -2.505 1.00 47.25 316 SER A O 1
ATOM 2500 N N . GLY A 1 317 ? 16.166 17.387 -1.343 1.00 55.06 317 GLY A N 1
ATOM 2501 C CA . GLY A 1 317 ? 14.971 16.511 -1.384 1.00 55.06 317 GLY A CA 1
ATOM 2502 C C . GLY A 1 317 ? 13.965 16.600 -0.219 1.00 55.06 317 GLY A C 1
ATOM 2503 O O . GLY A 1 317 ? 13.022 15.815 -0.181 1.00 55.06 317 GLY A O 1
ATOM 2504 N N . GLN A 1 318 ? 14.152 17.490 0.768 1.00 65.25 318 GLN A N 1
ATOM 2505 C CA . GLN A 1 318 ? 13.321 17.500 1.993 1.00 65.25 318 GLN A CA 1
ATOM 2506 C C . GLN A 1 318 ? 11.838 17.805 1.725 1.00 65.25 318 GLN A C 1
ATOM 2508 O O . GLN A 1 318 ? 10.971 17.211 2.362 1.00 65.25 318 GLN A O 1
ATOM 2513 N N . PHE A 1 319 ? 11.541 18.701 0.780 1.00 70.31 319 PHE A N 1
ATOM 2514 C CA . PHE A 1 319 ? 10.158 19.050 0.445 1.00 70.31 319 PHE A CA 1
ATOM 2515 C C . PHE A 1 319 ? 9.418 17.885 -0.221 1.00 70.31 319 PHE A C 1
ATOM 2517 O O . PHE A 1 319 ? 8.280 17.609 0.152 1.00 70.31 319 PHE A O 1
ATOM 2524 N N . ASP A 1 320 ? 10.086 17.154 -1.118 1.00 76.00 320 ASP A N 1
ATOM 2525 C CA . ASP A 1 320 ? 9.501 15.994 -1.798 1.00 76.00 320 ASP A CA 1
ATOM 2526 C C . ASP A 1 320 ? 9.192 14.866 -0.810 1.00 76.00 320 ASP A C 1
ATOM 2528 O O . ASP A 1 320 ? 8.111 14.283 -0.848 1.00 76.00 320 ASP A O 1
ATOM 2532 N N . PHE A 1 321 ? 10.107 14.582 0.127 1.00 82.75 321 PHE A N 1
ATOM 2533 C CA . PHE A 1 321 ? 9.848 13.590 1.173 1.00 82.75 321 PHE A CA 1
ATOM 2534 C C . PHE A 1 321 ? 8.744 14.019 2.134 1.00 82.75 321 PHE A C 1
ATOM 2536 O O . PHE A 1 321 ? 7.946 13.179 2.541 1.00 82.75 321 PHE A O 1
ATOM 2543 N N . ARG A 1 322 ? 8.688 15.302 2.505 1.00 83.31 322 ARG A N 1
ATOM 2544 C CA . ARG A 1 322 ? 7.614 15.814 3.355 1.00 83.31 322 ARG A CA 1
ATOM 2545 C C . ARG A 1 322 ? 6.260 15.647 2.673 1.00 83.31 322 ARG A C 1
ATOM 2547 O O . ARG A 1 322 ? 5.377 15.046 3.265 1.00 83.31 322 ARG A O 1
ATOM 2554 N N . SER A 1 323 ? 6.136 16.076 1.415 1.00 86.00 323 SER A N 1
ATOM 2555 C CA . SER A 1 323 ? 4.905 15.898 0.637 1.00 86.00 323 SER A CA 1
ATOM 2556 C C . SER A 1 323 ? 4.519 14.422 0.504 1.00 86.00 323 SER A C 1
ATOM 2558 O O . SER A 1 323 ? 3.348 14.085 0.635 1.00 86.00 323 SER A O 1
ATOM 2560 N N . TYR A 1 324 ? 5.494 13.539 0.276 1.00 91.06 324 TYR A N 1
ATOM 2561 C CA . TYR A 1 324 ? 5.270 12.094 0.203 1.00 91.06 324 TYR A CA 1
ATOM 2562 C C . TYR A 1 324 ? 4.748 11.509 1.522 1.00 91.06 324 TYR A C 1
ATOM 2564 O O . TYR A 1 324 ? 3.785 10.745 1.522 1.00 91.06 324 TYR A O 1
ATOM 2572 N N . TYR A 1 325 ? 5.350 11.872 2.656 1.00 91.38 325 TYR A N 1
ATOM 2573 C CA . TYR A 1 325 ? 4.877 11.404 3.958 1.00 91.38 325 TYR A CA 1
ATOM 2574 C C . TYR A 1 325 ? 3.540 12.028 4.361 1.00 91.38 325 TYR A C 1
ATOM 2576 O O . TYR A 1 325 ? 2.753 11.347 5.012 1.00 91.38 325 TYR A O 1
ATOM 2584 N N . ASP A 1 326 ? 3.256 13.265 3.950 1.00 91.19 326 ASP A N 1
ATOM 2585 C CA . ASP A 1 326 ? 1.949 13.899 4.146 1.00 91.19 326 ASP A CA 1
ATOM 2586 C C . ASP A 1 326 ? 0.857 13.160 3.344 1.00 91.19 326 ASP A C 1
ATOM 2588 O O . ASP A 1 326 ? -0.232 12.914 3.864 1.00 91.19 326 ASP A O 1
ATOM 2592 N N . ASP A 1 327 ? 1.157 12.730 2.110 1.00 91.62 327 ASP A N 1
ATOM 2593 C CA . ASP A 1 327 ? 0.267 11.872 1.316 1.00 91.62 327 ASP A CA 1
ATOM 2594 C C . ASP A 1 327 ? 0.030 10.516 2.004 1.00 91.62 327 ASP A C 1
ATOM 2596 O O . ASP A 1 327 ? -1.117 10.084 2.119 1.00 91.62 327 ASP A O 1
ATOM 2600 N N . ILE A 1 328 ? 1.079 9.867 2.528 1.00 94.25 328 ILE A N 1
ATOM 2601 C CA . ILE A 1 328 ? 0.919 8.613 3.282 1.00 94.25 328 ILE A CA 1
ATOM 2602 C C . ILE A 1 328 ? 0.093 8.832 4.551 1.00 94.25 328 ILE A C 1
ATOM 2604 O O . ILE A 1 328 ? -0.763 8.009 4.862 1.00 94.25 328 ILE A O 1
ATOM 2608 N N . ALA A 1 329 ? 0.327 9.917 5.289 1.00 94.31 329 ALA A N 1
ATOM 2609 C CA . ALA A 1 329 ? -0.421 10.228 6.503 1.00 94.31 329 ALA A CA 1
ATOM 2610 C C . ALA A 1 329 ? -1.909 10.462 6.209 1.00 94.31 329 ALA A C 1
ATOM 2612 O O . ALA A 1 329 ? -2.773 10.008 6.960 1.00 94.31 329 ALA A O 1
ATOM 2613 N N . ARG A 1 330 ? -2.226 11.108 5.079 1.00 94.44 330 ARG A N 1
ATOM 2614 C CA . ARG A 1 330 ? -3.606 11.224 4.595 1.00 94.44 330 ARG A CA 1
ATOM 2615 C C . ARG A 1 330 ? -4.218 9.846 4.335 1.00 94.44 330 ARG A C 1
ATOM 2617 O O . ARG A 1 330 ? -5.352 9.604 4.742 1.00 94.44 330 ARG A O 1
ATOM 2624 N N . ASP A 1 331 ? -3.490 8.957 3.669 1.00 94.19 331 ASP A N 1
ATOM 2625 C CA . ASP A 1 331 ? -3.981 7.616 3.345 1.00 94.19 331 ASP A CA 1
ATOM 2626 C C . ASP A 1 331 ? -4.121 6.748 4.622 1.00 94.19 331 ASP A C 1
ATOM 2628 O O . ASP A 1 331 ? -5.098 6.017 4.777 1.00 94.19 331 ASP A O 1
ATOM 2632 N N . GLN A 1 332 ? -3.221 6.885 5.606 1.00 95.50 332 GLN A N 1
ATOM 2633 C CA . GLN A 1 332 ? -3.363 6.275 6.937 1.00 95.50 332 GLN A CA 1
ATOM 2634 C C . GLN A 1 332 ? -4.687 6.683 7.603 1.00 95.50 332 GLN A C 1
ATOM 2636 O O . GLN A 1 332 ? -5.413 5.831 8.124 1.00 95.50 332 GLN A O 1
ATOM 2641 N N . GLU A 1 333 ? -5.013 7.973 7.562 1.00 95.44 333 GLU A N 1
ATOM 2642 C CA . GLU A 1 333 ? -6.202 8.535 8.199 1.00 95.44 333 GLU A CA 1
ATOM 2643 C C . GLU A 1 333 ? -7.502 8.143 7.487 1.00 95.44 333 GLU A C 1
ATOM 2645 O O . GLU A 1 333 ? -8.466 7.749 8.138 1.00 95.44 333 GLU A O 1
ATOM 2650 N N . ASN A 1 334 ? -7.535 8.214 6.157 1.00 93.88 334 ASN A N 1
ATOM 2651 C CA . ASN A 1 334 ? -8.749 7.933 5.391 1.00 93.88 334 ASN A CA 1
ATOM 2652 C C . ASN A 1 334 ? -9.022 6.431 5.254 1.00 93.88 334 ASN A C 1
ATOM 2654 O O . ASN A 1 334 ? -10.170 5.998 5.370 1.00 93.88 334 ASN A O 1
ATOM 2658 N N . ASP A 1 335 ? -7.972 5.638 5.037 1.00 93.50 335 ASP A N 1
ATOM 2659 C CA . ASP A 1 335 ? -8.119 4.249 4.616 1.00 93.50 335 ASP A CA 1
ATOM 2660 C C . ASP A 1 335 ? -7.813 3.256 5.743 1.00 93.50 335 ASP A C 1
ATOM 2662 O O . ASP A 1 335 ? -8.546 2.283 5.946 1.00 93.50 335 ASP A O 1
ATOM 2666 N N . LEU A 1 336 ? -6.732 3.471 6.502 1.00 95.25 336 LEU A N 1
ATOM 2667 C CA . LEU A 1 336 ? -6.299 2.510 7.526 1.00 95.25 336 LEU A CA 1
ATOM 2668 C C . LEU A 1 336 ? -7.005 2.708 8.860 1.00 95.25 336 LEU A C 1
ATOM 2670 O O . LEU A 1 336 ? -7.259 1.715 9.551 1.00 95.25 336 LEU A O 1
ATOM 2674 N N . ARG A 1 337 ? -7.345 3.949 9.229 1.00 96.25 337 ARG A N 1
ATOM 2675 C CA . ARG A 1 337 ? -8.019 4.224 10.502 1.00 96.25 337 ARG A CA 1
ATOM 2676 C C . ARG A 1 337 ? -9.292 3.398 10.675 1.00 96.25 337 ARG A C 1
ATOM 2678 O O . ARG A 1 337 ? -9.348 2.679 11.672 1.00 96.25 337 ARG A O 1
ATOM 2685 N N . PRO A 1 338 ? -10.257 3.369 9.733 1.00 94.88 338 PRO A N 1
ATOM 2686 C CA . PRO A 1 338 ? -11.480 2.580 9.910 1.00 94.88 338 PRO A CA 1
ATOM 2687 C C . PRO A 1 338 ? -11.206 1.085 10.142 1.00 94.88 338 PRO A C 1
ATOM 2689 O O . PRO A 1 338 ? -11.906 0.422 10.912 1.00 94.88 338 PRO A O 1
ATOM 2692 N N . ILE A 1 339 ? -10.158 0.547 9.510 1.00 96.44 339 ILE A N 1
ATOM 2693 C CA . ILE A 1 339 ? -9.761 -0.863 9.613 1.00 96.44 339 ILE A CA 1
ATOM 2694 C C . ILE A 1 339 ? -9.148 -1.160 10.986 1.00 96.44 339 ILE A C 1
ATOM 2696 O O . ILE A 1 339 ? -9.487 -2.170 11.614 1.00 96.44 339 ILE A O 1
ATOM 2700 N N . ILE A 1 340 ? -8.265 -0.280 11.463 1.00 96.69 340 ILE A N 1
ATOM 2701 C CA . ILE A 1 340 ? -7.655 -0.370 12.794 1.00 96.69 340 ILE A CA 1
ATOM 2702 C C . ILE A 1 340 ? -8.730 -0.213 13.867 1.00 96.69 340 ILE A C 1
ATOM 2704 O O . ILE A 1 340 ? -8.802 -1.033 14.779 1.00 96.69 340 ILE A O 1
ATOM 2708 N N . GLU A 1 341 ? -9.615 0.775 13.737 1.00 96.25 341 GLU A N 1
ATOM 2709 C CA . GLU A 1 341 ? -10.704 0.987 14.685 1.00 96.25 341 GLU A CA 1
ATOM 2710 C C . GLU A 1 341 ? -11.623 -0.228 14.777 1.00 96.25 341 GLU A C 1
ATOM 2712 O O . GLU A 1 341 ? -12.012 -0.638 15.870 1.00 96.25 341 GLU A O 1
ATOM 2717 N N . LYS A 1 342 ? -11.956 -0.840 13.637 1.00 95.19 342 LYS A N 1
ATOM 2718 C CA . LYS A 1 342 ? -12.740 -2.076 13.603 1.00 95.19 342 LYS A CA 1
ATOM 2719 C C . LYS A 1 342 ? -12.020 -3.215 14.318 1.00 95.19 342 LYS A C 1
ATOM 2721 O O . LYS A 1 342 ? -12.647 -3.922 15.106 1.00 95.19 342 LYS A O 1
ATOM 2726 N N . ALA A 1 343 ? -10.717 -3.379 14.090 1.00 95.56 343 ALA A N 1
ATOM 2727 C CA . ALA A 1 343 ? -9.920 -4.382 14.791 1.00 95.56 343 ALA A CA 1
ATOM 2728 C C . ALA A 1 343 ? -9.905 -4.134 16.310 1.00 95.56 343 ALA A C 1
ATOM 2730 O O . ALA A 1 343 ? -10.155 -5.066 17.072 1.00 95.56 343 ALA A O 1
ATOM 2731 N N . ILE A 1 344 ? -9.705 -2.888 16.754 1.00 95.25 344 ILE A N 1
ATOM 2732 C CA . ILE A 1 344 ? -9.729 -2.507 18.175 1.00 95.25 344 ILE A CA 1
ATOM 2733 C C . ILE A 1 344 ? -11.114 -2.768 18.786 1.00 95.25 344 ILE A C 1
ATOM 2735 O O . ILE A 1 344 ? -11.208 -3.410 19.832 1.00 95.25 344 ILE A O 1
ATOM 2739 N N . LYS A 1 345 ? -12.204 -2.375 18.109 1.00 94.00 345 LYS A N 1
ATOM 2740 C CA . LYS A 1 345 ? -13.587 -2.653 18.545 1.00 94.00 345 LYS A CA 1
ATOM 2741 C C . LYS A 1 345 ? -13.837 -4.151 18.726 1.00 94.00 345 LYS A C 1
ATOM 2743 O O . LYS A 1 345 ? -14.499 -4.545 19.682 1.00 94.00 345 LYS A O 1
ATOM 2748 N N . LEU A 1 346 ? -13.312 -4.996 17.835 1.00 93.75 346 LEU A N 1
ATOM 2749 C CA . LEU A 1 346 ? -13.420 -6.452 17.968 1.00 93.75 346 LEU A CA 1
ATOM 2750 C C . LEU A 1 346 ? -12.565 -6.996 19.123 1.00 93.75 346 LEU A C 1
ATOM 2752 O O . LEU A 1 346 ? -13.036 -7.870 19.845 1.00 93.75 346 LEU A O 1
ATOM 2756 N N . ILE A 1 347 ? -11.357 -6.461 19.327 1.00 93.94 347 ILE A N 1
ATOM 2757 C CA . ILE A 1 347 ? -10.440 -6.845 20.413 1.00 93.94 347 ILE A CA 1
ATOM 2758 C C . ILE A 1 347 ? -11.042 -6.547 21.790 1.00 93.94 347 ILE A C 1
ATOM 2760 O O . ILE A 1 347 ? -11.044 -7.408 22.666 1.00 93.94 347 ILE A O 1
ATOM 2764 N N . ILE A 1 348 ? -11.599 -5.350 21.986 1.00 92.44 348 ILE A N 1
ATOM 2765 C CA . ILE A 1 348 ? -12.196 -4.951 23.271 1.00 92.44 348 ILE A CA 1
ATOM 2766 C C . ILE A 1 348 ? -13.401 -5.851 23.618 1.00 92.44 348 ILE A C 1
ATOM 2768 O O . ILE A 1 348 ? -13.683 -6.107 24.789 1.00 92.44 348 ILE A O 1
ATOM 2772 N N . ARG A 1 349 ? -14.084 -6.392 22.600 1.00 91.50 349 ARG A N 1
ATOM 2773 C CA . ARG A 1 349 ? -15.238 -7.295 22.736 1.00 91.50 349 ARG A CA 1
ATOM 2774 C C . ARG A 1 349 ? -14.876 -8.761 23.009 1.00 91.50 349 ARG A C 1
ATOM 2776 O O . ARG A 1 349 ? -15.784 -9.574 23.184 1.00 91.50 349 ARG A O 1
ATOM 2783 N N . GLU A 1 350 ? -13.596 -9.129 23.034 1.00 93.00 350 GLU A N 1
ATOM 2784 C CA . GLU A 1 350 ? -13.165 -10.505 23.301 1.00 93.00 350 GLU A CA 1
ATOM 2785 C C . GLU A 1 350 ? -13.423 -10.899 24.763 1.00 93.00 350 GLU A C 1
ATOM 2787 O O . GLU A 1 350 ? -12.675 -10.508 25.656 1.00 93.00 350 GLU A O 1
ATOM 2792 N N . ARG A 1 351 ? -14.420 -11.754 25.027 1.00 90.38 351 ARG A N 1
ATOM 2793 C CA . ARG A 1 351 ? -14.759 -12.214 26.391 1.00 90.38 351 ARG A CA 1
ATOM 2794 C C . ARG A 1 351 ? -13.612 -12.909 27.121 1.00 90.38 351 ARG A C 1
ATOM 2796 O O . ARG A 1 351 ? -13.511 -12.822 28.341 1.00 90.38 351 ARG A O 1
ATOM 2803 N N . GLN A 1 352 ? -12.765 -13.626 26.383 1.00 89.25 352 GLN A N 1
ATOM 2804 C CA . GLN A 1 352 ? -11.582 -14.292 26.937 1.00 89.25 352 GLN A CA 1
ATOM 2805 C C . GLN A 1 352 ? -10.376 -13.343 27.061 1.00 89.25 352 GLN A C 1
ATOM 2807 O O . GLN A 1 352 ? -9.366 -13.710 27.667 1.00 89.25 352 GLN A O 1
ATOM 2812 N N . GLY A 1 353 ? -10.466 -12.132 26.506 1.00 87.06 353 GLY A N 1
ATOM 2813 C CA . GLY A 1 353 ? -9.421 -11.117 26.553 1.00 87.06 353 GLY A CA 1
ATOM 2814 C C . GLY A 1 353 ? -9.232 -10.528 27.951 1.00 87.06 353 GLY A C 1
ATOM 2815 O O . GLY A 1 353 ? -10.127 -10.552 28.797 1.00 87.06 353 GLY A O 1
ATOM 2816 N N . GLU A 1 354 ? -8.037 -10.003 28.207 1.00 86.81 354 GLU A N 1
ATOM 2817 C CA . GLU A 1 354 ? -7.710 -9.328 29.470 1.00 86.81 354 GLU A CA 1
ATOM 2818 C C . GLU A 1 354 ? -8.450 -7.996 29.609 1.00 86.81 354 GLU A C 1
ATOM 2820 O O . GLU A 1 354 ? -8.894 -7.653 30.700 1.00 86.81 354 GLU A O 1
ATOM 2825 N N . ILE A 1 355 ? -8.669 -7.300 28.489 1.00 88.00 355 ILE A N 1
ATOM 2826 C CA . ILE A 1 355 ? -9.391 -6.023 28.433 1.00 88.00 355 ILE A CA 1
ATOM 2827 C C . ILE A 1 355 ? -10.836 -6.205 28.911 1.00 88.00 355 ILE A C 1
ATOM 2829 O O . ILE A 1 355 ? -11.271 -5.522 29.832 1.00 88.00 355 ILE A O 1
ATOM 2833 N N . TYR A 1 356 ? -11.566 -7.176 28.350 1.00 87.81 356 TYR A N 1
ATOM 2834 C CA . TYR A 1 356 ? -12.954 -7.447 28.739 1.00 87.81 356 TYR A CA 1
ATOM 2835 C C . TYR A 1 356 ? -13.076 -7.826 30.221 1.00 87.81 356 TYR A C 1
ATOM 2837 O O . TYR A 1 356 ? -14.000 -7.380 30.903 1.00 87.81 356 TYR A O 1
ATOM 2845 N N . ARG A 1 357 ? -12.127 -8.627 30.731 1.00 86.94 357 ARG A N 1
ATOM 2846 C CA . ARG A 1 357 ? -12.051 -8.995 32.152 1.00 86.94 357 ARG A CA 1
ATOM 2847 C C . ARG A 1 357 ? -11.798 -7.779 33.038 1.00 86.94 357 ARG A C 1
ATOM 2849 O O . ARG A 1 357 ? -12.489 -7.625 34.035 1.00 86.94 357 ARG A O 1
ATOM 2856 N N . LYS A 1 358 ? -10.866 -6.904 32.657 1.00 85.25 358 LYS A N 1
ATOM 2857 C CA . LYS A 1 358 ? -10.551 -5.680 33.403 1.00 85.25 358 LYS A CA 1
ATOM 2858 C C . LYS A 1 358 ? -11.730 -4.702 33.445 1.00 85.25 358 LYS A C 1
ATOM 2860 O O . LYS A 1 358 ? -11.976 -4.082 34.471 1.00 85.25 358 LYS A O 1
ATOM 2865 N N . LEU A 1 359 ? -12.498 -4.625 32.362 1.00 84.75 359 LEU A N 1
ATOM 2866 C CA . LEU A 1 359 ? -13.713 -3.811 32.286 1.00 84.75 359 LEU A CA 1
ATOM 2867 C C . LEU A 1 359 ? -14.932 -4.465 32.960 1.00 84.75 359 LEU A C 1
ATOM 2869 O O . LEU A 1 359 ? -16.019 -3.896 32.915 1.00 84.75 359 LEU A O 1
ATOM 2873 N N . ASN A 1 360 ? -14.814 -5.672 33.530 1.00 83.31 360 ASN A N 1
ATOM 2874 C CA . ASN A 1 360 ? -15.949 -6.456 34.041 1.00 83.31 360 ASN A CA 1
ATOM 2875 C C . ASN A 1 360 ? -17.111 -6.571 33.025 1.00 83.31 360 ASN A C 1
ATOM 2877 O O . ASN A 1 360 ? -18.285 -6.576 33.393 1.00 83.31 360 ASN A O 1
ATOM 2881 N N . GLY A 1 361 ? -16.787 -6.634 31.728 1.00 81.38 361 GLY A N 1
ATOM 2882 C CA . GLY A 1 361 ? -17.757 -6.660 30.629 1.00 81.38 361 GLY A CA 1
ATOM 2883 C C . GLY A 1 361 ? -18.421 -5.320 30.278 1.00 81.38 361 GLY A C 1
ATOM 2884 O O . GLY A 1 361 ? -19.229 -5.281 29.352 1.00 81.38 361 GLY A O 1
ATOM 2885 N N . GLN A 1 362 ? -18.072 -4.220 30.949 1.00 84.56 362 GLN A N 1
ATOM 2886 C CA . GLN A 1 362 ? -18.564 -2.872 30.647 1.00 84.56 362 GLN A CA 1
ATOM 2887 C C . GLN A 1 362 ? -17.750 -2.236 29.513 1.00 84.56 362 GLN A C 1
ATOM 2889 O O . GLN A 1 362 ? -16.954 -1.332 29.721 1.00 84.56 362 GLN A O 1
ATOM 2894 N N . ILE A 1 363 ? -17.931 -2.726 28.288 1.00 84.69 363 ILE A N 1
ATOM 2895 C CA . ILE A 1 363 ? -17.184 -2.234 27.118 1.00 84.69 363 ILE A CA 1
ATOM 2896 C C . ILE A 1 363 ? -17.502 -0.761 26.807 1.00 84.69 363 ILE A C 1
ATOM 2898 O O . ILE A 1 363 ? -16.634 -0.029 26.345 1.00 84.69 363 ILE A O 1
ATOM 2902 N N . GLU A 1 364 ? -18.734 -0.322 27.072 1.00 84.56 364 GLU A N 1
ATOM 2903 C CA . GLU A 1 364 ? -19.216 1.029 26.747 1.00 84.56 364 GLU A CA 1
ATOM 2904 C C . GLU A 1 364 ? -18.584 2.138 27.601 1.00 84.56 364 GLU A C 1
ATOM 2906 O O . GLU A 1 364 ? -18.665 3.305 27.230 1.00 84.56 364 GLU A O 1
ATOM 2911 N N . SER A 1 365 ? -17.956 1.803 28.735 1.00 83.44 365 SER A N 1
ATOM 2912 C CA . SER A 1 365 ? -17.278 2.788 29.590 1.00 83.44 365 SER A CA 1
ATOM 2913 C C . SER A 1 365 ? -15.849 3.104 29.137 1.00 83.44 365 SER A C 1
ATOM 2915 O O . SER A 1 365 ? -15.263 4.085 29.607 1.00 83.44 365 SER A O 1
ATOM 2917 N N . LEU A 1 366 ? -15.286 2.291 28.236 1.00 87.44 366 LEU A N 1
ATOM 2918 C CA . LEU A 1 366 ? -13.950 2.497 27.697 1.00 87.44 366 LEU A CA 1
ATOM 2919 C C . LEU A 1 366 ? -14.011 3.466 26.517 1.00 87.44 366 LEU A C 1
ATOM 2921 O O . LEU A 1 366 ? -14.474 3.108 25.433 1.00 87.44 366 LEU A O 1
ATOM 2925 N N . ASP A 1 367 ? -13.463 4.659 26.723 1.00 89.81 367 ASP A N 1
ATOM 2926 C CA . ASP A 1 367 ? -13.204 5.609 25.649 1.00 89.81 367 ASP A CA 1
ATOM 2927 C C . ASP A 1 367 ? -11.731 5.526 25.245 1.00 89.81 367 ASP A C 1
ATOM 2929 O O . ASP A 1 367 ? -10.830 5.485 26.093 1.00 89.81 367 ASP A O 1
ATOM 2933 N N . TRP A 1 368 ? -11.482 5.453 23.943 1.00 92.06 368 TRP A N 1
ATOM 2934 C CA . TRP A 1 368 ? -10.143 5.324 23.392 1.00 92.06 368 TRP A CA 1
ATOM 2935 C C . TRP A 1 368 ? -10.015 6.104 22.094 1.00 92.06 368 TRP A C 1
ATOM 2937 O O . TRP A 1 368 ? -10.926 6.180 21.275 1.00 92.06 368 TRP A O 1
ATOM 2947 N N . GLN A 1 369 ? -8.816 6.625 21.889 1.00 93.31 369 GLN A N 1
ATOM 2948 C CA . GLN A 1 369 ? -8.415 7.299 20.667 1.00 93.31 369 GLN A CA 1
ATOM 2949 C C . GLN A 1 369 ? -6.998 6.867 20.315 1.00 93.31 369 GLN A C 1
ATOM 2951 O O . GLN A 1 369 ? -6.199 6.541 21.197 1.00 93.31 369 GLN A O 1
ATOM 2956 N N . PHE A 1 370 ? -6.673 6.861 19.027 1.00 95.19 370 PHE A N 1
ATOM 2957 C CA . PHE A 1 370 ? -5.297 6.662 18.597 1.00 95.19 370 PHE A CA 1
ATOM 2958 C C . PHE A 1 370 ? -4.883 7.676 17.545 1.00 95.19 370 PHE A C 1
ATOM 2960 O O . PHE A 1 370 ? -5.688 8.138 16.733 1.00 95.19 370 PHE A O 1
ATOM 2967 N N . GLU A 1 371 ? -3.594 7.970 17.550 1.00 95.06 371 GLU A N 1
ATOM 2968 C CA . GLU A 1 371 ? -2.932 8.872 16.616 1.00 95.06 371 GLU A CA 1
ATOM 2969 C C . GLU A 1 371 ? -1.849 8.080 15.874 1.00 95.06 371 GLU A C 1
ATOM 2971 O O . GLU A 1 371 ? -1.182 7.224 16.465 1.00 95.06 371 GLU A O 1
ATOM 2976 N N . PHE A 1 372 ? -1.691 8.334 14.573 1.00 95.56 372 PHE A N 1
ATOM 2977 C CA . PHE A 1 372 ? -0.552 7.814 13.819 1.00 95.56 372 PHE A CA 1
ATOM 2978 C C . PHE A 1 372 ? 0.704 8.584 14.214 1.00 95.56 372 PHE A C 1
ATOM 2980 O O . PHE A 1 372 ? 0.693 9.813 14.302 1.00 95.56 372 PHE A O 1
ATOM 2987 N N . ASN A 1 373 ? 1.791 7.858 14.454 1.00 93.38 373 ASN A N 1
ATOM 2988 C CA . ASN A 1 373 ? 3.055 8.485 14.812 1.00 93.38 373 ASN A CA 1
ATOM 2989 C C . ASN A 1 373 ? 3.661 9.192 13.581 1.00 93.38 373 ASN A C 1
ATOM 2991 O O . ASN A 1 373 ? 3.614 8.630 12.481 1.00 93.38 373 ASN A O 1
ATOM 2995 N N . PRO A 1 374 ? 4.248 10.397 13.731 1.00 88.50 374 PRO A N 1
ATOM 2996 C CA . PRO A 1 374 ? 4.820 11.138 12.609 1.00 88.50 374 PRO A CA 1
ATOM 2997 C C . PRO A 1 374 ? 5.874 10.333 11.840 1.00 88.50 374 PRO A C 1
ATOM 2999 O O . PRO A 1 374 ? 6.855 9.859 12.413 1.00 88.50 374 PRO A O 1
ATOM 3002 N N . LEU A 1 375 ? 5.692 10.221 10.520 1.00 87.50 375 LEU A N 1
ATOM 3003 C CA . LEU A 1 375 ? 6.610 9.495 9.632 1.00 87.50 375 LEU A CA 1
ATOM 3004 C C . LEU A 1 375 ? 7.909 10.263 9.367 1.00 87.50 375 LEU A C 1
ATOM 3006 O O . LEU A 1 375 ? 8.965 9.659 9.154 1.00 87.50 375 LEU A O 1
ATOM 3010 N N . TRP A 1 376 ? 7.829 11.595 9.373 1.00 81.25 376 TRP A N 1
ATOM 3011 C CA . TRP A 1 376 ? 8.984 12.472 9.252 1.00 81.25 376 TRP A CA 1
ATOM 3012 C C . TRP A 1 376 ? 9.616 12.696 10.622 1.00 81.25 376 TRP A C 1
ATOM 3014 O O . TRP A 1 376 ? 9.002 13.288 11.511 1.00 81.25 376 TRP A O 1
ATOM 3024 N N . LYS A 1 377 ? 10.866 12.258 10.768 1.00 72.38 377 LYS A N 1
ATOM 3025 C CA . LYS A 1 377 ? 11.696 12.567 11.931 1.00 72.38 377 LYS A CA 1
ATOM 3026 C C . LYS A 1 377 ? 12.667 13.674 11.561 1.00 72.38 377 LYS A C 1
ATOM 3028 O O . LYS A 1 377 ? 13.293 13.632 10.502 1.00 72.38 377 LYS A O 1
ATOM 3033 N N . LEU A 1 378 ? 12.753 14.667 12.435 1.00 70.06 378 LEU A N 1
ATOM 3034 C CA . LEU A 1 378 ? 13.758 15.715 12.334 1.00 70.06 378 LEU A CA 1
ATOM 3035 C C . LEU A 1 378 ? 15.137 15.091 12.553 1.00 70.06 378 LEU A C 1
ATOM 3037 O O . LEU A 1 378 ? 15.280 14.120 13.296 1.00 70.06 378 LEU A O 1
ATOM 3041 N N . SER A 1 379 ? 16.149 15.629 11.883 1.00 69.88 379 SER A N 1
ATOM 3042 C CA . SER A 1 379 ? 17.529 15.238 12.174 1.00 69.88 379 SER A CA 1
ATOM 3043 C C . SER A 1 379 ? 17.921 15.679 13.588 1.00 69.88 379 SER A C 1
ATOM 3045 O O . SER A 1 379 ? 17.418 16.690 14.071 1.00 69.88 379 SER A O 1
ATOM 3047 N N . GLU A 1 380 ? 18.881 14.994 14.221 1.00 73.31 380 GLU A N 1
ATOM 3048 C CA . GLU A 1 380 ? 19.401 15.381 15.550 1.00 73.31 380 GLU A CA 1
ATOM 3049 C C . GLU A 1 380 ? 19.823 16.860 15.599 1.00 73.31 380 GLU A C 1
ATOM 3051 O O . GLU A 1 380 ? 19.658 17.541 16.608 1.00 73.31 380 GLU A O 1
ATOM 3056 N N . LYS A 1 381 ? 20.336 17.385 14.479 1.00 76.12 381 LYS A N 1
ATOM 3057 C CA . LYS A 1 381 ? 20.709 18.794 14.349 1.00 76.12 381 LYS A CA 1
ATOM 3058 C C . LYS A 1 381 ? 19.491 19.719 14.344 1.00 76.12 381 LYS A C 1
ATOM 3060 O O . LYS A 1 381 ? 19.505 20.728 15.039 1.00 76.12 381 LYS A O 1
ATOM 3065 N N . GLU A 1 382 ? 18.463 19.402 13.561 1.00 75.12 382 GLU A N 1
ATOM 3066 C CA . GLU A 1 382 ? 17.225 20.192 13.523 1.00 75.12 382 GLU A CA 1
ATOM 3067 C C . GLU A 1 382 ? 16.493 20.127 14.869 1.00 75.12 382 GLU A C 1
ATOM 3069 O O . GLU A 1 382 ? 15.985 21.142 15.336 1.00 75.12 382 GLU A O 1
ATOM 3074 N N . GLU A 1 383 ? 16.486 18.964 15.523 1.00 74.50 383 GLU A N 1
ATOM 3075 C CA . GLU A 1 383 ? 15.930 18.791 16.866 1.00 74.50 383 GLU A CA 1
ATOM 3076 C C . GLU A 1 383 ? 16.694 19.635 17.896 1.00 74.50 383 GLU A C 1
ATOM 3078 O O . GLU A 1 383 ? 16.074 20.403 18.632 1.00 74.50 383 GLU A O 1
ATOM 3083 N N . ALA A 1 384 ? 18.032 19.611 17.871 1.00 77.25 384 ALA A N 1
ATOM 3084 C CA . ALA A 1 384 ? 18.867 20.455 18.726 1.00 77.25 384 ALA A CA 1
ATOM 3085 C C . ALA A 1 384 ? 18.678 21.959 18.450 1.00 77.25 384 ALA A C 1
ATOM 3087 O O . ALA A 1 384 ? 18.665 22.768 19.381 1.00 77.25 384 ALA A O 1
ATOM 3088 N N . GLU A 1 385 ? 18.512 22.360 17.186 1.00 83.94 385 GLU A N 1
ATOM 3089 C CA . GLU A 1 385 ? 18.211 23.747 16.815 1.00 83.94 385 GLU A CA 1
ATOM 3090 C C . GLU A 1 385 ? 16.823 24.175 17.308 1.00 83.94 385 GLU A C 1
ATOM 3092 O O . GLU A 1 385 ? 16.690 25.261 17.877 1.00 83.94 385 GLU A O 1
ATOM 3097 N N . ILE A 1 386 ? 15.800 23.328 17.165 1.00 81.25 386 ILE A N 1
ATOM 3098 C CA . ILE A 1 386 ? 14.454 23.577 17.701 1.00 81.25 386 ILE A CA 1
ATOM 3099 C C . ILE A 1 386 ? 14.496 23.677 19.224 1.00 81.25 386 ILE A C 1
ATOM 3101 O O . ILE A 1 386 ? 13.887 24.582 19.797 1.00 81.25 386 ILE A O 1
ATOM 3105 N N . ASP A 1 387 ? 15.237 22.799 19.890 1.00 82.44 387 ASP A N 1
ATOM 3106 C CA . ASP A 1 387 ? 15.399 22.834 21.337 1.00 82.44 387 ASP A CA 1
ATOM 3107 C C . ASP A 1 387 ? 16.120 24.091 21.816 1.00 82.44 387 ASP A C 1
ATOM 3109 O O . ASP A 1 387 ? 15.717 24.674 22.829 1.00 82.44 387 ASP A O 1
ATOM 3113 N N . LEU A 1 388 ? 17.124 24.555 21.070 1.00 87.19 388 LEU A N 1
ATOM 3114 C CA . LEU A 1 388 ? 17.795 25.825 21.319 1.00 87.19 388 LEU A CA 1
ATOM 3115 C C . LEU A 1 388 ? 16.846 27.013 21.109 1.00 87.19 388 LEU A C 1
ATOM 3117 O O . LEU A 1 388 ? 16.849 27.942 21.915 1.00 87.19 388 LEU A O 1
ATOM 3121 N N . ILE A 1 389 ? 16.027 26.998 20.053 1.00 87.06 389 ILE A N 1
ATOM 3122 C CA . ILE A 1 389 ? 15.027 28.042 19.781 1.00 87.06 389 ILE A CA 1
ATOM 3123 C C . ILE A 1 389 ? 13.988 28.089 20.905 1.00 87.06 389 ILE A C 1
ATOM 3125 O O . ILE A 1 389 ? 13.739 29.166 21.443 1.00 87.06 389 ILE A O 1
ATOM 3129 N N . ARG A 1 390 ? 13.448 26.938 21.325 1.00 84.44 390 ARG A N 1
ATOM 3130 C CA . ARG A 1 390 ? 12.511 26.837 22.457 1.00 84.44 390 ARG A CA 1
ATOM 3131 C C . ARG A 1 390 ? 13.147 27.306 23.765 1.00 84.44 390 ARG A C 1
ATOM 3133 O O . ARG A 1 390 ? 12.512 28.012 24.541 1.00 84.44 390 ARG A O 1
ATOM 3140 N N . ALA A 1 391 ? 14.406 26.946 24.022 1.00 84.38 391 ALA A N 1
ATOM 3141 C CA . ALA A 1 391 ? 15.125 27.414 25.207 1.00 84.38 391 ALA A CA 1
ATOM 3142 C C . ALA A 1 391 ? 15.294 28.942 25.201 1.00 84.38 391 ALA A C 1
ATOM 3144 O O . ALA A 1 391 ? 15.054 29.588 26.218 1.00 84.38 391 ALA A O 1
ATOM 3145 N N . ARG A 1 392 ? 15.637 29.530 24.047 1.00 87.19 392 ARG A N 1
ATOM 3146 C CA . ARG A 1 392 ? 15.725 30.989 23.868 1.00 87.19 392 ARG A CA 1
ATOM 3147 C C . ARG A 1 392 ? 14.373 31.677 24.031 1.00 87.19 392 ARG A C 1
ATOM 3149 O O . ARG A 1 392 ? 14.311 32.747 24.621 1.00 87.19 392 ARG A O 1
ATOM 3156 N N . GLU A 1 393 ? 13.297 31.084 23.525 1.00 85.31 393 GLU A N 1
ATOM 3157 C CA . GLU A 1 393 ? 11.935 31.595 23.699 1.00 85.31 393 GLU A CA 1
ATOM 3158 C C . GLU A 1 393 ? 11.562 31.688 25.187 1.00 85.31 393 GLU A C 1
ATOM 3160 O O . GLU A 1 393 ? 11.122 32.742 25.652 1.00 85.31 393 GLU A O 1
ATOM 3165 N N . VAL A 1 394 ? 11.811 30.621 25.954 1.00 83.25 394 VAL A N 1
ATOM 3166 C CA . VAL A 1 394 ? 11.567 30.597 27.405 1.00 83.25 394 VAL A CA 1
ATOM 3167 C C . VAL A 1 394 ? 12.440 31.621 28.133 1.00 83.25 394 VAL A C 1
ATOM 3169 O O . VAL A 1 394 ? 11.930 32.346 28.985 1.00 83.25 394 VAL A O 1
ATOM 3172 N N . ASP A 1 395 ? 13.721 31.736 27.776 1.00 85.44 395 ASP A N 1
ATOM 3173 C CA . ASP A 1 395 ? 14.629 32.745 28.336 1.00 85.44 395 ASP A CA 1
ATOM 3174 C C . ASP A 1 395 ? 14.117 34.176 28.102 1.00 85.44 395 ASP A C 1
ATOM 3176 O O . ASP A 1 395 ? 14.052 34.980 29.031 1.00 85.44 395 ASP A O 1
ATOM 3180 N N . ILE A 1 396 ? 13.623 34.475 26.894 1.00 86.81 396 ILE A N 1
ATOM 3181 C CA . ILE A 1 396 ? 13.011 35.771 26.569 1.00 86.81 396 ILE A CA 1
ATOM 3182 C C . ILE A 1 396 ? 11.764 36.030 27.426 1.00 86.81 396 ILE A C 1
ATOM 3184 O O . ILE A 1 396 ? 11.580 37.148 27.916 1.00 86.81 396 ILE A O 1
ATOM 3188 N N . TYR A 1 397 ? 10.897 35.031 27.614 1.00 86.38 397 TYR A N 1
ATOM 3189 C CA . TYR A 1 397 ? 9.698 35.186 28.442 1.00 86.38 397 TYR A CA 1
ATOM 3190 C C . TYR A 1 397 ? 10.019 35.374 29.927 1.00 86.38 397 TYR A C 1
ATOM 3192 O O . TYR A 1 397 ? 9.377 36.205 30.577 1.00 86.38 397 TYR A O 1
ATOM 3200 N N . MET A 1 398 ? 11.028 34.671 30.448 1.00 85.38 398 MET A N 1
ATOM 3201 C CA . MET A 1 398 ? 11.512 34.845 31.821 1.00 85.38 398 MET A CA 1
ATOM 3202 C C . MET A 1 398 ? 12.155 36.222 32.015 1.00 85.38 398 MET A C 1
ATOM 3204 O O . MET A 1 398 ? 11.823 36.925 32.967 1.00 85.38 398 MET A O 1
ATOM 3208 N N . ALA A 1 399 ? 13.004 36.661 31.079 1.00 85.44 399 ALA A N 1
ATOM 3209 C CA . ALA A 1 399 ? 13.650 37.973 31.124 1.00 85.44 399 ALA A CA 1
ATOM 3210 C C . ALA A 1 399 ? 12.640 39.135 31.073 1.00 85.44 399 ALA A C 1
ATOM 3212 O O . ALA A 1 399 ? 12.872 40.194 31.654 1.00 85.44 399 ALA A O 1
ATOM 3213 N N . ARG A 1 400 ? 11.499 38.940 30.399 1.00 87.38 400 ARG A N 1
ATOM 3214 C CA . ARG A 1 400 ? 10.389 39.908 30.338 1.00 87.38 400 ARG A CA 1
ATOM 3215 C C . ARG A 1 400 ? 9.408 39.796 31.510 1.00 87.38 400 ARG A C 1
ATOM 3217 O O . ARG A 1 400 ? 8.428 40.537 31.535 1.00 87.38 400 ARG A O 1
ATOM 3224 N N . GLY A 1 401 ? 9.629 38.870 32.445 1.00 82.31 401 GLY A N 1
ATOM 3225 C CA . GLY A 1 401 ? 8.748 38.632 33.592 1.00 82.31 401 GLY A CA 1
ATOM 3226 C C . GLY A 1 401 ? 7.359 38.104 33.220 1.00 82.31 401 GLY A C 1
ATOM 3227 O O . GLY A 1 401 ? 6.433 38.230 34.012 1.00 82.31 401 GLY A O 1
ATOM 3228 N N . SER A 1 402 ? 7.189 37.553 32.012 1.00 80.75 402 SER A N 1
ATOM 3229 C CA . SER A 1 402 ? 5.902 37.019 31.536 1.00 80.75 402 SER A CA 1
ATOM 3230 C C . SER A 1 402 ? 5.631 35.592 32.021 1.00 80.75 402 SER A C 1
ATOM 3232 O O . SER A 1 402 ? 4.478 35.180 32.069 1.00 80.75 402 SER A O 1
ATOM 3234 N N . VAL A 1 403 ? 6.683 34.836 32.352 1.00 82.06 403 VAL A N 1
ATOM 3235 C CA . VAL A 1 403 ? 6.607 33.460 32.865 1.00 82.06 403 VAL A CA 1
ATOM 3236 C C . VAL A 1 403 ? 7.625 33.309 33.993 1.00 82.06 403 VAL A C 1
ATOM 3238 O O . VAL A 1 403 ? 8.766 33.754 33.853 1.00 82.06 403 VAL A O 1
ATOM 3241 N N . SER A 1 404 ? 7.231 32.683 35.103 1.00 80.81 404 SER A N 1
ATOM 3242 C CA . SER A 1 404 ? 8.145 32.397 36.216 1.00 80.81 404 SER A CA 1
ATOM 3243 C C . SER A 1 404 ? 8.932 31.088 35.997 1.00 80.81 404 SER A C 1
ATOM 3245 O O . SER A 1 404 ? 8.474 30.204 35.264 1.00 80.81 404 SER A O 1
ATOM 3247 N N . PRO A 1 405 ? 10.096 30.893 36.648 1.00 76.62 405 PRO A N 1
ATOM 3248 C CA . PRO A 1 405 ? 10.848 29.637 36.552 1.00 76.62 405 PRO A CA 1
ATOM 3249 C C . PRO A 1 405 ? 10.044 28.392 36.971 1.00 76.62 405 PRO A C 1
ATOM 3251 O O . PRO A 1 405 ? 10.230 27.314 36.403 1.00 76.62 405 PRO A O 1
ATOM 3254 N N . GLU A 1 406 ? 9.125 28.536 37.930 1.00 74.38 406 GLU A N 1
ATOM 3255 C CA . GLU A 1 406 ? 8.260 27.448 38.406 1.00 74.38 406 GLU A CA 1
ATOM 3256 C C . GLU A 1 406 ? 7.183 27.057 37.384 1.00 74.38 406 GLU A C 1
ATOM 3258 O O . GLU A 1 406 ? 6.815 25.888 37.298 1.00 74.38 406 GLU A O 1
ATOM 3263 N N . GLU A 1 407 ? 6.730 27.999 36.553 1.00 74.00 407 GLU A N 1
ATOM 3264 C CA . GLU A 1 407 ? 5.785 27.752 35.457 1.00 74.00 407 GLU A CA 1
ATOM 3265 C C . GLU A 1 407 ? 6.475 27.232 34.188 1.00 74.00 407 GLU A C 1
ATOM 3267 O O . GLU A 1 407 ? 5.900 26.435 33.440 1.00 74.00 407 GLU A O 1
ATOM 3272 N N . ALA A 1 408 ? 7.714 27.663 33.935 1.00 73.06 408 ALA A N 1
ATOM 3273 C CA . ALA A 1 408 ? 8.502 27.243 32.779 1.00 73.06 408 ALA A CA 1
ATOM 3274 C C . ALA A 1 408 ? 8.977 25.785 32.890 1.00 73.06 408 ALA A C 1
ATOM 3276 O O . ALA A 1 408 ? 8.986 25.052 31.899 1.00 73.06 408 ALA A O 1
ATOM 3277 N N . ARG A 1 409 ? 9.339 25.339 34.101 1.00 70.25 409 ARG A N 1
ATOM 3278 C CA . ARG A 1 409 ? 9.880 23.996 34.359 1.00 70.25 409 ARG A CA 1
ATOM 3279 C C . ARG A 1 409 ? 8.941 22.847 33.942 1.00 70.25 409 ARG A C 1
ATOM 3281 O O . ARG A 1 409 ? 9.391 22.016 33.156 1.00 70.25 409 ARG A O 1
ATOM 3288 N N . PRO A 1 410 ? 7.667 22.773 34.381 1.00 68.00 410 PRO A N 1
ATOM 3289 C CA . PRO A 1 410 ? 6.760 21.700 33.966 1.00 68.00 410 PRO A CA 1
ATOM 3290 C C . PRO A 1 410 ? 6.352 21.801 32.491 1.00 68.00 410 PRO A C 1
ATOM 3292 O O . PRO A 1 410 ? 6.070 20.780 31.876 1.00 68.00 410 PRO A O 1
ATOM 3295 N N . LYS A 1 411 ? 6.341 23.008 31.905 1.00 69.06 411 LYS A N 1
ATOM 3296 C CA . LYS A 1 411 ? 6.067 23.195 30.470 1.00 69.06 411 LYS A CA 1
ATOM 3297 C C . LYS A 1 411 ? 7.208 22.695 29.584 1.00 69.06 411 LYS A C 1
ATOM 3299 O O . LYS A 1 411 ? 6.947 22.207 28.492 1.00 69.06 411 LYS A O 1
ATOM 3304 N N . ARG A 1 412 ? 8.463 22.841 30.026 1.00 67.75 412 ARG A N 1
ATOM 3305 C CA . ARG A 1 412 ? 9.641 22.414 29.253 1.00 67.75 412 ARG A CA 1
ATOM 3306 C C . ARG A 1 412 ? 9.987 20.944 29.457 1.00 67.75 412 ARG A C 1
ATOM 3308 O O . ARG A 1 412 ? 10.511 20.320 28.539 1.00 67.75 412 ARG A O 1
ATOM 3315 N N . PHE A 1 413 ? 9.712 20.426 30.647 1.00 71.31 413 PHE A N 1
ATOM 3316 C CA . PHE A 1 413 ? 10.085 19.086 31.068 1.00 71.31 413 PHE A CA 1
ATOM 3317 C C . PHE A 1 413 ? 8.872 18.362 31.664 1.00 71.31 413 PHE A C 1
ATOM 3319 O O . PHE A 1 413 ? 8.829 18.074 32.862 1.00 71.31 413 PHE A O 1
ATOM 3326 N N . SER A 1 414 ? 7.868 18.109 30.824 1.00 59.22 414 SER A N 1
ATOM 3327 C CA . SER A 1 414 ? 6.643 17.393 31.204 1.00 59.22 414 SER A CA 1
ATOM 3328 C C . SER A 1 414 ? 6.914 15.975 31.705 1.00 59.22 414 SER A C 1
ATOM 3330 O O . SER A 1 414 ? 6.179 15.482 32.554 1.00 59.22 414 SER A O 1
ATOM 3332 N N . ASP A 1 415 ? 7.994 15.367 31.215 1.00 56.50 415 ASP A N 1
ATOM 3333 C CA . ASP A 1 415 ? 8.321 13.955 31.424 1.00 56.50 415 ASP A CA 1
ATOM 3334 C C . ASP A 1 415 ? 9.287 13.748 32.603 1.00 56.50 415 ASP A C 1
ATOM 3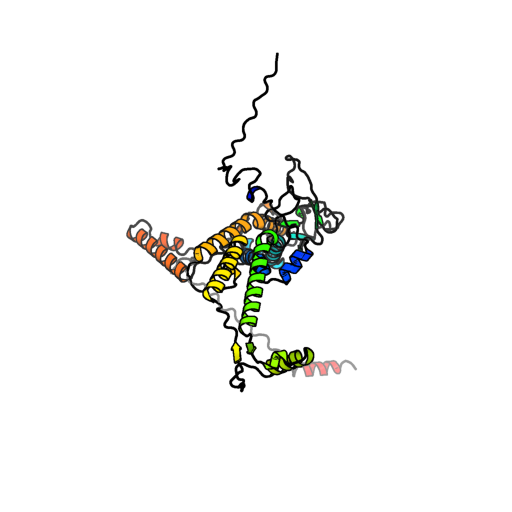336 O O . ASP A 1 415 ? 9.743 12.636 32.859 1.00 56.50 415 ASP A O 1
ATOM 3340 N N . LEU A 1 416 ? 9.628 14.818 33.334 1.00 54.56 416 LEU A N 1
ATOM 3341 C CA . LEU A 1 416 ? 10.377 14.682 34.579 1.00 54.56 416 LEU A CA 1
ATOM 3342 C C . LEU A 1 416 ? 9.465 14.095 35.653 1.00 54.56 416 LEU A C 1
ATOM 3344 O O . LEU A 1 416 ? 8.488 14.727 36.065 1.00 54.56 416 LEU A O 1
ATOM 3348 N N . GLU A 1 417 ? 9.842 12.924 36.163 1.00 53.78 417 GLU A N 1
ATOM 3349 C CA . GLU A 1 417 ? 9.269 12.367 37.384 1.00 53.78 417 GLU A CA 1
ATOM 3350 C C . GLU A 1 417 ? 9.318 13.420 38.499 1.00 53.78 417 GLU A C 1
ATOM 3352 O O . GLU A 1 417 ? 10.381 13.906 38.908 1.00 53.78 417 GLU A O 1
ATOM 3357 N N . LYS A 1 418 ? 8.139 13.814 38.985 1.00 50.16 418 LYS A N 1
ATOM 3358 C CA . LYS A 1 418 ? 8.025 14.702 40.138 1.00 50.16 418 LYS A CA 1
ATOM 3359 C C . LYS A 1 418 ? 8.276 13.880 41.392 1.00 50.16 418 LYS A C 1
ATOM 3361 O O . LYS A 1 418 ? 7.356 13.291 41.948 1.00 50.16 418 LYS A O 1
ATOM 3366 N N . TYR A 1 419 ? 9.517 13.873 41.859 1.00 51.84 419 TYR A N 1
ATOM 3367 C CA . TYR A 1 419 ? 9.805 13.410 43.211 1.00 51.84 419 TYR A CA 1
ATOM 3368 C C . TYR A 1 419 ? 9.123 14.356 44.214 1.00 51.84 419 TYR A C 1
ATOM 3370 O O . TYR A 1 419 ? 9.211 15.580 44.040 1.00 51.84 419 TYR A O 1
ATOM 3378 N N . PRO A 1 420 ? 8.433 13.841 45.250 1.00 51.12 420 PRO A N 1
ATOM 3379 C CA . PRO A 1 420 ? 7.926 14.688 46.319 1.00 51.12 420 PRO A CA 1
ATOM 3380 C C . PRO A 1 420 ? 9.092 15.487 46.909 1.00 51.12 420 PRO A C 1
ATOM 3382 O O . PRO A 1 420 ? 10.194 14.962 47.082 1.00 51.12 420 PRO A O 1
ATOM 3385 N N . ALA A 1 421 ? 8.857 16.778 47.165 1.00 55.03 421 ALA A N 1
ATOM 3386 C CA . ALA A 1 421 ? 9.860 17.659 47.746 1.00 55.03 421 ALA A CA 1
ATOM 3387 C C . ALA A 1 421 ? 10.456 16.997 48.996 1.00 55.03 421 ALA A C 1
ATOM 3389 O O . ALA A 1 421 ? 9.712 16.537 49.864 1.00 55.03 421 ALA A O 1
ATOM 3390 N N . TRP A 1 422 ? 11.787 16.922 49.059 1.00 54.00 422 TRP A N 1
ATOM 3391 C CA . TRP A 1 422 ? 12.497 16.336 50.192 1.00 54.00 422 TRP A CA 1
ATOM 3392 C C . TRP A 1 422 ? 12.015 16.995 51.487 1.00 54.00 422 TRP A C 1
ATOM 3394 O O . TRP A 1 422 ? 12.206 18.195 51.687 1.00 54.00 422 TRP A O 1
ATOM 3404 N N . ASN A 1 423 ? 11.345 16.215 52.337 1.00 57.22 423 ASN A N 1
ATOM 3405 C CA . ASN A 1 423 ? 10.899 16.653 53.649 1.00 57.22 423 ASN A CA 1
ATOM 3406 C C . ASN A 1 423 ? 12.019 16.340 54.655 1.00 57.22 423 ASN A C 1
ATOM 3408 O O . ASN A 1 423 ? 12.270 15.164 54.922 1.00 57.22 423 ASN A O 1
ATOM 3412 N N . PRO A 1 424 ? 12.680 17.345 55.256 1.00 57.25 424 PRO A N 1
ATOM 3413 C CA . PRO A 1 424 ? 13.749 17.113 56.229 1.00 57.25 424 PRO A CA 1
ATOM 3414 C C . PRO A 1 424 ? 13.288 16.334 57.474 1.00 57.25 424 PRO A C 1
ATOM 3416 O O . PRO A 1 424 ? 14.125 15.819 58.208 1.00 57.25 424 PRO A O 1
ATOM 3419 N N . ASN A 1 425 ? 11.970 16.240 57.707 1.00 56.81 425 ASN A N 1
ATOM 3420 C CA . ASN A 1 425 ? 11.371 15.562 58.857 1.00 56.81 425 ASN A CA 1
ATOM 3421 C C . ASN A 1 425 ? 10.817 14.161 58.548 1.00 56.81 425 ASN A C 1
ATOM 3423 O O . ASN A 1 425 ? 10.289 13.520 59.455 1.00 56.81 425 ASN A O 1
ATOM 3427 N N . SER A 1 426 ? 10.908 13.662 57.311 1.00 56.47 426 SER A N 1
ATOM 3428 C CA . SER A 1 426 ? 10.595 12.256 57.033 1.00 56.47 426 SER A CA 1
ATOM 3429 C C . SER A 1 426 ? 11.852 11.417 57.245 1.00 56.47 426 SER A C 1
ATOM 3431 O O . SER A 1 426 ? 12.689 11.300 56.349 1.00 56.47 426 SER A O 1
ATOM 3433 N N . SER A 1 427 ? 12.012 10.851 58.441 1.00 55.19 427 SER A N 1
ATOM 3434 C CA . SER A 1 427 ? 12.981 9.776 58.651 1.00 55.19 427 SER A CA 1
ATOM 3435 C C . SER A 1 427 ? 12.553 8.568 57.807 1.00 55.19 427 SER A C 1
ATOM 3437 O O . SER A 1 427 ? 11.383 8.190 57.875 1.00 55.19 427 SER A O 1
ATOM 3439 N N . PRO A 1 428 ? 13.441 7.957 57.003 1.00 56.00 428 PRO A N 1
ATOM 3440 C CA . PRO A 1 428 ? 13.117 6.698 56.350 1.00 56.00 428 PRO A CA 1
ATOM 3441 C C . PRO A 1 428 ? 12.888 5.641 57.435 1.00 56.00 428 PRO A C 1
ATOM 3443 O O . PRO A 1 428 ? 13.778 5.396 58.252 1.00 56.00 428 PRO A O 1
ATOM 3446 N N . GLU A 1 429 ? 11.705 5.030 57.467 1.00 55.88 429 GLU A N 1
ATOM 3447 C CA . GLU A 1 429 ? 11.473 3.832 58.273 1.00 55.88 429 GLU A CA 1
ATOM 3448 C C . GLU A 1 429 ? 12.216 2.667 57.614 1.00 55.88 429 GLU A C 1
ATOM 3450 O O . GLU A 1 429 ? 11.705 1.975 56.734 1.00 55.88 429 GLU A O 1
ATOM 3455 N N . PHE A 1 430 ? 13.474 2.479 58.005 1.00 52.69 430 PHE A N 1
ATOM 3456 C CA . PHE A 1 430 ? 14.190 1.249 57.711 1.00 52.69 430 PHE A CA 1
ATOM 3457 C C . PHE A 1 430 ? 13.602 0.158 58.606 1.00 52.69 430 PHE A C 1
ATOM 3459 O O . PHE A 1 430 ? 13.799 0.176 59.819 1.00 52.69 430 PHE A O 1
ATOM 3466 N N . GLY A 1 431 ? 12.842 -0.765 58.015 1.00 54.44 431 GLY A N 1
ATOM 3467 C CA . GLY A 1 431 ? 12.418 -1.973 58.716 1.00 54.44 431 GLY A CA 1
ATOM 3468 C C . GLY A 1 431 ? 13.636 -2.785 59.155 1.00 54.44 431 GLY A C 1
ATOM 3469 O O . GLY A 1 431 ? 14.638 -2.841 58.436 1.00 54.44 431 GLY A O 1
ATOM 3470 N N . ASP A 1 432 ? 13.549 -3.404 60.332 1.00 59.38 432 ASP A N 1
ATOM 3471 C CA . ASP A 1 432 ? 14.612 -4.268 60.837 1.00 59.38 432 ASP A CA 1
ATOM 3472 C C . ASP A 1 432 ? 14.938 -5.366 59.810 1.00 59.38 432 ASP A C 1
ATOM 3474 O O . ASP A 1 432 ? 14.022 -5.943 59.208 1.00 59.38 432 ASP A O 1
ATOM 3478 N N . PRO A 1 433 ? 16.228 -5.674 59.580 1.00 51.94 433 PRO A N 1
ATOM 3479 C CA . PRO A 1 433 ? 16.613 -6.718 58.647 1.00 51.94 433 PRO A CA 1
ATOM 3480 C C . PRO A 1 433 ? 15.975 -8.036 59.084 1.00 51.94 433 PRO A C 1
ATOM 3482 O O . PRO A 1 433 ? 16.238 -8.532 60.180 1.00 51.94 433 PRO A O 1
ATOM 3485 N N . GLN A 1 434 ? 15.139 -8.614 58.219 1.00 54.19 434 GLN A N 1
ATOM 3486 C CA . GLN A 1 434 ? 14.659 -9.974 58.420 1.00 54.19 434 GLN A CA 1
ATOM 3487 C C . GLN A 1 434 ? 15.879 -10.886 58.519 1.00 54.19 434 GLN A C 1
ATOM 3489 O O . GLN A 1 434 ? 16.690 -10.955 57.592 1.00 54.19 434 GLN A O 1
ATOM 3494 N N . THR A 1 435 ? 16.026 -11.561 59.658 1.00 42.94 435 THR A N 1
ATOM 3495 C CA . THR A 1 435 ? 17.041 -12.588 59.859 1.00 42.94 435 THR A CA 1
ATOM 3496 C C . THR A 1 435 ? 16.872 -13.608 58.744 1.00 42.94 435 THR A C 1
ATOM 3498 O O . THR A 1 435 ? 15.850 -14.291 58.672 1.00 42.94 435 THR A O 1
ATOM 3501 N N . ILE A 1 436 ? 17.852 -13.676 57.846 1.00 48.41 436 ILE A N 1
ATOM 3502 C CA . ILE A 1 436 ? 17.938 -14.726 56.836 1.00 48.41 436 ILE A CA 1
ATOM 3503 C C . ILE A 1 436 ? 17.920 -16.038 57.621 1.00 48.41 436 ILE A C 1
ATOM 3505 O O . ILE A 1 436 ? 18.865 -16.326 58.355 1.00 48.41 436 ILE A O 1
ATOM 3509 N N . GLN A 1 437 ? 16.826 -16.796 57.537 1.00 49.97 437 GLN A N 1
ATOM 3510 C CA . GLN A 1 437 ? 16.828 -18.165 58.031 1.00 49.97 437 GLN A CA 1
ATOM 3511 C C . GLN A 1 437 ? 17.857 -18.912 57.188 1.00 49.97 437 GLN A C 1
ATOM 3513 O O . GLN A 1 437 ? 17.721 -18.992 55.965 1.00 49.97 437 GLN A O 1
ATOM 3518 N N . GLU A 1 438 ? 18.924 -19.381 57.836 1.00 44.97 438 GLU A N 1
ATOM 3519 C CA . GLU A 1 438 ? 19.899 -20.256 57.198 1.00 44.97 438 GLU A CA 1
ATOM 3520 C C . GLU A 1 438 ? 19.143 -21.425 56.549 1.00 44.97 438 GLU A C 1
ATOM 3522 O O . GLU A 1 438 ? 18.280 -22.025 57.198 1.00 44.97 438 GLU A O 1
ATOM 3527 N N . PRO A 1 439 ? 19.404 -21.742 55.270 1.00 42.91 439 PRO A N 1
ATOM 3528 C CA . PRO A 1 439 ? 18.768 -22.883 54.638 1.00 42.91 439 PRO A CA 1
ATOM 3529 C C . PRO A 1 439 ? 19.152 -24.137 55.422 1.00 42.91 439 PRO A C 1
ATOM 3531 O O . PRO A 1 439 ? 20.339 -24.369 55.659 1.00 42.91 439 PRO A O 1
ATOM 3534 N N . GLU A 1 440 ? 18.149 -24.925 55.823 1.00 43.88 440 GLU A N 1
ATOM 3535 C CA . GLU A 1 440 ? 18.338 -26.193 56.529 1.00 43.88 440 GLU A CA 1
ATOM 3536 C C . GLU A 1 440 ? 19.477 -26.989 55.882 1.00 43.88 440 GLU A C 1
ATOM 3538 O O . GLU A 1 440 ? 19.444 -27.321 54.690 1.00 43.88 440 GLU A O 1
ATOM 3543 N N . ALA A 1 441 ? 20.516 -27.257 56.673 1.00 42.97 441 ALA A N 1
ATOM 3544 C CA . ALA A 1 441 ? 21.629 -28.087 56.260 1.00 42.97 441 ALA A CA 1
ATOM 3545 C C . ALA A 1 441 ? 21.079 -29.440 55.789 1.00 42.97 441 ALA A C 1
ATOM 3547 O O . ALA A 1 441 ? 20.454 -30.177 56.553 1.00 42.97 441 ALA A O 1
ATOM 3548 N N . LYS A 1 442 ? 21.298 -29.764 54.510 1.00 48.09 442 LYS A N 1
ATOM 3549 C CA . LYS A 1 442 ? 20.998 -31.094 53.967 1.00 48.09 442 LYS A CA 1
ATOM 3550 C C . LYS A 1 442 ? 21.684 -32.154 54.847 1.00 48.09 442 LYS A C 1
ATOM 3552 O O . LYS A 1 442 ? 22.866 -31.973 55.143 1.00 48.09 442 LYS A O 1
ATOM 3557 N N . PRO A 1 443 ? 21.004 -33.251 55.230 1.00 41.78 443 PRO A N 1
ATOM 3558 C CA . PRO A 1 443 ? 21.611 -34.274 56.072 1.00 41.78 443 PRO A CA 1
ATOM 3559 C C . PRO A 1 443 ? 22.808 -34.931 55.377 1.00 41.78 443 PRO A C 1
ATOM 3561 O O . PRO A 1 443 ? 22.788 -35.168 54.166 1.00 41.78 443 PRO A O 1
ATOM 3564 N N . ASP A 1 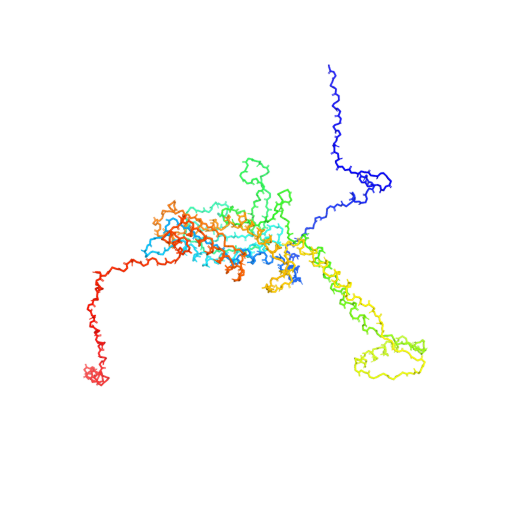444 ? 23.831 -35.236 56.170 1.00 49.53 444 ASP A N 1
ATOM 3565 C CA . ASP A 1 444 ? 25.083 -35.876 55.771 1.00 49.53 444 ASP A CA 1
ATOM 3566 C C . ASP A 1 444 ? 24.819 -37.232 55.059 1.00 49.53 444 ASP A C 1
ATOM 3568 O O . ASP A 1 444 ? 24.089 -38.077 55.597 1.00 49.53 444 ASP A O 1
ATOM 3572 N N . PRO A 1 445 ? 25.388 -37.500 53.862 1.00 48.44 445 PRO A N 1
ATOM 3573 C CA . PRO A 1 445 ? 25.151 -38.739 53.107 1.00 48.44 445 PRO A CA 1
ATOM 3574 C C . PRO A 1 445 ? 25.479 -40.041 53.859 1.00 48.44 445 PRO A C 1
ATOM 3576 O O . PRO A 1 445 ? 25.069 -41.122 53.431 1.00 48.44 445 PRO A O 1
ATOM 3579 N N . GLN A 1 446 ? 26.210 -39.972 54.975 1.00 50.88 446 GLN A N 1
ATOM 3580 C CA . GLN A 1 446 ? 26.579 -41.143 55.773 1.00 50.88 446 GLN A CA 1
ATOM 3581 C C . GLN A 1 446 ? 25.479 -41.630 56.736 1.00 50.88 446 GLN A C 1
ATOM 3583 O O . GLN A 1 446 ? 25.507 -42.801 57.130 1.00 50.88 446 GLN A O 1
ATOM 3588 N N . GLU A 1 447 ? 24.477 -40.809 57.070 1.00 49.31 447 GLU A N 1
ATOM 3589 C CA . GLU A 1 447 ? 23.331 -41.242 57.893 1.00 49.31 447 GLU A CA 1
ATOM 3590 C C . GLU A 1 447 ? 22.259 -41.980 57.076 1.00 49.31 447 GLU A C 1
ATOM 3592 O O . GLU A 1 447 ? 21.705 -42.978 57.540 1.00 49.31 447 GLU A O 1
ATOM 3597 N N . GLN A 1 448 ? 22.058 -41.612 55.805 1.00 47.56 448 GLN A N 1
ATOM 3598 C CA . GLN A 1 448 ? 21.097 -42.293 54.920 1.00 47.56 448 GLN A CA 1
ATOM 3599 C C . GLN A 1 448 ? 21.498 -43.745 54.595 1.00 47.56 448 GLN A C 1
ATOM 3601 O O . GLN A 1 448 ? 20.638 -44.604 54.381 1.00 47.56 448 GLN A O 1
ATOM 3606 N N . ALA A 1 449 ? 22.799 -44.057 54.620 1.00 48.50 449 ALA A N 1
ATOM 3607 C CA . ALA A 1 449 ? 23.309 -45.408 54.382 1.00 48.50 449 ALA A CA 1
ATOM 3608 C C . ALA A 1 449 ? 23.111 -46.361 55.580 1.00 48.50 449 ALA A C 1
ATOM 3610 O O . ALA A 1 449 ? 23.037 -47.579 55.394 1.00 48.50 449 ALA A O 1
ATOM 3611 N N . LYS A 1 450 ? 22.997 -45.837 56.811 1.00 50.00 450 LYS A N 1
ATOM 3612 C CA . LYS A 1 450 ? 22.716 -46.653 58.006 1.00 50.00 450 LYS A CA 1
ATOM 3613 C C . LYS A 1 450 ? 21.230 -47.004 58.117 1.00 50.00 450 LYS A C 1
ATOM 3615 O O . LYS A 1 450 ? 20.911 -48.150 58.433 1.00 50.00 450 LYS A O 1
ATOM 3620 N N . ASP A 1 451 ? 20.344 -46.085 57.741 1.00 51.81 451 ASP A N 1
ATOM 3621 C CA . ASP A 1 451 ? 18.892 -46.310 57.761 1.00 51.81 451 ASP A CA 1
ATOM 3622 C C . ASP A 1 451 ? 18.403 -47.285 56.677 1.00 51.81 451 ASP A C 1
ATOM 3624 O O . ASP A 1 451 ? 17.464 -48.054 56.900 1.00 51.81 451 ASP A O 1
ATOM 3628 N N . GLN A 1 452 ? 19.068 -47.339 55.518 1.00 50.81 452 GLN A N 1
ATOM 3629 C CA . GLN A 1 452 ? 18.753 -48.339 54.488 1.00 50.81 452 GLN A CA 1
ATOM 3630 C C . GLN A 1 452 ? 19.212 -49.755 54.876 1.00 50.81 452 GLN A C 1
ATOM 3632 O O . GLN A 1 452 ? 18.507 -50.723 54.587 1.00 50.81 452 GLN A O 1
ATOM 3637 N N . LYS A 1 453 ? 20.333 -49.893 55.602 1.00 49.22 453 LYS A N 1
ATOM 3638 C CA . LYS A 1 453 ? 20.796 -51.189 56.135 1.00 49.22 453 LYS A CA 1
ATOM 3639 C C . LYS A 1 453 ? 19.920 -51.702 57.284 1.00 49.22 453 LYS A C 1
ATOM 3641 O O . LYS A 1 453 ? 19.710 -52.907 57.381 1.00 49.22 453 LYS A O 1
ATOM 3646 N N . ALA A 1 454 ? 19.371 -50.809 58.111 1.00 51.06 454 ALA A N 1
ATOM 3647 C CA . ALA A 1 454 ? 18.433 -51.173 59.174 1.00 51.06 454 ALA A CA 1
ATOM 3648 C C . ALA A 1 454 ? 17.061 -51.619 58.626 1.00 51.06 454 ALA A C 1
ATOM 3650 O O . ALA A 1 454 ? 16.475 -52.562 59.151 1.00 51.06 454 ALA A O 1
ATOM 3651 N N . LYS A 1 455 ? 16.582 -51.021 57.523 1.00 52.81 455 LYS A N 1
ATOM 3652 C CA . LYS A 1 455 ? 15.325 -51.425 56.858 1.00 52.81 455 LYS A CA 1
ATOM 3653 C C . LYS A 1 455 ? 15.425 -52.709 56.022 1.00 52.81 455 LYS A C 1
ATOM 3655 O O . LYS A 1 455 ? 14.402 -53.343 55.786 1.00 52.81 455 LYS A O 1
ATOM 3660 N N . GLN A 1 456 ? 16.622 -53.123 55.596 1.00 49.62 456 GLN A N 1
ATOM 3661 C CA . GLN A 1 456 ? 16.826 -54.395 54.879 1.00 49.62 456 GLN A CA 1
ATOM 3662 C C . GLN A 1 456 ? 16.974 -55.618 55.799 1.00 49.62 456 GLN A C 1
ATOM 3664 O O . GLN A 1 456 ? 16.785 -56.737 55.332 1.00 49.62 456 GLN A O 1
ATOM 3669 N N . LEU A 1 457 ? 17.264 -55.433 57.094 1.00 50.53 457 LEU A N 1
ATOM 3670 C CA . LEU A 1 457 ? 17.323 -56.528 58.075 1.00 50.53 457 LEU A CA 1
ATOM 3671 C C . LEU A 1 457 ? 15.992 -56.803 58.798 1.00 50.53 457 LEU A C 1
ATOM 3673 O O . LEU A 1 457 ? 15.918 -57.763 59.556 1.00 50.53 457 LEU A O 1
ATOM 3677 N N . SER A 1 458 ? 14.942 -56.012 58.558 1.00 51.34 458 SER A N 1
ATOM 3678 C CA . SER A 1 458 ? 13.595 -56.246 59.108 1.00 51.34 458 SER A CA 1
ATOM 3679 C C . SER A 1 458 ? 12.593 -56.781 58.073 1.00 51.34 458 SER A C 1
ATOM 3681 O O . SER A 1 458 ? 11.386 -56.692 58.289 1.00 51.34 458 SER A O 1
ATOM 3683 N N . LEU A 1 459 ? 13.079 -57.285 56.933 1.00 50.00 459 LEU A N 1
ATOM 3684 C CA . LEU A 1 459 ? 12.267 -57.861 55.850 1.00 50.00 459 LEU A CA 1
ATOM 3685 C C . LEU A 1 459 ? 12.776 -59.242 55.385 1.00 50.00 459 LEU A C 1
ATOM 3687 O O . LEU A 1 459 ? 12.637 -59.598 54.215 1.00 50.00 459 LEU A O 1
ATOM 3691 N N . PHE A 1 460 ? 13.316 -60.020 56.330 1.00 47.50 460 PHE A N 1
ATOM 3692 C CA . PHE A 1 460 ? 13.385 -61.483 56.281 1.00 47.50 460 PHE A CA 1
ATOM 3693 C C . PHE A 1 460 ? 12.818 -62.073 57.567 1.00 47.50 460 PHE A C 1
ATOM 3695 O O . PHE A 1 460 ? 13.141 -61.521 58.645 1.00 47.50 460 PHE A O 1
#

Organism: NCBI:txid1088540